Protein AF-0000000067519571 (afdb_homodimer)

Organism: Bacillus anthracis (NCBI:txid1392)

Structure (mmCIF, N/CA/C/O backbone):
data_AF-0000000067519571-model_v1
#
loop_
_entity.id
_entity.type
_entity.pdbx_description
1 polymer 'HTH-type transcriptional regulator CzcR'
#
loop_
_atom_site.group_PDB
_atom_site.id
_atom_site.type_symbol
_atom_site.label_atom_id
_atom_site.label_alt_id
_atom_site.label_comp_id
_atom_site.label_asym_id
_atom_site.label_entity_id
_atom_site.label_seq_id
_atom_site.pdbx_PDB_ins_code
_atom_site.Cartn_x
_atom_site.Cartn_y
_atom_site.Cartn_z
_atom_site.occupancy
_atom_site.B_iso_or_equiv
_atom_site.auth_seq_id
_atom_site.auth_comp_id
_atom_site.auth_asym_id
_atom_site.auth_atom_id
_atom_site.pdbx_PDB_model_num
ATOM 1 N N . MET A 1 1 ? 30.922 -16.625 -19.203 1 62.16 1 MET A N 1
ATOM 2 C CA . MET A 1 1 ? 29.75 -15.805 -18.906 1 62.16 1 MET A CA 1
ATOM 3 C C . MET A 1 1 ? 30.172 -14.391 -18.516 1 62.16 1 MET A C 1
ATOM 5 O O . MET A 1 1 ? 31.031 -14.203 -17.656 1 62.16 1 MET A O 1
ATOM 9 N N . ASP A 1 2 ? 29.875 -13.484 -19.312 1 74.62 2 ASP A N 1
ATOM 10 C CA . ASP A 1 2 ? 30.25 -12.109 -19 1 74.62 2 ASP A CA 1
ATOM 11 C C . ASP A 1 2 ? 29.031 -11.258 -18.688 1 74.62 2 ASP A C 1
ATOM 13 O O . ASP A 1 2 ? 27.891 -11.703 -18.859 1 74.62 2 ASP A O 1
ATOM 17 N N . ILE A 1 3 ? 29.328 -10.117 -18.188 1 78.06 3 ILE A N 1
ATOM 18 C CA . ILE A 1 3 ? 28.312 -9.203 -17.672 1 78.06 3 ILE A CA 1
ATOM 19 C C . ILE A 1 3 ? 27.344 -8.812 -18.797 1 78.06 3 ILE A C 1
ATOM 21 O O . ILE A 1 3 ? 26.156 -8.633 -18.578 1 78.06 3 ILE A O 1
ATOM 25 N N . ARG A 1 4 ? 27.906 -8.703 -19.938 1 78.94 4 ARG A N 1
ATOM 26 C CA . ARG A 1 4 ? 27.094 -8.32 -21.094 1 78.94 4 ARG A CA 1
ATOM 27 C C . ARG A 1 4 ? 26.062 -9.398 -21.422 1 78.94 4 ARG A C 1
ATOM 29 O O . ARG A 1 4 ? 24.906 -9.094 -21.703 1 78.94 4 ARG A O 1
ATOM 36 N N . LYS A 1 5 ? 26.547 -10.609 -21.406 1 85.25 5 LYS A N 1
ATOM 37 C CA . LYS A 1 5 ? 25.656 -11.734 -21.656 1 85.25 5 LYS A CA 1
ATOM 38 C C . LYS A 1 5 ? 24.547 -11.805 -20.609 1 85.25 5 LYS A C 1
ATOM 40 O O . LYS A 1 5 ? 23.391 -12.102 -20.938 1 85.25 5 LYS A O 1
ATOM 45 N N . LEU A 1 6 ? 24.891 -11.547 -19.391 1 87 6 LEU A N 1
ATOM 46 C CA . LEU A 1 6 ? 23.906 -11.562 -18.312 1 87 6 LEU A CA 1
ATOM 47 C C . LEU A 1 6 ? 22.875 -10.461 -18.516 1 87 6 LEU A C 1
ATOM 49 O O . LEU A 1 6 ? 21.672 -10.672 -18.281 1 87 6 LEU A O 1
ATOM 53 N N . ARG A 1 7 ? 23.312 -9.312 -18.938 1 87.56 7 ARG A N 1
ATOM 54 C CA . ARG A 1 7 ? 22.406 -8.203 -19.219 1 87.56 7 ARG A CA 1
ATOM 55 C C . ARG A 1 7 ? 21.438 -8.555 -20.328 1 87.56 7 ARG A C 1
ATOM 57 O O . ARG A 1 7 ? 20.234 -8.273 -20.234 1 87.56 7 ARG A O 1
ATOM 64 N N . TYR A 1 8 ? 22.031 -9.188 -21.375 1 90.12 8 TYR A N 1
ATOM 65 C CA . TYR A 1 8 ? 21.203 -9.609 -22.5 1 90.12 8 TYR A CA 1
ATOM 66 C C . TYR A 1 8 ? 20.141 -10.602 -22.047 1 90.12 8 TYR A C 1
ATOM 68 O O . TYR A 1 8 ? 18.969 -10.469 -22.406 1 90.12 8 TYR A O 1
ATOM 76 N N . PHE A 1 9 ? 20.562 -11.531 -21.25 1 92.94 9 PHE A N 1
ATOM 77 C CA . PHE A 1 9 ? 19.688 -12.562 -20.719 1 92.94 9 PHE A CA 1
ATOM 78 C C . PHE A 1 9 ? 18.547 -11.945 -19.922 1 92.94 9 PHE A C 1
ATOM 80 O O . PHE A 1 9 ? 17.375 -12.32 -20.109 1 92.94 9 PHE A O 1
ATOM 87 N N . ILE A 1 10 ? 18.844 -11.047 -19.047 1 90.62 10 ILE A N 1
ATOM 88 C CA . ILE A 1 10 ? 17.859 -10.398 -18.203 1 90.62 10 ILE A CA 1
ATOM 89 C C . ILE A 1 10 ? 16.828 -9.672 -19.062 1 90.62 10 ILE A C 1
ATOM 91 O O . ILE A 1 10 ? 15.617 -9.789 -18.828 1 90.62 10 ILE A O 1
ATOM 95 N N . VAL A 1 11 ? 17.25 -8.969 -20.062 1 91.31 11 VAL A N 1
ATOM 96 C CA . VAL A 1 11 ? 16.359 -8.188 -20.922 1 91.31 11 VAL A CA 1
ATOM 97 C C . VAL A 1 11 ? 15.438 -9.125 -21.703 1 91.31 11 VAL A C 1
ATOM 99 O O . VAL A 1 11 ? 14.242 -8.852 -21.844 1 91.31 11 VAL A O 1
ATOM 102 N N . ILE A 1 12 ? 16 -10.219 -22.109 1 92.88 12 ILE A N 1
ATOM 103 C CA . ILE A 1 12 ? 15.195 -11.203 -22.828 1 92.88 12 ILE A CA 1
ATOM 104 C C . ILE A 1 12 ? 14.117 -11.758 -21.891 1 92.88 12 ILE A C 1
ATOM 106 O O . ILE A 1 12 ? 12.961 -11.914 -22.281 1 92.88 12 ILE A O 1
ATOM 110 N N . ALA A 1 13 ? 14.531 -12.062 -20.719 1 92.06 13 ALA A N 1
ATOM 111 C CA . ALA A 1 13 ? 13.617 -12.617 -19.719 1 92.06 13 ALA A CA 1
ATOM 112 C C . ALA A 1 13 ? 12.484 -11.648 -19.422 1 92.06 13 ALA A C 1
ATOM 114 O O . ALA A 1 13 ? 11.336 -12.062 -19.219 1 92.06 13 ALA A O 1
ATOM 115 N N . GLU A 1 14 ? 12.805 -10.43 -19.359 1 88.94 14 GLU A N 1
ATOM 116 C CA . GLU A 1 14 ? 11.836 -9.398 -19 1 88.94 14 GLU A CA 1
ATOM 117 C C . GLU A 1 14 ? 10.883 -9.109 -20.156 1 88.94 14 GLU A C 1
ATOM 119 O O . GLU A 1 14 ? 9.688 -8.914 -19.953 1 88.94 14 GLU A O 1
ATOM 124 N N . GLU A 1 15 ? 11.398 -9.086 -21.391 1 88.5 15 GLU A N 1
ATOM 125 C CA . GLU A 1 15 ? 10.602 -8.75 -22.578 1 88.5 15 GLU A CA 1
ATOM 126 C C . GLU A 1 15 ? 9.828 -9.961 -23.094 1 88.5 15 GLU A C 1
ATOM 128 O O . GLU A 1 15 ? 8.852 -9.812 -23.828 1 88.5 15 GLU A O 1
ATOM 133 N N . LYS A 1 16 ? 10.281 -11.141 -22.734 1 89.88 16 LYS A N 1
ATOM 134 C CA . LYS A 1 16 ? 9.68 -12.43 -23.062 1 89.88 16 LYS A CA 1
ATOM 135 C C . LYS A 1 16 ? 9.656 -12.656 -24.562 1 89.88 16 LYS A C 1
ATOM 137 O O . LYS A 1 16 ? 8.969 -13.562 -25.047 1 89.88 16 LYS A O 1
ATOM 142 N N . GLN A 1 17 ? 10.219 -11.742 -25.375 1 90.94 17 GLN A N 1
ATOM 143 C CA . GLN A 1 17 ? 10.383 -11.859 -26.812 1 90.94 17 GLN A CA 1
ATOM 144 C C . GLN A 1 17 ? 11.773 -11.398 -27.25 1 90.94 17 GLN A C 1
ATOM 146 O O . GLN A 1 17 ? 12.258 -10.359 -26.781 1 90.94 17 GLN A O 1
ATOM 151 N N . LEU A 1 18 ? 12.328 -12.102 -28.141 1 91.31 18 LEU A N 1
ATOM 152 C CA . LEU A 1 18 ? 13.695 -11.805 -28.578 1 91.31 18 LEU A CA 1
ATOM 153 C C . LEU A 1 18 ? 13.742 -10.508 -29.375 1 91.31 18 LEU A C 1
ATOM 155 O O . LEU A 1 18 ? 14.68 -9.719 -29.219 1 91.31 18 LEU A O 1
ATOM 159 N N . THR A 1 19 ? 12.727 -10.312 -30.125 1 90.62 19 THR A N 1
ATOM 160 C CA . THR A 1 19 ? 12.695 -9.117 -30.969 1 90.62 19 THR A CA 1
ATOM 161 C C . THR A 1 19 ? 12.57 -7.863 -30.109 1 90.62 19 THR A C 1
ATOM 163 O O . THR A 1 19 ? 13.266 -6.875 -30.344 1 90.62 19 THR A O 1
ATOM 166 N N . ARG A 1 20 ? 11.742 -7.891 -29.156 1 92 20 ARG A N 1
ATOM 167 C CA . ARG A 1 20 ? 11.539 -6.758 -28.266 1 92 20 ARG A CA 1
ATOM 168 C C . ARG A 1 20 ? 12.773 -6.516 -27.406 1 92 20 ARG A C 1
ATOM 170 O O . ARG A 1 20 ? 13.133 -5.367 -27.141 1 92 20 ARG A O 1
ATOM 177 N N . ALA A 1 21 ? 13.328 -7.586 -27 1 93.5 21 ALA A N 1
ATOM 178 C CA . ALA A 1 21 ? 14.555 -7.484 -26.203 1 93.5 21 ALA A CA 1
ATOM 179 C C . ALA A 1 21 ? 15.672 -6.828 -27.016 1 93.5 21 ALA A C 1
ATOM 181 O O . ALA A 1 21 ? 16.391 -5.969 -26.5 1 93.5 21 ALA A O 1
ATOM 182 N N . ALA A 1 22 ? 15.758 -7.152 -28.234 1 92.75 22 ALA A N 1
ATOM 183 C CA . ALA A 1 22 ? 16.766 -6.574 -29.109 1 92.75 22 ALA A CA 1
ATOM 184 C C . ALA A 1 22 ? 16.547 -5.074 -29.297 1 92.75 22 ALA A C 1
ATOM 186 O O . ALA A 1 22 ? 17.5 -4.289 -29.266 1 92.75 22 ALA A O 1
ATOM 187 N N . GLN A 1 23 ? 15.344 -4.727 -29.422 1 90.69 23 GLN A N 1
ATOM 188 C CA . GLN A 1 23 ? 14.984 -3.316 -29.562 1 90.69 23 GLN A CA 1
ATOM 189 C C . GLN A 1 23 ? 15.375 -2.529 -28.312 1 90.69 23 GLN A C 1
ATOM 191 O O . GLN A 1 23 ? 15.969 -1.455 -28.422 1 90.69 23 GLN A O 1
ATOM 196 N N . ARG A 1 24 ? 15.102 -3.131 -27.203 1 87.75 24 ARG A N 1
ATOM 197 C CA . ARG A 1 24 ? 15.406 -2.473 -25.938 1 87.75 24 ARG A CA 1
ATOM 198 C C . ARG A 1 24 ? 16.906 -2.334 -25.75 1 87.75 24 ARG A C 1
ATOM 200 O O . ARG A 1 24 ? 17.375 -1.365 -25.141 1 87.75 24 ARG A O 1
ATOM 207 N N . LEU A 1 25 ? 17.609 -3.242 -26.312 1 88.94 25 LEU A N 1
ATOM 208 C CA . LEU A 1 25 ? 19.062 -3.26 -26.156 1 88.94 25 LEU A CA 1
ATOM 209 C C . LEU A 1 25 ? 19.734 -2.527 -27.312 1 88.94 25 LEU A C 1
ATOM 211 O O . LEU A 1 25 ? 20.969 -2.479 -27.391 1 88.94 25 LEU A O 1
ATOM 215 N N . HIS A 1 26 ? 18.859 -2.006 -28.203 1 89.12 26 HIS A N 1
ATOM 216 C CA . HIS A 1 26 ? 19.344 -1.279 -29.359 1 89.12 26 HIS A CA 1
ATOM 217 C C . HIS A 1 26 ? 20.328 -2.127 -30.172 1 89.12 26 HIS A C 1
ATOM 219 O O . HIS A 1 26 ? 21.422 -1.664 -30.516 1 89.12 26 HIS A O 1
ATOM 225 N N . MET A 1 27 ? 19.984 -3.334 -30.328 1 87.5 27 MET A N 1
ATOM 226 C CA . MET A 1 27 ? 20.781 -4.246 -31.141 1 87.5 27 MET A CA 1
ATOM 227 C C . MET A 1 27 ? 19.906 -5.078 -32.062 1 87.5 27 MET A C 1
ATOM 229 O O . MET A 1 27 ? 18.672 -5.02 -31.984 1 87.5 27 MET A O 1
ATOM 233 N N . ALA A 1 28 ? 20.594 -5.703 -33.094 1 89 28 ALA A N 1
ATOM 234 C CA . ALA A 1 28 ? 19.875 -6.598 -34 1 89 28 ALA A CA 1
ATOM 235 C C . ALA A 1 28 ? 19.547 -7.918 -33.312 1 89 28 ALA A C 1
ATOM 237 O O . ALA A 1 28 ? 20.266 -8.352 -32.406 1 89 28 ALA A O 1
ATOM 238 N N . GLN A 1 29 ? 18.406 -8.469 -33.719 1 91.12 29 GLN A N 1
ATOM 239 C CA . GLN A 1 29 ? 17.906 -9.695 -33.094 1 91.12 29 GLN A CA 1
ATOM 240 C C . GLN A 1 29 ? 18.875 -10.852 -33.312 1 91.12 29 GLN A C 1
ATOM 242 O O . GLN A 1 29 ? 19.141 -11.625 -32.375 1 91.12 29 GLN A O 1
ATOM 247 N N . PRO A 1 30 ? 19.516 -11.039 -34.5 1 89.94 30 PRO A N 1
ATOM 248 C CA . PRO A 1 30 ? 20.359 -12.219 -34.688 1 89.94 30 PRO A CA 1
ATOM 249 C C . PRO A 1 30 ? 21.562 -12.25 -33.75 1 89.94 30 PRO A C 1
ATOM 251 O O . PRO A 1 30 ? 21.828 -13.281 -33.125 1 89.94 30 PRO A O 1
ATOM 254 N N . PRO A 1 31 ? 22.234 -11.125 -33.594 1 89.38 31 PRO A N 1
ATOM 255 C CA . PRO A 1 31 ? 23.344 -11.148 -32.625 1 89.38 31 PRO A CA 1
ATOM 256 C C . PRO A 1 31 ? 22.891 -11.438 -31.203 1 89.38 31 PRO A C 1
ATOM 258 O O . PRO A 1 31 ? 23.594 -12.109 -30.453 1 89.38 31 PRO A O 1
ATOM 261 N N . LEU A 1 32 ? 21.797 -10.922 -30.812 1 92.75 32 LEU A N 1
ATOM 262 C CA . LEU A 1 32 ? 21.266 -11.188 -29.484 1 92.75 32 LEU A CA 1
ATOM 263 C C . LEU A 1 32 ? 20.953 -12.672 -29.312 1 92.75 32 LEU A C 1
ATOM 265 O O . LEU A 1 32 ? 21.25 -13.258 -28.266 1 92.75 32 LEU A O 1
ATOM 269 N N . SER A 1 33 ? 20.328 -13.273 -30.359 1 92.06 33 SER A N 1
ATOM 270 C CA . SER A 1 33 ? 20.016 -14.695 -30.328 1 92.06 33 SER A CA 1
ATOM 271 C C . SER A 1 33 ? 21.266 -15.539 -30.203 1 92.06 33 SER A C 1
ATOM 273 O O . SER A 1 33 ? 21.281 -16.531 -29.453 1 92.06 33 SER A O 1
ATOM 275 N N . ARG A 1 34 ? 22.25 -15.125 -30.906 1 89.94 34 ARG A N 1
ATOM 276 C CA . ARG A 1 34 ? 23.516 -15.836 -30.844 1 89.94 34 ARG A CA 1
ATOM 277 C C . ARG A 1 34 ? 24.125 -15.766 -29.453 1 89.94 34 ARG A C 1
ATOM 279 O O . ARG A 1 34 ? 24.656 -16.766 -28.953 1 89.94 34 ARG A O 1
ATOM 286 N N . GLN A 1 35 ? 24.094 -14.609 -28.906 1 89.81 35 GLN A N 1
ATOM 287 C CA . GLN A 1 35 ? 24.641 -14.422 -27.562 1 89.81 35 GLN A CA 1
ATOM 288 C C . GLN A 1 35 ? 23.922 -15.305 -26.547 1 89.81 35 GLN A C 1
ATOM 290 O O . GLN A 1 35 ? 24.547 -15.867 -25.641 1 89.81 35 GLN A O 1
ATOM 295 N N . LEU A 1 36 ? 22.656 -15.414 -26.703 1 91.88 36 LEU A N 1
ATOM 296 C CA . LEU A 1 36 ? 21.875 -16.281 -25.828 1 91.88 36 LEU A CA 1
ATOM 297 C C . LEU A 1 36 ? 22.266 -17.734 -25.984 1 91.88 36 LEU A C 1
ATOM 299 O O . LEU A 1 36 ? 22.422 -18.453 -25 1 91.88 36 LEU A O 1
ATOM 303 N N . SER A 1 37 ? 22.344 -18.125 -27.203 1 91 37 SER A N 1
ATOM 304 C CA . SER A 1 37 ? 22.75 -19.484 -27.5 1 91 37 SER A CA 1
ATOM 305 C C . SER A 1 37 ? 24.109 -19.812 -26.891 1 91 37 SER A C 1
ATOM 307 O O . SER A 1 37 ? 24.328 -20.891 -26.359 1 91 37 SER A O 1
ATOM 309 N N . LEU A 1 38 ? 24.984 -18.891 -27 1 85.88 38 LEU A N 1
ATOM 310 C CA . LEU A 1 38 ? 26.328 -19.062 -26.438 1 85.88 38 LEU A CA 1
ATOM 311 C C . LEU A 1 38 ? 26.266 -19.188 -24.922 1 85.88 38 LEU A C 1
ATOM 313 O O . LEU A 1 38 ? 26.984 -20 -24.328 1 85.88 38 LEU A O 1
ATOM 317 N N . LEU A 1 39 ? 25.484 -18.391 -24.297 1 88.31 39 LEU A N 1
ATOM 318 C CA . LEU A 1 39 ? 25.297 -18.453 -22.844 1 88.31 39 LEU A CA 1
ATOM 319 C C . LEU A 1 39 ? 24.734 -19.797 -22.406 1 88.31 39 LEU A C 1
ATOM 321 O O . LEU A 1 39 ? 25.219 -20.391 -21.438 1 88.31 39 LEU A O 1
ATOM 325 N N . GLU A 1 40 ? 23.75 -20.281 -23.188 1 91.19 40 GLU A N 1
ATOM 326 C CA . GLU A 1 40 ? 23.141 -21.594 -22.891 1 91.19 40 GLU A CA 1
ATOM 327 C C . GLU A 1 40 ? 24.156 -22.719 -23.094 1 91.19 40 GLU A C 1
ATOM 329 O O . GLU A 1 40 ? 24.188 -23.672 -22.312 1 91.19 40 GLU A O 1
ATOM 334 N N . GLN A 1 41 ? 24.953 -22.594 -24.062 1 86.75 41 GLN A N 1
ATOM 335 C CA . GLN A 1 41 ? 26 -23.562 -24.328 1 86.75 41 GLN A CA 1
ATOM 336 C C . GLN A 1 41 ? 27.047 -23.578 -23.219 1 86.75 41 GLN A C 1
ATOM 338 O O . GLN A 1 41 ? 27.484 -24.641 -22.781 1 86.75 41 GLN A O 1
ATOM 343 N N . GLU A 1 42 ? 27.391 -22.438 -22.828 1 83.31 42 GLU A N 1
ATOM 344 C CA . GLU A 1 42 ? 28.375 -22.297 -21.766 1 83.31 42 GLU A CA 1
ATOM 345 C C . GLU A 1 42 ? 27.891 -22.938 -20.469 1 83.31 42 GLU A C 1
ATOM 347 O O . GLU A 1 42 ? 28.672 -23.531 -19.719 1 83.31 42 GLU A O 1
ATOM 352 N N . LEU A 1 43 ? 26.609 -22.781 -20.266 1 85.62 43 LEU A N 1
ATOM 353 C CA . LEU A 1 43 ? 26.016 -23.281 -19.016 1 85.62 43 LEU A CA 1
ATOM 354 C C . LEU A 1 43 ? 25.469 -24.688 -19.203 1 85.62 43 LEU A C 1
ATOM 356 O O . LEU A 1 43 ? 25.109 -25.344 -18.219 1 85.62 43 LEU A O 1
ATOM 360 N N . SER A 1 44 ? 25.453 -25.188 -20.406 1 87.31 44 SER A N 1
ATOM 361 C CA . SER A 1 44 ? 25 -26.516 -20.766 1 87.31 44 SER A CA 1
ATOM 362 C C . SER A 1 44 ? 23.562 -26.75 -20.328 1 87.31 44 SER A C 1
ATOM 364 O O . SER A 1 44 ? 23.219 -27.828 -19.844 1 87.31 44 SER A O 1
ATOM 366 N N . VAL A 1 45 ? 22.797 -25.688 -20.344 1 87.5 45 VAL A N 1
ATOM 367 C CA . VAL A 1 45 ? 21.375 -25.766 -20.031 1 87.5 45 VAL A CA 1
ATOM 368 C C . VAL A 1 45 ? 20.594 -24.828 -20.953 1 87.5 45 VAL A C 1
ATOM 370 O O . VAL A 1 45 ? 21.172 -23.891 -21.531 1 87.5 45 VAL A O 1
ATOM 373 N N . ASN A 1 46 ? 19.344 -25.141 -21.109 1 90.38 46 ASN A N 1
ATOM 374 C CA . ASN A 1 46 ? 18.422 -24.203 -21.75 1 90.38 46 ASN A CA 1
ATOM 375 C C . ASN A 1 46 ? 17.812 -23.25 -20.734 1 90.38 46 ASN A C 1
ATOM 377 O O . ASN A 1 46 ? 17.344 -23.672 -19.672 1 90.38 46 ASN A O 1
ATOM 381 N N . LEU A 1 47 ? 17.906 -21.969 -21.078 1 91.75 47 LEU A N 1
ATOM 382 C CA . LEU A 1 47 ? 17.422 -20.953 -20.141 1 91.75 47 LEU A CA 1
ATOM 383 C C . LEU A 1 47 ? 16 -20.516 -20.484 1 91.75 47 LEU A C 1
ATOM 385 O O . LEU A 1 47 ? 15.305 -19.953 -19.641 1 91.75 47 LEU A O 1
ATOM 389 N N . PHE A 1 48 ? 15.625 -20.75 -21.797 1 93.56 48 PHE A N 1
ATOM 390 C CA . PHE A 1 48 ? 14.297 -20.344 -22.25 1 93.56 48 PHE A CA 1
ATOM 391 C C . PHE A 1 48 ? 13.602 -21.5 -22.969 1 93.56 48 PHE A C 1
ATOM 393 O O . PHE A 1 48 ? 14.266 -22.359 -23.562 1 93.56 48 PHE A O 1
ATOM 400 N N . GLU A 1 49 ? 12.273 -21.547 -22.734 1 90 49 GLU A N 1
ATOM 401 C CA . GLU A 1 49 ? 11.398 -22.375 -23.562 1 90 49 GLU A CA 1
ATOM 402 C C . GLU A 1 49 ? 10.617 -21.516 -24.562 1 90 49 GLU A C 1
ATOM 404 O O . GLU A 1 49 ? 10.109 -20.453 -24.203 1 90 49 GLU A O 1
ATOM 409 N N . ARG A 1 50 ? 10.695 -21.969 -25.766 1 83.75 50 ARG A N 1
ATOM 410 C CA . ARG A 1 50 ? 10.055 -21.172 -26.812 1 83.75 50 ARG A CA 1
ATOM 411 C C . ARG A 1 50 ? 8.617 -21.641 -27.047 1 83.75 50 ARG A C 1
ATOM 413 O O . ARG A 1 50 ? 8.352 -22.844 -27.125 1 83.75 50 ARG A O 1
ATOM 420 N N . ASN A 1 51 ? 7.75 -20.812 -26.906 1 83.06 51 ASN A N 1
ATOM 421 C CA . ASN A 1 51 ? 6.363 -20.969 -27.328 1 83.06 51 ASN A CA 1
ATOM 422 C C . ASN A 1 51 ? 5.988 -19.953 -28.406 1 83.06 51 ASN A C 1
ATOM 424 O O . ASN A 1 51 ? 5.445 -18.891 -28.094 1 83.06 51 ASN A O 1
ATOM 428 N N . GLY A 1 52 ? 6.281 -20.359 -29.656 1 81.31 52 GLY A N 1
ATOM 429 C CA . GLY A 1 52 ? 6.133 -19.375 -30.719 1 81.31 52 GLY A CA 1
ATOM 430 C C . GLY A 1 52 ? 7.121 -18.234 -30.625 1 81.31 52 GLY A C 1
ATOM 431 O O . GLY A 1 52 ? 8.336 -18.453 -30.562 1 81.31 52 GLY A O 1
ATOM 432 N N . ARG A 1 53 ? 6.621 -17.094 -30.5 1 79.62 53 ARG A N 1
ATOM 433 C CA . ARG A 1 53 ? 7.477 -15.914 -30.391 1 79.62 53 ARG A CA 1
ATOM 434 C C . ARG A 1 53 ? 7.785 -15.602 -28.922 1 79.62 53 ARG A C 1
ATOM 436 O O . ARG A 1 53 ? 8.633 -14.758 -28.625 1 79.62 53 ARG A O 1
ATOM 443 N N . ASN A 1 54 ? 7.137 -16.344 -28.078 1 87 54 ASN A N 1
ATOM 444 C CA . ASN A 1 54 ? 7.297 -16.047 -26.672 1 87 54 ASN A CA 1
ATOM 445 C C . ASN A 1 54 ? 8.406 -16.891 -26.047 1 87 54 ASN A C 1
ATOM 447 O O . ASN A 1 54 ? 8.547 -18.078 -26.359 1 87 54 ASN A O 1
ATOM 451 N N . MET A 1 55 ? 9.227 -16.25 -25.328 1 88.31 55 MET A N 1
ATOM 452 C CA . MET A 1 55 ? 10.32 -16.875 -24.578 1 88.31 55 MET A CA 1
ATOM 453 C C . MET A 1 55 ? 9.984 -16.953 -23.094 1 88.31 55 MET A C 1
ATOM 455 O O . MET A 1 55 ? 9.812 -15.938 -22.438 1 88.31 55 MET A O 1
ATOM 459 N N . LEU A 1 56 ? 9.844 -18.188 -22.656 1 89.56 56 LEU A N 1
ATOM 460 C CA . LEU A 1 56 ? 9.57 -18.375 -21.234 1 89.56 56 LEU A CA 1
ATOM 461 C C . LEU A 1 56 ? 10.773 -18.984 -20.531 1 89.56 56 LEU A C 1
ATOM 463 O O . LEU A 1 56 ? 11.438 -19.875 -21.078 1 89.56 56 LEU A O 1
ATOM 467 N N . LEU A 1 57 ? 11.016 -18.5 -19.328 1 89.38 57 LEU A N 1
ATOM 468 C CA . LEU A 1 57 ? 12.156 -18.984 -18.547 1 89.38 57 LEU A CA 1
ATOM 469 C C . LEU A 1 57 ? 11.945 -20.438 -18.125 1 89.38 57 LEU A C 1
ATOM 471 O O . LEU A 1 57 ? 10.852 -20.828 -17.734 1 89.38 57 LEU A O 1
ATOM 475 N N . THR A 1 58 ? 13.008 -21.281 -18.312 1 87.12 58 THR A N 1
ATOM 476 C CA . THR A 1 58 ? 13.055 -22.594 -17.688 1 87.12 58 THR A CA 1
ATOM 477 C C . THR A 1 58 ? 13.336 -22.484 -16.203 1 87.12 58 THR A C 1
ATOM 479 O O . THR A 1 58 ? 13.492 -21.375 -15.68 1 87.12 58 THR A O 1
ATOM 482 N N . GLU A 1 59 ? 13.336 -23.562 -15.5 1 80.12 59 GLU A N 1
ATOM 483 C CA . GLU A 1 59 ? 13.695 -23.547 -14.086 1 80.12 59 GLU A CA 1
ATOM 484 C C . GLU A 1 59 ? 15.109 -23.016 -13.883 1 80.12 59 GLU A C 1
ATOM 486 O O . GLU A 1 59 ? 15.359 -22.219 -12.977 1 80.12 59 GLU A O 1
ATOM 491 N N . GLU A 1 60 ? 15.922 -23.5 -14.742 1 82.69 60 GLU A N 1
ATOM 492 C CA . GLU A 1 60 ? 17.297 -23.016 -14.719 1 82.69 60 GLU A CA 1
ATOM 493 C C . GLU A 1 60 ? 17.359 -21.531 -15.07 1 82.69 60 GLU A C 1
ATOM 495 O O . GLU A 1 60 ? 18.141 -20.781 -14.492 1 82.69 60 GLU A O 1
ATOM 500 N N . GLY A 1 61 ? 16.531 -21.172 -15.969 1 89.06 61 GLY A N 1
ATOM 501 C CA . GLY A 1 61 ? 16.453 -19.781 -16.359 1 89.06 61 GLY A CA 1
ATOM 502 C C . GLY A 1 61 ? 15.992 -18.875 -15.219 1 89.06 61 GLY A C 1
ATOM 503 O O . GLY A 1 61 ? 16.531 -17.781 -15.047 1 89.06 61 GLY A O 1
ATOM 504 N N . LYS A 1 62 ? 15.125 -19.344 -14.438 1 83.31 62 LYS A N 1
ATOM 505 C CA . LYS A 1 62 ? 14.625 -18.578 -13.297 1 83.31 62 LYS A CA 1
ATOM 506 C C . LYS A 1 62 ? 15.727 -18.359 -12.266 1 83.31 62 LYS A C 1
ATOM 508 O O . LYS A 1 62 ? 15.867 -17.25 -11.727 1 83.31 62 LYS A O 1
ATOM 513 N N . ILE A 1 63 ? 16.422 -19.406 -12.07 1 79.69 63 ILE A N 1
ATOM 514 C CA . ILE A 1 63 ? 17.516 -19.328 -11.117 1 79.69 63 ILE A CA 1
ATOM 515 C C . ILE A 1 63 ? 18.562 -18.328 -11.609 1 79.69 63 ILE A C 1
ATOM 517 O O . ILE A 1 63 ? 19 -17.453 -10.852 1 79.69 63 ILE A O 1
ATOM 521 N N . LEU A 1 64 ? 18.906 -18.453 -12.852 1 84.19 64 LEU A N 1
ATOM 522 C CA . LEU A 1 64 ? 19.906 -17.531 -13.398 1 84.19 64 LEU A CA 1
ATOM 523 C C . LEU A 1 64 ? 19.391 -16.094 -13.391 1 84.19 64 LEU A C 1
ATOM 525 O O . LEU A 1 64 ? 20.141 -15.164 -13.133 1 84.19 64 LEU A O 1
ATOM 529 N N . TYR A 1 65 ? 18.141 -15.992 -13.664 1 88.06 65 TYR A N 1
ATOM 530 C CA . TYR A 1 65 ? 17.547 -14.648 -13.695 1 88.06 65 TYR A CA 1
ATOM 531 C C . TYR A 1 65 ? 17.719 -13.953 -12.352 1 88.06 65 TYR A C 1
ATOM 533 O O . TYR A 1 65 ? 18.172 -12.812 -12.289 1 88.06 65 TYR A O 1
ATOM 541 N N . MET A 1 66 ? 17.469 -14.672 -11.367 1 77.69 66 MET A N 1
ATOM 542 C CA . MET A 1 66 ? 17.594 -14.109 -10.016 1 77.69 66 MET A CA 1
ATOM 543 C C . MET A 1 66 ? 19.047 -13.797 -9.688 1 77.69 66 MET A C 1
ATOM 545 O O . MET A 1 66 ? 19.359 -12.711 -9.195 1 77.69 66 MET A O 1
ATOM 549 N N . LYS A 1 67 ? 19.844 -14.703 -10.023 1 75.31 67 LYS A N 1
ATOM 550 C CA . LYS A 1 67 ? 21.266 -14.539 -9.719 1 75.31 67 LYS A CA 1
ATOM 551 C C . LYS A 1 67 ? 21.891 -13.438 -10.57 1 75.31 67 LYS A C 1
ATOM 553 O O . LYS A 1 67 ? 22.688 -12.641 -10.086 1 75.31 67 LYS A O 1
ATOM 558 N N . ALA A 1 68 ? 21.516 -13.484 -11.836 1 81.69 68 ALA A N 1
ATOM 559 C CA . ALA A 1 68 ? 22.062 -12.492 -12.766 1 81.69 68 ALA A CA 1
ATOM 560 C C . ALA A 1 68 ? 21.656 -11.078 -12.352 1 81.69 68 ALA A C 1
ATOM 562 O O . ALA A 1 68 ? 22.484 -10.164 -12.375 1 81.69 68 ALA A O 1
ATOM 563 N N . LYS A 1 69 ? 20.422 -10.992 -11.992 1 78.88 69 LYS A N 1
ATOM 564 C CA . LYS A 1 69 ? 19.969 -9.688 -11.523 1 78.88 69 LYS A CA 1
ATOM 565 C C . LYS A 1 69 ? 20.781 -9.219 -10.32 1 78.88 69 LYS A C 1
ATOM 567 O O . LYS A 1 69 ? 21.172 -8.047 -10.25 1 78.88 69 LYS A O 1
ATOM 572 N N . ASN A 1 70 ? 21.047 -10.109 -9.5 1 71.62 70 ASN A N 1
ATOM 573 C CA . ASN A 1 70 ? 21.828 -9.797 -8.312 1 71.62 70 ASN A CA 1
ATOM 574 C C . ASN A 1 70 ? 23.266 -9.398 -8.68 1 71.62 70 ASN A C 1
ATOM 576 O O . ASN A 1 70 ? 23.812 -8.461 -8.109 1 71.62 70 ASN A O 1
ATOM 580 N N . ILE A 1 71 ? 23.781 -10.117 -9.586 1 71.06 71 ILE A N 1
ATOM 581 C CA . ILE A 1 71 ? 25.156 -9.859 -10.016 1 71.06 71 ILE A CA 1
ATOM 582 C C . ILE A 1 71 ? 25.234 -8.477 -10.664 1 71.06 71 ILE A C 1
ATOM 584 O O . ILE A 1 71 ? 26.141 -7.691 -10.344 1 71.06 71 ILE A O 1
ATOM 588 N N . ILE A 1 72 ? 24.297 -8.25 -11.484 1 77.69 72 ILE A N 1
ATOM 589 C CA . ILE A 1 72 ? 24.312 -6.965 -12.18 1 77.69 72 ILE A CA 1
ATOM 590 C C . ILE A 1 72 ? 24.125 -5.832 -11.172 1 77.69 72 ILE A C 1
ATOM 592 O O . ILE A 1 72 ? 24.797 -4.809 -11.242 1 77.69 72 ILE A O 1
ATOM 596 N N . LEU A 1 73 ? 23.281 -6.039 -10.242 1 71.25 73 LEU A N 1
ATOM 597 C CA . LEU A 1 73 ? 23.031 -5.039 -9.203 1 71.25 73 LEU A CA 1
ATOM 598 C C . LEU A 1 73 ? 24.297 -4.805 -8.375 1 71.25 73 LEU A C 1
ATOM 600 O O . LEU A 1 73 ? 24.641 -3.66 -8.07 1 71.25 73 LEU A O 1
ATOM 604 N N . GLN A 1 74 ? 24.906 -5.863 -8.125 1 66.25 74 GLN A N 1
ATOM 605 C CA . GLN A 1 74 ? 26.141 -5.746 -7.355 1 66.25 74 GLN A CA 1
ATOM 606 C C . GLN A 1 74 ? 27.219 -4.992 -8.141 1 66.25 74 GLN A C 1
ATOM 608 O O . GLN A 1 74 ? 27.953 -4.184 -7.574 1 66.25 74 GLN A O 1
ATOM 613 N N . LEU A 1 75 ? 27.297 -5.312 -9.359 1 65.5 75 LEU A N 1
ATOM 614 C CA . LEU A 1 75 ? 28.25 -4.625 -10.219 1 65.5 75 LEU A CA 1
ATOM 615 C C . LEU A 1 75 ? 27.969 -3.129 -10.273 1 65.5 75 LEU A C 1
ATOM 617 O O . LEU A 1 75 ? 28.875 -2.309 -10.125 1 65.5 75 LEU A O 1
ATOM 621 N N . GLU A 1 76 ? 26.781 -2.846 -10.453 1 66.75 76 GLU A N 1
ATOM 622 C CA . GLU A 1 76 ? 26.375 -1.441 -10.523 1 66.75 76 GLU A CA 1
ATOM 623 C C . GLU A 1 76 ? 26.656 -0.724 -9.203 1 66.75 76 GLU A C 1
ATOM 625 O O . GLU A 1 76 ? 27.094 0.423 -9.195 1 66.75 76 GLU A O 1
ATOM 630 N N . GLU A 1 77 ? 26.391 -1.419 -8.219 1 62.56 77 GLU A N 1
ATOM 631 C CA . GLU A 1 77 ? 26.672 -0.878 -6.895 1 62.56 77 GLU A CA 1
ATOM 632 C C . GLU A 1 77 ? 28.156 -0.608 -6.715 1 62.56 77 GLU A C 1
ATOM 634 O O . GLU A 1 77 ? 28.547 0.412 -6.141 1 62.56 77 GLU A O 1
ATOM 639 N N . THR A 1 78 ? 28.938 -1.516 -7.16 1 58.12 78 THR A N 1
ATOM 640 C CA . THR A 1 78 ? 30.375 -1.384 -7.047 1 58.12 78 THR A CA 1
ATOM 641 C C . THR A 1 78 ? 30.875 -0.179 -7.84 1 58.12 78 THR A C 1
ATOM 643 O O . THR A 1 78 ? 31.703 0.593 -7.352 1 58.12 78 THR A O 1
ATOM 646 N N . ILE A 1 79 ? 30.391 -0.058 -8.984 1 61.09 79 ILE A N 1
ATOM 647 C CA . ILE A 1 79 ? 30.766 1.061 -9.844 1 61.09 79 ILE A CA 1
ATOM 648 C C . ILE A 1 79 ? 30.406 2.377 -9.164 1 61.09 79 ILE A C 1
ATOM 650 O O . ILE A 1 79 ? 31.203 3.309 -9.117 1 61.09 79 ILE A O 1
ATOM 654 N N . THR A 1 80 ? 29.219 2.391 -8.641 1 59.44 80 THR A N 1
ATOM 655 C CA . THR A 1 80 ? 28.734 3.588 -7.965 1 59.44 80 THR A CA 1
ATOM 656 C C . THR A 1 80 ? 29.578 3.908 -6.742 1 59.44 80 THR A C 1
ATOM 658 O O . THR A 1 80 ? 29.891 5.074 -6.484 1 59.44 80 THR A O 1
ATOM 661 N N . GLU A 1 81 ? 29.906 2.957 -6.055 1 58.34 81 GLU A N 1
ATOM 662 C CA . GLU A 1 81 ? 30.75 3.117 -4.875 1 58.34 81 GLU A CA 1
ATOM 663 C C . GLU A 1 81 ? 32.094 3.727 -5.234 1 58.34 81 GLU A C 1
ATOM 665 O O . GLU A 1 81 ? 32.625 4.555 -4.496 1 58.34 81 GLU A O 1
ATOM 670 N N . ILE A 1 82 ? 32.594 3.291 -6.23 1 55.28 82 ILE A N 1
ATOM 671 C CA . ILE A 1 82 ? 33.906 3.779 -6.676 1 55.28 82 ILE A CA 1
ATOM 672 C C . ILE A 1 82 ? 33.781 5.242 -7.098 1 55.28 82 ILE A C 1
ATOM 674 O O . ILE A 1 82 ? 34.656 6.051 -6.793 1 55.28 82 ILE A O 1
ATOM 678 N N . LYS A 1 83 ? 32.688 5.543 -7.684 1 55.91 83 LYS A N 1
ATOM 679 C CA . LYS A 1 83 ? 32.5 6.91 -8.156 1 55.91 83 LYS A CA 1
ATOM 680 C C . LYS A 1 83 ? 32.125 7.844 -7 1 55.91 83 LYS A C 1
ATOM 682 O O . LYS A 1 83 ? 32.469 9.031 -7.027 1 55.91 83 LYS A O 1
ATOM 687 N N . ASP A 1 84 ? 31.234 7.43 -6.082 1 56.91 84 ASP A N 1
ATOM 688 C CA . ASP A 1 84 ? 30.781 8.219 -4.941 1 56.91 84 ASP A CA 1
ATOM 689 C C . ASP A 1 84 ? 31.953 8.781 -4.152 1 56.91 84 ASP A C 1
ATOM 691 O O . ASP A 1 84 ? 31.828 9.805 -3.484 1 56.91 84 ASP A O 1
ATOM 695 N N . THR A 1 85 ? 33.125 8.281 -4.07 1 50.81 85 THR A N 1
ATOM 696 C CA . THR A 1 85 ? 34.25 8.773 -3.311 1 50.81 85 THR A CA 1
ATOM 697 C C . THR A 1 85 ? 34.688 10.148 -3.809 1 50.81 85 THR A C 1
ATOM 699 O O . TH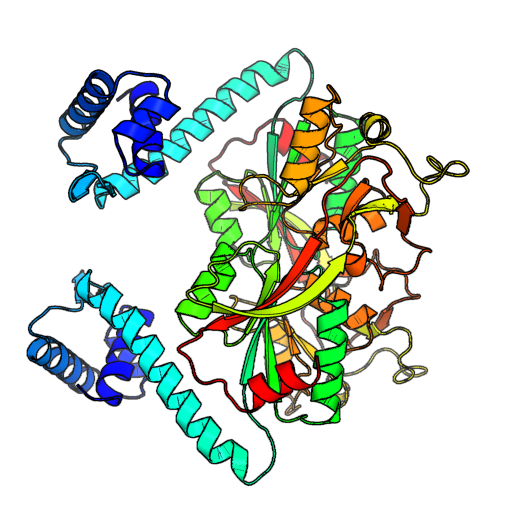R A 1 85 ? 35.125 10.992 -3.02 1 50.81 85 THR A O 1
ATOM 702 N N . SER A 1 86 ? 34.656 10.492 -5.031 1 47.5 86 SER A N 1
ATOM 703 C CA . SER A 1 86 ? 35.344 11.711 -5.461 1 47.5 86 SER A CA 1
ATOM 704 C C . SER A 1 86 ? 34.438 12.922 -5.371 1 47.5 86 SER A C 1
ATOM 706 O O . SER A 1 86 ? 34.875 14.023 -5.035 1 47.5 86 SER A O 1
ATOM 708 N N . GLU A 1 87 ? 33.25 13.047 -5.867 1 50.91 87 GLU A N 1
ATOM 709 C CA . GLU A 1 87 ? 32.469 14.258 -6.137 1 50.91 87 GLU A CA 1
ATOM 710 C C . GLU A 1 87 ? 31.203 14.305 -5.281 1 50.91 87 GLU A C 1
ATOM 712 O O . GLU A 1 87 ? 30.234 14.961 -5.645 1 50.91 87 GLU A O 1
ATOM 717 N N . GLY A 1 88 ? 31.203 13.844 -3.959 1 64.88 88 GLY A N 1
ATOM 718 C CA . GLY A 1 88 ? 30.031 13.883 -3.105 1 64.88 88 GLY A CA 1
ATOM 719 C C . GLY A 1 88 ? 29.109 12.695 -3.301 1 64.88 88 GLY A C 1
ATOM 720 O O . GLY A 1 88 ? 29.219 11.969 -4.293 1 64.88 88 GLY A O 1
ATOM 721 N N . LEU A 1 89 ? 28.297 12.289 -2.289 1 79.62 89 LEU A N 1
ATOM 722 C CA . LEU A 1 89 ? 27.453 11.109 -2.326 1 79.62 89 LEU A CA 1
ATOM 723 C C . LEU A 1 89 ? 26.328 11.281 -3.352 1 79.62 89 LEU A C 1
ATOM 725 O O . LEU A 1 89 ? 25.688 12.336 -3.406 1 79.62 89 LEU A O 1
ATOM 729 N N . ARG A 1 90 ? 26.297 10.43 -4.418 1 81.56 90 ARG A N 1
ATOM 730 C CA . ARG A 1 90 ? 25.266 10.492 -5.445 1 81.56 90 ARG A CA 1
ATOM 731 C C . ARG A 1 90 ? 24.688 9.109 -5.723 1 81.56 90 ARG A C 1
ATOM 733 O O . ARG A 1 90 ? 25.203 8.102 -5.254 1 81.56 90 ARG A O 1
ATOM 740 N N . GLY A 1 91 ? 23.484 9.062 -6.418 1 87.06 91 GLY A N 1
ATOM 741 C CA . GLY A 1 91 ? 22.891 7.801 -6.832 1 87.06 91 GLY A CA 1
ATOM 742 C C . GLY A 1 91 ? 21.562 7.512 -6.16 1 87.06 91 GLY A C 1
ATOM 743 O O . GLY A 1 91 ? 20.906 8.43 -5.676 1 87.06 91 GLY A O 1
ATOM 744 N N . LYS A 1 92 ? 21.25 6.211 -6.25 1 90 92 LYS A N 1
ATOM 745 C CA . LYS A 1 92 ? 19.938 5.793 -5.77 1 90 92 LYS A CA 1
ATOM 746 C C . LYS A 1 92 ? 20.062 4.922 -4.52 1 90 92 LYS A C 1
ATOM 748 O O . LYS A 1 92 ? 20.938 4.062 -4.441 1 90 92 LYS A O 1
ATOM 753 N N . LEU A 1 93 ? 19.328 5.273 -3.557 1 93.38 93 LEU A N 1
ATOM 754 C CA . LEU A 1 93 ? 19.188 4.43 -2.373 1 93.38 93 LEU A CA 1
ATOM 755 C C . LEU A 1 93 ? 17.766 3.926 -2.215 1 93.38 93 LEU A C 1
ATOM 757 O O . LEU A 1 93 ? 16.844 4.715 -1.977 1 93.38 93 LEU A O 1
ATOM 761 N N . SER A 1 94 ? 17.562 2.639 -2.338 1 95.25 94 SER A N 1
ATOM 762 C CA . SER A 1 94 ? 16.25 2.006 -2.201 1 95.25 94 SER A CA 1
ATOM 763 C C . SER A 1 94 ? 16.047 1.462 -0.791 1 95.25 94 SER A C 1
ATOM 765 O O . SER A 1 94 ? 16.859 0.683 -0.295 1 95.25 94 SER A O 1
ATOM 767 N N . ILE A 1 95 ? 14.961 1.928 -0.18 1 96.19 95 ILE A N 1
ATOM 768 C CA . ILE A 1 95 ? 14.688 1.578 1.209 1 96.19 95 ILE A CA 1
ATOM 769 C C . ILE A 1 95 ? 13.297 0.965 1.32 1 96.19 95 ILE A C 1
ATOM 771 O O . ILE A 1 95 ? 12.32 1.52 0.801 1 96.19 95 ILE A O 1
ATOM 775 N N . GLY A 1 96 ? 13.227 -0.201 1.934 1 95.31 96 GLY A N 1
ATOM 776 C CA . GLY A 1 96 ? 11.938 -0.77 2.293 1 95.31 96 GLY A CA 1
ATOM 777 C C . GLY A 1 96 ? 11.406 -0.258 3.621 1 95.31 96 GLY A C 1
ATOM 778 O O . GLY A 1 96 ? 12.164 -0.115 4.582 1 95.31 96 GLY A O 1
ATOM 779 N N . ALA A 1 97 ? 10.094 0.073 3.602 1 90.88 97 ALA A N 1
ATOM 780 C CA . ALA A 1 97 ? 9.531 0.614 4.836 1 90.88 97 ALA A CA 1
ATOM 781 C C . ALA A 1 97 ? 8.039 0.314 4.938 1 90.88 97 ALA A C 1
ATOM 783 O O . ALA A 1 97 ? 7.43 -0.159 3.977 1 90.88 97 ALA A O 1
ATOM 784 N N . PHE A 1 98 ? 7.531 0.452 6.098 1 83.56 98 PHE A N 1
ATOM 785 C CA . PHE A 1 98 ? 6.094 0.438 6.34 1 83.56 98 PHE A CA 1
ATOM 786 C C . PHE A 1 98 ? 5.609 1.808 6.801 1 83.56 98 PHE A C 1
ATOM 788 O O . PHE A 1 98 ? 6.41 2.645 7.223 1 83.56 98 PHE A O 1
ATOM 795 N N . HIS A 1 99 ? 4.379 2.047 6.695 1 78.94 99 HIS A N 1
ATOM 796 C CA . HIS A 1 99 ? 3.797 3.373 6.875 1 78.94 99 HIS A CA 1
ATOM 797 C C . HIS A 1 99 ? 4.086 3.914 8.273 1 78.94 99 HIS A C 1
ATOM 799 O O . HIS A 1 99 ? 4.312 5.113 8.445 1 78.94 99 HIS A O 1
ATOM 805 N N . SER A 1 100 ? 4.125 3.002 9.234 1 78.12 100 SER A N 1
ATOM 806 C CA . SER A 1 100 ? 4.266 3.48 10.609 1 78.12 100 SER A CA 1
ATOM 807 C C . SER A 1 100 ? 5.648 4.078 10.844 1 78.12 100 SER A C 1
ATOM 809 O O . SER A 1 100 ? 5.879 4.746 11.859 1 78.12 100 SER A O 1
ATOM 811 N N . CYS A 1 101 ? 6.57 3.979 9.914 1 84.44 101 CYS A N 1
ATOM 812 C CA . CYS A 1 101 ? 7.914 4.508 10.117 1 84.44 101 CYS A CA 1
ATOM 813 C C . CYS A 1 101 ? 8.086 5.848 9.406 1 84.44 101 CYS A C 1
ATOM 815 O O . CYS A 1 101 ? 9.188 6.395 9.367 1 84.44 101 CYS A O 1
ATOM 817 N N . ILE A 1 102 ? 7.082 6.383 8.906 1 85.81 102 ILE A N 1
ATOM 818 C CA . ILE A 1 102 ? 7.133 7.598 8.102 1 85.81 102 ILE A CA 1
ATOM 819 C C . ILE A 1 102 ? 7.758 8.734 8.906 1 85.81 102 ILE A C 1
ATOM 821 O O . ILE A 1 102 ? 8.609 9.469 8.406 1 85.81 102 ILE A O 1
ATOM 825 N N . PRO A 1 103 ? 7.441 8.859 10.188 1 83.19 103 PRO A N 1
ATOM 826 C CA . PRO A 1 103 ? 8.109 9.922 10.938 1 83.19 103 PRO A CA 1
ATOM 827 C C . PRO A 1 103 ? 9.633 9.766 10.961 1 83.19 103 PRO A C 1
ATOM 829 O O . PRO A 1 103 ? 10.359 10.734 10.758 1 83.19 103 PRO A O 1
ATOM 832 N N . PHE A 1 104 ? 10.016 8.609 11.227 1 87.31 104 PHE A N 1
ATOM 833 C CA . PHE A 1 104 ? 11.445 8.328 11.211 1 87.31 104 PHE A CA 1
ATOM 834 C C . PHE A 1 104 ? 12.031 8.594 9.828 1 87.31 104 PHE A C 1
ATOM 836 O O . PHE A 1 104 ? 13.078 9.234 9.703 1 87.31 104 PHE A O 1
ATOM 843 N N . LEU A 1 105 ? 11.375 8.086 8.82 1 90.69 105 LEU A N 1
ATOM 844 C CA . LEU A 1 105 ? 11.844 8.242 7.445 1 90.69 105 LEU A CA 1
ATOM 845 C C . LEU A 1 105 ? 11.891 9.719 7.051 1 90.69 105 LEU A C 1
ATOM 847 O O . LEU A 1 105 ? 12.781 10.141 6.301 1 90.69 105 LEU A O 1
ATOM 851 N N . SER A 1 106 ? 10.906 10.477 7.535 1 90.44 106 SER A N 1
ATOM 852 C CA . SER A 1 106 ? 10.852 11.898 7.211 1 90.44 106 SER A CA 1
ATOM 853 C C . SER A 1 106 ? 12.117 12.617 7.648 1 90.44 106 SER A C 1
ATOM 855 O O . SER A 1 106 ? 12.656 13.445 6.91 1 90.44 106 SER A O 1
ATOM 857 N N . GLU A 1 107 ? 12.531 12.266 8.781 1 89 107 GLU A N 1
ATOM 858 C CA . GLU A 1 107 ? 13.758 12.867 9.289 1 89 107 GLU A CA 1
ATOM 859 C C . GLU A 1 107 ? 14.961 12.492 8.43 1 89 107 GLU A C 1
ATOM 861 O O . GLU A 1 107 ? 15.82 13.336 8.148 1 89 107 GLU A O 1
ATOM 866 N N . LYS A 1 108 ? 14.984 11.289 8.008 1 92.5 108 LYS A N 1
ATOM 867 C CA . LYS A 1 108 ? 16.094 10.805 7.188 1 92.5 108 LYS A CA 1
ATOM 868 C C . LYS A 1 108 ? 16.062 11.445 5.805 1 92.5 108 LYS A C 1
ATOM 870 O O . LYS A 1 108 ? 17.109 11.828 5.273 1 92.5 108 LYS A O 1
ATOM 875 N N . ILE A 1 109 ? 14.898 11.523 5.258 1 93.19 109 ILE A N 1
ATOM 876 C CA . ILE A 1 109 ? 14.766 12.125 3.938 1 93.19 109 ILE A CA 1
ATOM 877 C C . ILE A 1 109 ? 15.203 13.586 3.992 1 93.19 109 ILE A C 1
ATOM 879 O O . ILE A 1 109 ? 15.945 14.055 3.125 1 93.19 109 ILE A O 1
ATOM 883 N N . ARG A 1 110 ? 14.758 14.281 5.035 1 91.06 110 ARG A N 1
ATOM 884 C CA . ARG A 1 110 ? 15.164 15.672 5.215 1 91.06 110 ARG A CA 1
ATOM 885 C C . ARG A 1 110 ? 16.672 15.797 5.32 1 91.06 110 ARG A C 1
ATOM 887 O O . ARG A 1 110 ? 17.281 16.672 4.707 1 91.06 110 ARG A O 1
ATOM 894 N N . TYR A 1 111 ? 17.25 14.938 6.09 1 90.06 111 TYR A N 1
ATOM 895 C CA . TYR A 1 111 ? 18.703 14.93 6.262 1 90.06 111 TYR A CA 1
ATOM 896 C C . TYR A 1 111 ? 19.406 14.789 4.918 1 90.06 111 TYR A C 1
ATOM 898 O O . TYR A 1 111 ? 20.359 15.516 4.637 1 90.06 111 TYR A O 1
ATOM 906 N N . PHE A 1 112 ? 18.984 13.906 4.062 1 91.5 112 PHE A N 1
ATOM 907 C CA . PHE A 1 112 ? 19.609 13.68 2.764 1 91.5 112 PHE A CA 1
ATOM 908 C C . PHE A 1 112 ? 19.359 14.867 1.835 1 91.5 112 PHE A C 1
ATOM 910 O O . PHE A 1 112 ? 20.234 15.227 1.041 1 91.5 112 PHE A O 1
ATOM 917 N N . GLN A 1 113 ? 18.141 15.398 1.927 1 88.19 113 GLN A N 1
ATOM 918 C CA . GLN A 1 113 ? 17.844 16.578 1.125 1 88.19 113 GLN A CA 1
ATOM 919 C C . GLN A 1 113 ? 18.812 17.719 1.438 1 88.19 113 GLN A C 1
ATOM 921 O O . GLN A 1 113 ? 19.281 18.422 0.534 1 88.19 113 GLN A O 1
ATOM 926 N N . ASP A 1 114 ? 19.188 17.859 2.68 1 87.06 114 ASP A N 1
ATOM 927 C CA . ASP A 1 114 ? 20.016 18.953 3.15 1 87.06 114 ASP A CA 1
ATOM 928 C C . ASP A 1 114 ? 21.484 18.672 2.904 1 87.06 114 ASP A C 1
ATOM 930 O O . ASP A 1 114 ? 22.266 19.578 2.586 1 87.06 114 ASP A O 1
ATOM 934 N N . ASN A 1 115 ? 21.891 17.406 2.994 1 86.56 115 ASN A N 1
ATOM 935 C CA . ASN A 1 115 ? 23.312 17.094 3.039 1 86.56 115 ASN A CA 1
ATOM 936 C C . ASN A 1 115 ? 23.766 16.375 1.773 1 86.56 115 ASN A C 1
ATOM 938 O O . ASN A 1 115 ? 24.938 16.469 1.391 1 86.56 115 ASN A O 1
ATOM 942 N N . TYR A 1 116 ? 22.859 15.656 1.154 1 88.94 116 TYR A N 1
ATOM 943 C CA . TYR A 1 116 ? 23.203 14.867 -0.023 1 88.94 116 TYR A CA 1
ATOM 944 C C . TYR A 1 116 ? 22.109 14.961 -1.082 1 88.94 116 TYR A C 1
ATOM 946 O O . TYR A 1 116 ? 21.5 13.953 -1.447 1 88.94 116 TYR A O 1
ATOM 954 N N . PRO A 1 117 ? 21.922 16.094 -1.66 1 86.56 117 PRO A N 1
ATOM 955 C CA . PRO A 1 117 ? 20.812 16.344 -2.584 1 86.56 117 PRO A CA 1
ATOM 956 C C . PRO A 1 117 ? 20.906 15.523 -3.865 1 86.56 117 PRO A C 1
ATOM 958 O O . PRO A 1 117 ? 19.922 15.406 -4.605 1 86.56 117 PRO A O 1
ATOM 961 N N . ASN A 1 118 ? 22.062 14.938 -4.129 1 87.25 118 ASN A N 1
ATOM 962 C CA . ASN A 1 118 ? 22.234 14.18 -5.359 1 87.25 118 ASN A CA 1
ATOM 963 C C . ASN A 1 118 ? 21.938 12.695 -5.152 1 87.25 118 ASN A C 1
ATOM 965 O O . ASN A 1 118 ? 22.062 11.898 -6.082 1 87.25 118 ASN A O 1
ATOM 969 N N . VAL A 1 119 ? 21.547 12.391 -3.947 1 89.19 119 VAL A N 1
ATOM 970 C CA . VAL A 1 119 ? 21.094 11.031 -3.666 1 89.19 119 VAL A CA 1
ATOM 971 C C . VAL A 1 119 ? 19.578 10.938 -3.854 1 89.19 119 VAL A C 1
ATOM 973 O O . VAL A 1 119 ? 18.828 11.711 -3.254 1 89.19 119 VAL A O 1
ATOM 976 N N . ASN A 1 120 ? 19.156 10.055 -4.672 1 90.38 120 ASN A N 1
ATOM 977 C CA . ASN A 1 120 ? 17.734 9.812 -4.891 1 90.38 120 ASN A CA 1
ATOM 978 C C . ASN A 1 120 ? 17.219 8.68 -4.004 1 90.38 120 ASN A C 1
ATOM 980 O O . ASN A 1 120 ? 17.641 7.531 -4.141 1 90.38 120 ASN A O 1
ATOM 984 N N . LEU A 1 121 ? 16.375 9.055 -3.086 1 94.31 121 LEU A N 1
ATOM 985 C CA . LEU A 1 121 ? 15.773 8.055 -2.207 1 94.31 121 LEU A CA 1
ATOM 986 C C . LEU A 1 121 ? 14.516 7.461 -2.834 1 94.31 121 LEU A C 1
ATOM 988 O O . LEU A 1 121 ? 13.641 8.195 -3.293 1 94.31 121 LEU A O 1
ATOM 992 N N . LYS A 1 122 ? 14.469 6.188 -2.848 1 94.5 122 LYS A N 1
ATOM 993 C CA . LYS A 1 122 ? 13.328 5.438 -3.363 1 94.5 122 LYS A CA 1
ATOM 994 C C . LYS A 1 122 ? 12.758 4.508 -2.299 1 94.5 122 LYS A C 1
ATOM 996 O O . LYS A 1 122 ? 13.438 3.592 -1.835 1 94.5 122 LYS A O 1
ATOM 1001 N N . ILE A 1 123 ? 11.5 4.746 -1.99 1 94.5 123 ILE A N 1
ATOM 1002 C CA . ILE A 1 123 ? 10.883 3.998 -0.9 1 94.5 123 ILE A CA 1
ATOM 1003 C C . ILE A 1 123 ? 10 2.885 -1.469 1 94.5 123 ILE A C 1
ATOM 1005 O O . ILE A 1 123 ? 9.227 3.113 -2.404 1 94.5 123 ILE A O 1
ATOM 1009 N N . TRP A 1 124 ? 10.195 1.764 -0.886 1 90.25 124 TRP A N 1
ATOM 1010 C CA . TRP A 1 124 ? 9.352 0.609 -1.179 1 90.25 124 TRP A CA 1
ATOM 1011 C C . TRP A 1 124 ? 8.5 0.233 0.031 1 90.25 124 TRP A C 1
ATOM 1013 O O . TRP A 1 124 ? 8.984 0.245 1.165 1 90.25 124 TRP A O 1
ATOM 1023 N N . GLU A 1 125 ? 7.258 -0.008 -0.281 1 87.19 125 GLU A N 1
ATOM 1024 C CA . GLU A 1 125 ? 6.363 -0.351 0.819 1 87.19 125 GLU A CA 1
ATOM 1025 C C . GLU A 1 125 ? 5.832 -1.775 0.677 1 87.19 125 GLU A C 1
ATOM 1027 O O . GLU A 1 125 ? 5.531 -2.223 -0.431 1 87.19 125 GLU A O 1
ATOM 1032 N N . GLY A 1 126 ? 5.738 -2.475 1.772 1 78.56 126 GLY A N 1
ATOM 1033 C CA . GLY A 1 126 ? 5.172 -3.814 1.794 1 78.56 126 GLY A CA 1
ATOM 1034 C C . GLY A 1 126 ? 5.281 -4.488 3.15 1 78.56 126 GLY A C 1
ATOM 1035 O O . GLY A 1 126 ? 5.812 -3.9 4.098 1 78.56 126 GLY A O 1
ATOM 1036 N N . GLY A 1 127 ? 4.688 -5.672 3.244 1 77.88 127 GLY A N 1
ATOM 1037 C CA . GLY A 1 127 ? 4.82 -6.457 4.457 1 77.88 127 GLY A CA 1
ATOM 1038 C C . GLY A 1 127 ? 6.215 -7.023 4.656 1 77.88 127 GLY A C 1
ATOM 1039 O O . GLY A 1 127 ? 7.07 -6.906 3.773 1 77.88 127 GLY A O 1
ATOM 1040 N N . PRO A 1 128 ? 6.453 -7.625 5.773 1 81.56 128 PRO A N 1
ATOM 1041 C CA . PRO A 1 128 ? 7.781 -8.148 6.094 1 81.56 128 PRO A CA 1
ATOM 1042 C C . PRO A 1 128 ? 8.289 -9.156 5.062 1 81.56 128 PRO A C 1
ATOM 1044 O O . PRO A 1 128 ? 9.445 -9.086 4.641 1 81.56 128 PRO A O 1
ATOM 1047 N N . SER A 1 129 ? 7.441 -10.102 4.676 1 82.44 129 SER A N 1
ATOM 1048 C CA . SER A 1 129 ? 7.859 -11.117 3.721 1 82.44 129 SER A CA 1
ATOM 1049 C C . SER A 1 129 ? 8.273 -10.492 2.393 1 82.44 129 SER A C 1
ATOM 1051 O O . SER A 1 129 ? 9.273 -10.906 1.794 1 82.44 129 SER A O 1
ATOM 1053 N N . TYR A 1 130 ? 7.496 -9.547 2.002 1 83.5 130 TYR A N 1
ATOM 1054 C CA . TYR A 1 130 ? 7.805 -8.859 0.753 1 83.5 130 TYR A CA 1
ATOM 1055 C C . TYR A 1 130 ? 9.125 -8.117 0.854 1 83.5 130 TYR A C 1
ATOM 1057 O O . TYR A 1 130 ? 9.992 -8.242 -0.02 1 83.5 130 TYR A O 1
ATOM 1065 N N . LEU A 1 131 ? 9.32 -7.379 1.846 1 89.25 131 LEU A N 1
ATOM 1066 C CA . LEU A 1 131 ? 10.523 -6.562 2 1 89.25 131 LEU A CA 1
ATOM 1067 C C . LEU A 1 131 ? 11.758 -7.438 2.168 1 89.25 131 LEU A C 1
ATOM 1069 O O . LEU A 1 131 ? 12.844 -7.086 1.695 1 89.25 131 LEU A O 1
ATOM 1073 N N . ILE A 1 132 ? 11.594 -8.562 2.834 1 89.25 132 ILE A N 1
ATOM 1074 C CA . ILE A 1 132 ? 12.695 -9.508 2.998 1 89.25 132 ILE A CA 1
ATOM 1075 C C . ILE A 1 132 ? 13.125 -10.047 1.635 1 89.25 132 ILE A C 1
ATOM 1077 O O . ILE A 1 132 ? 14.312 -10.117 1.333 1 89.25 132 ILE A O 1
ATOM 1081 N N . GLU A 1 133 ? 12.133 -10.383 0.916 1 87.81 133 GLU A N 1
ATOM 1082 C CA . GLU A 1 133 ? 12.414 -10.844 -0.438 1 87.81 133 GLU A CA 1
ATOM 1083 C C . GLU A 1 133 ? 13.148 -9.781 -1.25 1 87.81 133 GLU A C 1
ATOM 1085 O O . GLU A 1 133 ? 14.086 -10.094 -1.987 1 87.81 133 GLU A O 1
ATOM 1090 N N . GLN A 1 134 ? 12.711 -8.555 -1.123 1 90.94 134 GLN A N 1
ATOM 1091 C CA . GLN A 1 134 ? 13.344 -7.457 -1.844 1 90.94 134 GLN A CA 1
ATOM 1092 C C . GLN A 1 134 ? 14.789 -7.262 -1.39 1 90.94 134 GLN A C 1
ATOM 1094 O O . GLN A 1 134 ? 15.656 -6.898 -2.189 1 90.94 134 GLN A O 1
ATOM 1099 N N . LEU A 1 135 ? 15.078 -7.461 -0.157 1 92.44 135 LEU A N 1
ATOM 1100 C CA . LEU A 1 135 ? 16.438 -7.395 0.371 1 92.44 135 LEU A CA 1
ATOM 1101 C C . LEU A 1 135 ? 17.297 -8.516 -0.199 1 92.44 135 LEU A C 1
ATOM 1103 O O . LEU A 1 135 ? 18.422 -8.273 -0.662 1 92.44 135 LEU A O 1
ATOM 1107 N N . GLU A 1 136 ? 16.688 -9.664 -0.216 1 87.69 136 GLU A N 1
ATOM 1108 C CA . GLU A 1 136 ? 17.422 -10.836 -0.679 1 87.69 136 GLU A CA 1
ATOM 1109 C C . GLU A 1 136 ? 17.75 -10.734 -2.166 1 87.69 136 GLU A C 1
ATOM 1111 O O . GLU A 1 136 ? 18.812 -11.156 -2.604 1 87.69 136 GLU A O 1
ATOM 1116 N N . ASN A 1 137 ? 16.828 -10.18 -2.881 1 83.38 137 ASN A N 1
ATOM 1117 C CA . ASN A 1 137 ? 17.016 -10.008 -4.316 1 83.38 137 ASN A CA 1
ATOM 1118 C C . ASN A 1 137 ? 17.812 -8.734 -4.625 1 83.38 137 ASN A C 1
ATOM 1120 O O . ASN A 1 137 ? 18.031 -8.406 -5.789 1 83.38 137 ASN A O 1
ATOM 1124 N N . ARG A 1 138 ? 18.109 -7.914 -3.639 1 85.94 138 ARG A N 1
ATOM 1125 C CA . ARG A 1 138 ? 18.969 -6.738 -3.693 1 85.94 138 ARG A CA 1
ATOM 1126 C C . ARG A 1 138 ? 18.281 -5.602 -4.453 1 85.94 138 ARG A C 1
ATOM 1128 O O . ARG A 1 138 ? 18.953 -4.77 -5.066 1 85.94 138 ARG A O 1
ATOM 1135 N N . HIS A 1 139 ? 16.984 -5.723 -4.48 1 87.5 139 HIS A N 1
ATOM 1136 C CA . HIS A 1 139 ? 16.219 -4.617 -5.043 1 87.5 139 HIS A CA 1
ATOM 1137 C C . HIS A 1 139 ? 16.203 -3.414 -4.105 1 87.5 139 HIS A C 1
ATOM 1139 O O . HIS A 1 139 ? 16.078 -2.271 -4.555 1 87.5 139 HIS A O 1
ATOM 1145 N N . ILE A 1 140 ? 16.281 -3.74 -2.812 1 94.19 140 ILE A N 1
ATOM 1146 C CA . ILE A 1 140 ? 16.453 -2.705 -1.799 1 94.19 140 ILE A CA 1
ATOM 1147 C C . ILE A 1 140 ? 17.703 -3.004 -0.968 1 94.19 140 ILE A C 1
ATOM 1149 O O . ILE A 1 140 ? 18.141 -4.152 -0.879 1 94.19 140 ILE A O 1
ATOM 1153 N N . GLU A 1 141 ? 18.234 -1.951 -0.462 1 94.19 141 GLU A N 1
ATOM 1154 C CA . GLU A 1 141 ? 19.484 -2.096 0.281 1 94.19 141 GLU A CA 1
ATOM 1155 C C . GLU A 1 141 ? 19.219 -2.154 1.784 1 94.19 141 GLU A C 1
ATOM 1157 O O . GLU A 1 141 ? 19.953 -2.82 2.52 1 94.19 141 GLU A O 1
ATOM 1162 N N . LEU A 1 142 ? 18.203 -1.407 2.191 1 96.12 142 LEU A N 1
ATOM 1163 C CA . LEU A 1 142 ? 17.781 -1.343 3.588 1 96.12 142 LEU A CA 1
ATOM 1164 C C . LEU A 1 142 ? 16.281 -1.557 3.713 1 96.12 142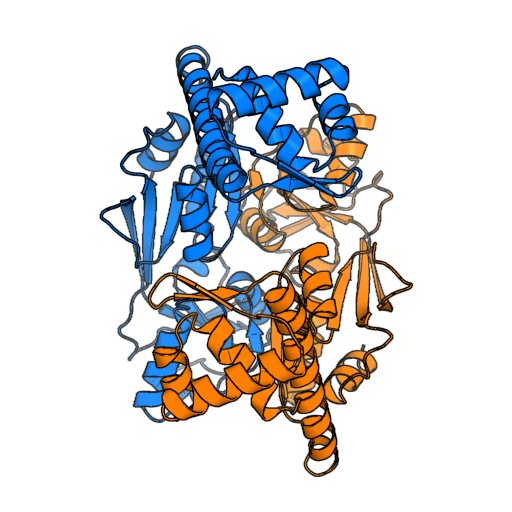 LEU A C 1
ATOM 1166 O O . LEU A 1 142 ? 15.531 -1.275 2.777 1 96.12 142 LEU A O 1
ATOM 1170 N N . ALA A 1 143 ? 15.938 -2.053 4.859 1 95.88 143 ALA A N 1
ATOM 1171 C CA . ALA A 1 143 ? 14.516 -2.119 5.172 1 95.88 143 ALA A CA 1
ATOM 1172 C C . ALA A 1 143 ? 14.258 -1.789 6.641 1 95.88 143 ALA A C 1
ATOM 1174 O O . ALA A 1 143 ? 15.094 -2.078 7.5 1 95.88 143 ALA A O 1
ATOM 1175 N N . ILE A 1 144 ? 13.25 -1.099 6.82 1 92.38 144 ILE A N 1
ATOM 1176 C CA . ILE A 1 144 ? 12.742 -0.897 8.172 1 92.38 144 ILE A CA 1
ATOM 1177 C C . ILE A 1 144 ? 11.578 -1.849 8.43 1 92.38 144 ILE A C 1
ATOM 1179 O O . ILE A 1 144 ? 10.531 -1.752 7.785 1 92.38 144 ILE A O 1
ATOM 1183 N N . LEU A 1 145 ? 11.797 -2.768 9.367 1 86.69 145 LEU A N 1
ATOM 1184 C CA . LEU A 1 145 ? 10.797 -3.803 9.609 1 86.69 145 LEU A CA 1
ATOM 1185 C C . LEU A 1 145 ? 10.594 -4.02 11.109 1 86.69 145 LEU A C 1
ATOM 1187 O O . LEU A 1 145 ? 11.492 -3.75 11.906 1 86.69 145 LEU A O 1
ATOM 1191 N N . ARG A 1 146 ? 9.414 -4.465 11.273 1 81.81 146 ARG A N 1
ATOM 1192 C CA . ARG A 1 146 ? 9.148 -4.914 12.633 1 81.81 146 ARG A CA 1
ATOM 1193 C C . ARG A 1 146 ? 9.586 -6.359 12.836 1 81.81 146 ARG A C 1
ATOM 1195 O O . ARG A 1 146 ? 9.57 -7.152 11.898 1 81.81 146 ARG A O 1
ATOM 1202 N N . THR A 1 147 ? 9.945 -6.672 14.047 1 77.12 147 THR A N 1
ATOM 1203 C CA . THR A 1 147 ? 10.289 -8.047 14.383 1 77.12 147 THR A CA 1
ATOM 1204 C C . THR A 1 147 ? 9.062 -8.953 14.297 1 77.12 147 THR A C 1
ATOM 1206 O O . THR A 1 147 ? 7.93 -8.477 14.414 1 77.12 147 THR A O 1
ATOM 1209 N N . PRO A 1 148 ? 9.344 -10.203 13.82 1 75.38 148 PRO A N 1
ATOM 1210 C CA . PRO A 1 148 ? 10.609 -10.938 13.781 1 75.38 148 PRO A CA 1
ATOM 1211 C C . PRO A 1 148 ? 11.195 -11.023 12.375 1 75.38 148 PRO A C 1
ATOM 1213 O O . PRO A 1 148 ? 10.477 -10.852 11.391 1 75.38 148 PRO A O 1
ATOM 1216 N N . PHE A 1 149 ? 12.461 -11.203 12.234 1 79.94 149 PHE A N 1
ATOM 1217 C CA . PHE A 1 149 ? 13.211 -11.555 11.039 1 79.94 149 PHE A CA 1
ATOM 1218 C C . PHE A 1 149 ? 14.43 -12.398 11.391 1 79.94 149 PHE A C 1
ATOM 1220 O O . PHE A 1 149 ? 14.797 -12.516 12.562 1 79.94 149 PHE A O 1
ATOM 1227 N N . ASN A 1 150 ? 14.93 -13.102 10.438 1 85.94 150 ASN A N 1
ATOM 1228 C CA . ASN A 1 150 ? 16.062 -14.008 10.648 1 85.94 150 ASN A CA 1
ATOM 1229 C C . ASN A 1 150 ? 17.344 -13.242 10.914 1 85.94 150 ASN A C 1
ATOM 1231 O O . ASN A 1 150 ? 17.984 -12.75 9.984 1 85.94 150 ASN A O 1
ATOM 1235 N N . LYS A 1 151 ? 17.797 -13.32 12.086 1 86.88 151 LYS A N 1
ATOM 1236 C CA . LYS A 1 151 ? 18.984 -12.562 12.5 1 86.88 151 LYS A CA 1
ATOM 1237 C C . LYS A 1 151 ? 20.266 -13.195 11.969 1 86.88 151 LYS A C 1
ATOM 1239 O O . LYS A 1 151 ? 21.328 -12.586 12.016 1 86.88 151 LYS A O 1
ATOM 1244 N N . ASP A 1 152 ? 20.141 -14.344 11.422 1 88.75 152 ASP A N 1
ATOM 1245 C CA . ASP A 1 152 ? 21.328 -14.984 10.852 1 88.75 152 ASP A CA 1
ATOM 1246 C C . ASP A 1 152 ? 21.609 -14.461 9.453 1 88.75 152 ASP A C 1
ATOM 1248 O O . ASP A 1 152 ? 22.766 -14.508 8.992 1 88.75 152 ASP A O 1
ATOM 1252 N N . VAL A 1 153 ? 20.656 -14.031 8.883 1 92.56 153 VAL A N 1
ATOM 1253 C CA . VAL A 1 153 ? 20.766 -13.609 7.492 1 92.56 153 VAL A CA 1
ATOM 1254 C C . VAL A 1 153 ? 20.922 -12.094 7.414 1 92.56 153 VAL A C 1
ATOM 1256 O O . VAL A 1 153 ? 21.562 -11.57 6.5 1 92.56 153 VAL A O 1
ATOM 1259 N N . PHE A 1 154 ? 20.375 -11.5 8.438 1 94.5 154 PHE A N 1
ATOM 1260 C CA . PHE A 1 154 ? 20.281 -10.047 8.367 1 94.5 154 PHE A CA 1
ATOM 1261 C C . PHE A 1 154 ? 21.016 -9.406 9.547 1 94.5 154 PHE A C 1
ATOM 1263 O O . PHE A 1 154 ? 20.953 -9.914 10.664 1 94.5 154 PHE A O 1
ATOM 1270 N N . SER A 1 155 ? 21.734 -8.289 9.25 1 94.75 155 SER A N 1
ATOM 1271 C CA . SER A 1 155 ? 22.156 -7.359 10.289 1 94.75 155 SER A CA 1
ATOM 1272 C C . SER A 1 155 ? 21.047 -6.355 10.609 1 94.75 155 SER A C 1
ATOM 1274 O O . SER A 1 155 ? 20.156 -6.129 9.805 1 94.75 155 SER A O 1
ATOM 1276 N N . SER A 1 156 ? 21.062 -5.855 11.773 1 93.44 156 SER A N 1
ATOM 1277 C CA . SER A 1 156 ? 19.969 -4.969 12.148 1 93.44 156 SER A CA 1
ATOM 1278 C C . SER A 1 156 ? 20.422 -3.938 13.172 1 93.44 156 SER A C 1
ATOM 1280 O O . SER A 1 156 ? 21.438 -4.125 13.852 1 93.44 156 SER A O 1
ATOM 1282 N N . ILE A 1 157 ? 19.797 -2.834 13.188 1 91.88 157 ILE A N 1
ATOM 1283 C CA . ILE A 1 157 ? 19.844 -1.818 14.234 1 91.88 157 ILE A CA 1
ATOM 1284 C C . ILE A 1 157 ? 18.453 -1.561 14.781 1 91.88 157 ILE A C 1
ATOM 1286 O O . ILE A 1 157 ? 17.516 -1.27 14.023 1 91.88 157 ILE A O 1
ATOM 1290 N N . CYS A 1 158 ? 18.359 -1.701 16.031 1 88.62 158 CYS A N 1
ATOM 1291 C CA . CYS A 1 158 ? 17.078 -1.467 16.672 1 88.62 158 CYS A CA 1
ATOM 1292 C C . CYS A 1 158 ? 16.75 0.021 16.719 1 88.62 158 CYS A C 1
ATOM 1294 O O . CYS A 1 158 ? 17.594 0.834 17.109 1 88.62 158 CYS A O 1
ATOM 1296 N N . LEU A 1 159 ? 15.641 0.397 16.219 1 86 159 LEU A N 1
ATOM 1297 C CA . LEU A 1 159 ? 15.242 1.802 16.188 1 86 159 LEU A CA 1
ATOM 1298 C C . LEU A 1 159 ? 14.461 2.17 17.453 1 86 159 LEU A C 1
ATOM 1300 O O . LEU A 1 159 ? 14.75 3.184 18.094 1 86 159 LEU A O 1
ATOM 1304 N N . SER A 1 160 ? 13.305 1.448 17.703 1 77.06 160 SER A N 1
ATOM 1305 C CA . SER A 1 160 ? 12.477 1.871 18.828 1 77.06 160 SER A CA 1
ATOM 1306 C C . SER A 1 160 ? 11.555 0.744 19.297 1 77.06 160 SER A C 1
ATOM 1308 O O . SER A 1 160 ? 11.219 -0.15 18.516 1 77.06 160 SER A O 1
ATOM 1310 N N . LYS A 1 161 ? 11.398 0.81 20.547 1 86.94 161 LYS A N 1
ATOM 1311 C CA . LYS A 1 161 ? 10.336 0.034 21.188 1 86.94 161 LYS A CA 1
ATOM 1312 C C . LYS A 1 161 ? 9.211 0.942 21.688 1 86.94 161 LYS A C 1
ATOM 1314 O O . LYS A 1 161 ? 9.477 1.981 22.297 1 86.94 161 LYS A O 1
ATOM 1319 N N . GLU A 1 162 ? 8.109 0.58 21.25 1 88 162 GLU A N 1
ATOM 1320 C CA . GLU A 1 162 ? 7.012 1.474 21.609 1 88 162 GLU A CA 1
ATOM 1321 C C . GLU A 1 162 ? 5.73 0.691 21.891 1 88 162 GLU A C 1
ATOM 1323 O O . GLU A 1 162 ? 5.562 -0.43 21.406 1 88 162 GLU A O 1
ATOM 1328 N N . PRO A 1 163 ? 4.879 1.24 22.688 1 91 163 PRO A N 1
ATOM 1329 C CA . PRO A 1 163 ? 3.602 0.577 22.969 1 91 163 PRO A CA 1
ATOM 1330 C C . PRO A 1 163 ? 2.598 0.734 21.828 1 91 163 PRO A C 1
ATOM 1332 O O . PRO A 1 163 ? 2.779 1.585 20.953 1 91 163 PRO A O 1
ATOM 1335 N N . PHE A 1 164 ? 1.632 -0.124 21.906 1 92.44 164 PHE A N 1
ATOM 1336 C CA . PHE A 1 164 ? 0.452 0.067 21.078 1 92.44 164 PHE A CA 1
ATOM 1337 C C . PHE A 1 164 ? -0.574 0.945 21.781 1 92.44 164 PHE A C 1
ATOM 1339 O O . PHE A 1 164 ? -0.723 0.876 23 1 92.44 164 PHE A O 1
ATOM 1346 N N . VAL A 1 165 ? -1.239 1.729 21.031 1 92.44 165 VAL A N 1
ATOM 1347 C CA . VAL A 1 165 ? -2.244 2.633 21.578 1 92.44 165 VAL A CA 1
ATOM 1348 C C . VAL A 1 165 ? -3.527 2.539 20.75 1 92.44 165 VAL A C 1
ATOM 1350 O O . VAL A 1 165 ? -3.498 2.115 19.594 1 92.44 165 VAL A O 1
ATOM 1353 N N . LEU A 1 166 ? -4.559 2.885 21.375 1 93.69 166 LEU A N 1
ATOM 1354 C CA . LEU A 1 166 ? -5.824 3.035 20.656 1 93.69 166 LEU A CA 1
ATOM 1355 C C . LEU A 1 166 ? -5.914 4.406 20 1 93.69 166 LEU A C 1
ATOM 1357 O O . LEU A 1 166 ? -5.688 5.43 20.656 1 93.69 166 LEU A O 1
ATOM 1361 N N . VAL A 1 167 ? -6.172 4.406 18.75 1 93.56 167 VA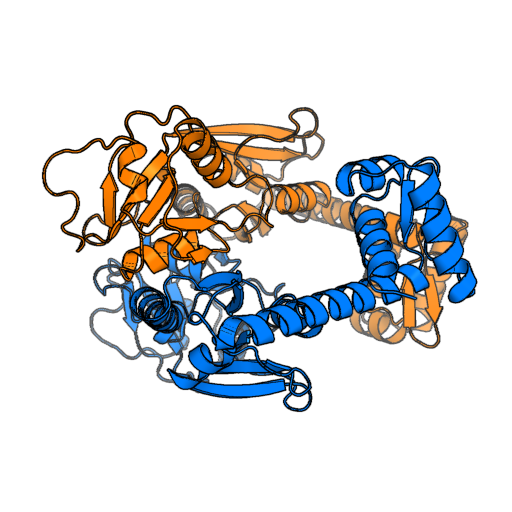L A N 1
ATOM 1362 C CA . VAL A 1 167 ? -6.328 5.645 17.984 1 93.56 167 VAL A CA 1
ATOM 1363 C C . VAL A 1 167 ? -7.77 5.766 17.484 1 93.56 167 VAL A C 1
ATOM 1365 O O . VAL A 1 167 ? -8.297 4.844 16.875 1 93.56 167 VAL A O 1
ATOM 1368 N N . MET A 1 168 ? -8.391 6.852 17.812 1 93.69 168 MET A N 1
ATOM 1369 C CA . MET A 1 168 ? -9.781 7.078 17.438 1 93.69 168 MET A CA 1
ATOM 1370 C C . MET A 1 168 ? -9.961 8.461 16.812 1 93.69 168 MET A C 1
ATOM 1372 O O . MET A 1 168 ? -9.086 9.32 16.938 1 93.69 168 MET A O 1
ATOM 1376 N N . PRO A 1 169 ? -11.117 8.648 16.125 1 91.5 169 PRO A N 1
ATOM 1377 C CA . PRO A 1 169 ? -11.383 9.992 15.609 1 91.5 169 PRO A CA 1
ATOM 1378 C C . PRO A 1 169 ? -11.484 11.031 16.719 1 91.5 169 PRO A C 1
ATOM 1380 O O . PRO A 1 169 ? -12.055 10.758 17.781 1 91.5 169 PRO A O 1
ATOM 1383 N N . ALA A 1 170 ? -10.938 12.18 16.453 1 87 170 ALA A N 1
ATOM 1384 C CA . ALA A 1 170 ? -10.922 13.242 17.453 1 87 170 ALA A CA 1
ATOM 1385 C C . ALA A 1 170 ? -12.344 13.672 17.812 1 87 170 ALA A C 1
ATOM 1387 O O . ALA A 1 170 ? -12.609 14.047 18.969 1 87 170 ALA A O 1
ATOM 1388 N N . LYS A 1 171 ? -13.227 13.539 16.922 1 83.81 171 LYS A N 1
ATOM 1389 C CA . LYS A 1 171 ? -14.586 14.039 17.109 1 83.81 171 LYS A CA 1
ATOM 1390 C C . LYS A 1 171 ? -15.43 13.07 17.922 1 83.81 171 LYS A C 1
ATOM 1392 O O . LYS A 1 171 ? -16.516 13.414 18.391 1 83.81 171 LYS A O 1
ATOM 1397 N N . TRP A 1 172 ? -14.906 11.875 18.047 1 86.12 172 TRP A N 1
ATOM 1398 C CA . TRP A 1 172 ? -15.648 10.914 18.844 1 86.12 172 TRP A CA 1
ATOM 1399 C C . TRP A 1 172 ? -15.648 11.32 20.328 1 86.12 172 TRP A C 1
ATOM 1401 O O . TRP A 1 172 ? -14.609 11.695 20.859 1 86.12 172 TRP A O 1
ATOM 1411 N N . GLU A 1 173 ? -16.812 11.43 20.953 1 72.44 173 GLU A N 1
ATOM 1412 C CA . GLU A 1 173 ? -16.953 11.797 22.359 1 72.44 173 GLU A CA 1
ATOM 1413 C C . GLU A 1 173 ? -16.875 10.562 23.266 1 72.44 173 GLU A C 1
ATOM 1415 O O . GLU A 1 173 ? -17.094 10.656 24.469 1 72.44 173 GLU A O 1
ATOM 1420 N N . LEU A 1 174 ? -16.688 9.578 22.766 1 62.66 174 LEU A N 1
ATOM 1421 C CA . LEU A 1 174 ? -16.812 8.344 23.531 1 62.66 174 LEU A CA 1
ATOM 1422 C C . LEU A 1 174 ? -15.945 8.375 24.781 1 62.66 174 LEU A C 1
ATOM 1424 O O . LEU A 1 174 ? -16.344 7.879 25.828 1 62.66 174 LEU A O 1
ATOM 1428 N N . TYR A 1 175 ? -14.578 8.789 24.734 1 57.97 175 TYR A N 1
ATOM 1429 C CA . TYR A 1 175 ? -13.727 8.5 25.891 1 57.97 175 TYR A CA 1
ATOM 1430 C C . TYR A 1 175 ? -13.18 9.789 26.5 1 57.97 175 TYR A C 1
ATOM 1432 O O . TYR A 1 175 ? -12.062 10.203 26.188 1 57.97 175 TYR A O 1
ATOM 1440 N N . ARG A 1 176 ? -14.086 10.773 26.703 1 54.78 176 ARG A N 1
ATOM 1441 C CA . ARG A 1 176 ? -13.664 11.984 27.391 1 54.78 176 ARG A CA 1
ATOM 1442 C C . ARG A 1 176 ? -12.789 11.656 28.594 1 54.78 176 ARG A C 1
ATOM 1444 O O . ARG A 1 176 ? -11.789 12.336 28.859 1 54.78 176 ARG A O 1
ATOM 1451 N N . SER A 1 177 ? -13.344 11.055 29.75 1 50.88 177 SER A N 1
ATOM 1452 C CA . SER A 1 177 ? -12.891 11.133 31.141 1 50.88 177 SER A CA 1
ATOM 1453 C C . SER A 1 177 ? -11.836 10.07 31.438 1 50.88 177 SER A C 1
ATOM 1455 O O . SER A 1 177 ? -11.102 10.188 32.406 1 50.88 177 SER A O 1
ATOM 1457 N N . HIS A 1 178 ? -11.859 8.781 31.016 1 55 178 HIS A N 1
ATOM 1458 C CA . HIS A 1 178 ? -11.266 7.676 31.75 1 55 178 HIS A CA 1
ATOM 1459 C C . HIS A 1 178 ? -10.133 7.031 30.969 1 55 178 HIS A C 1
ATOM 1461 O O . HIS A 1 178 ? -10.273 5.918 30.453 1 55 178 HIS A O 1
ATOM 1467 N N . LEU A 1 179 ? -9.227 7.859 30.562 1 66.5 179 LEU A N 1
ATOM 1468 C CA . LEU A 1 179 ? -8.031 7.336 29.906 1 66.5 179 LEU A CA 1
ATOM 1469 C C . LEU A 1 179 ? -7.02 6.848 30.938 1 66.5 179 LEU A C 1
ATOM 1471 O O . LEU A 1 179 ? -6.848 7.465 31.984 1 66.5 179 LEU A O 1
ATOM 1475 N N . PRO A 1 180 ? -6.375 5.633 30.781 1 84 180 PRO A N 1
ATOM 1476 C CA . PRO A 1 180 ? -6.242 4.523 29.844 1 84 180 PRO A CA 1
ATOM 1477 C C . PRO A 1 180 ? -7.457 3.6 29.844 1 84 180 PRO A C 1
ATOM 1479 O O . PRO A 1 180 ? -8.227 3.59 30.797 1 84 180 PRO A O 1
ATOM 1482 N N . ILE A 1 181 ? -7.656 2.838 28.766 1 87.31 181 ILE A N 1
ATOM 1483 C CA . ILE A 1 181 ? -8.828 1.967 28.672 1 87.31 181 ILE A CA 1
ATOM 1484 C C . ILE A 1 181 ? -8.383 0.507 28.656 1 87.31 181 ILE A C 1
ATOM 1486 O O . ILE A 1 181 ? -7.328 0.181 28.094 1 87.31 181 ILE A O 1
ATOM 1490 N N . PRO A 1 182 ? -9.164 -0.35 29.312 1 88.56 182 PRO A N 1
ATOM 1491 C CA . PRO A 1 182 ? -8.898 -1.786 29.203 1 88.56 182 PRO A CA 1
ATOM 1492 C C . PRO A 1 182 ? -9.336 -2.355 27.859 1 88.56 182 PRO A C 1
ATOM 1494 O O . PRO A 1 182 ? -10.148 -1.743 27.156 1 88.56 182 PRO A O 1
ATOM 1497 N N . LEU A 1 183 ? -8.867 -3.525 27.5 1 89.94 183 LEU A N 1
ATOM 1498 C CA . LEU A 1 183 ? -9.18 -4.18 26.234 1 89.94 183 LEU A CA 1
ATOM 1499 C C . LEU A 1 183 ? -10.672 -4.5 26.141 1 89.94 183 LEU A C 1
ATOM 1501 O O . LEU A 1 183 ? -11.227 -4.582 25.047 1 89.94 183 LEU A O 1
ATOM 1505 N N . THR A 1 184 ? -11.273 -4.602 27.297 1 88.12 184 THR A N 1
ATOM 1506 C CA . THR A 1 184 ? -12.68 -4.973 27.344 1 88.12 184 THR A CA 1
ATOM 1507 C C . THR A 1 184 ? -13.547 -3.895 26.688 1 88.12 184 THR A C 1
ATOM 1509 O O . THR A 1 184 ? -14.633 -4.184 26.188 1 88.12 184 THR A O 1
ATOM 1512 N N . GLU A 1 185 ? -13.086 -2.719 26.688 1 88.19 185 GLU A N 1
ATOM 1513 C CA . GLU A 1 185 ? -13.836 -1.601 26.141 1 88.19 185 GLU A CA 1
ATOM 1514 C C . GLU A 1 185 ? -13.844 -1.641 24.609 1 88.19 185 GLU A C 1
ATOM 1516 O O . GLU A 1 185 ? -14.633 -0.947 23.969 1 88.19 185 GLU A O 1
ATOM 1521 N N . LEU A 1 186 ? -13.008 -2.473 24 1 91.06 186 LEU A N 1
ATOM 1522 C CA . LEU A 1 186 ? -12.875 -2.533 22.547 1 91.06 186 LEU A CA 1
ATOM 1523 C C . LEU A 1 186 ? -14.117 -3.148 21.906 1 91.06 186 LEU A C 1
ATOM 1525 O O . LEU A 1 186 ? -14.375 -2.959 20.719 1 91.06 186 LEU A O 1
ATOM 1529 N N . SER A 1 187 ? -14.867 -3.844 22.719 1 90.5 187 SER A N 1
ATOM 1530 C CA . SER A 1 187 ? -16.031 -4.543 22.203 1 90.5 187 SER A CA 1
ATOM 1531 C C . SER A 1 187 ? -17.094 -3.557 21.703 1 90.5 187 SER A C 1
ATOM 1533 O O . SER A 1 187 ? -17.891 -3.891 20.828 1 90.5 187 SER A O 1
ATOM 1535 N N . HIS A 1 188 ? -17.047 -2.336 22.188 1 87.5 188 HIS A N 1
ATOM 1536 C CA . HIS A 1 188 ? -18.078 -1.351 21.859 1 87.5 188 HIS A CA 1
ATOM 1537 C C . HIS A 1 188 ? -17.578 -0.371 20.797 1 87.5 188 HIS A C 1
ATOM 1539 O O . HIS A 1 188 ? -18.312 0.527 20.391 1 87.5 188 HIS A O 1
ATOM 1545 N N . ILE A 1 189 ? -16.391 -0.569 20.359 1 90.88 189 ILE A N 1
ATOM 1546 C CA . ILE A 1 189 ? -15.766 0.364 19.422 1 90.88 189 ILE A CA 1
ATOM 1547 C C . ILE A 1 189 ? -15.656 -0.282 18.047 1 90.88 189 ILE A C 1
ATOM 1549 O O . ILE A 1 189 ? -15.18 -1.411 17.922 1 90.88 189 ILE A O 1
ATOM 1553 N N . PRO A 1 190 ? -16.234 0.417 17 1 93.19 190 PRO A N 1
ATOM 1554 C CA . PRO A 1 190 ? -15.961 -0.098 15.656 1 93.19 190 PRO A CA 1
ATOM 1555 C C . PRO A 1 190 ? -14.469 -0.061 15.312 1 93.19 190 PRO A C 1
ATOM 1557 O O . PRO A 1 190 ? -13.867 1.015 15.273 1 93.19 190 PRO A O 1
ATOM 1560 N N . LEU A 1 191 ? -13.938 -1.248 15.016 1 95.19 191 LEU A N 1
ATOM 1561 C CA . LEU A 1 191 ? -12.492 -1.332 14.852 1 95.19 191 LEU A CA 1
ATOM 1562 C C . LEU A 1 191 ? -12.125 -1.554 13.383 1 95.19 191 LEU A C 1
ATOM 1564 O O . LEU A 1 191 ? -12.789 -2.316 12.68 1 95.19 191 LEU A O 1
ATOM 1568 N N . LEU A 1 192 ? -11.172 -0.841 13.023 1 96 192 LEU A N 1
ATOM 1569 C CA . LEU A 1 192 ? -10.492 -1.06 11.75 1 96 192 LEU A CA 1
ATOM 1570 C C . LEU A 1 192 ? -9.258 -1.935 11.945 1 96 192 LEU A C 1
ATOM 1572 O O . LEU A 1 192 ? -8.359 -1.584 12.711 1 96 192 LEU A O 1
ATOM 1576 N N . LEU A 1 193 ? -9.211 -3.066 11.266 1 93.56 193 LEU A N 1
ATOM 1577 C CA . LEU A 1 193 ? -8.109 -4 11.469 1 93.56 193 LEU A CA 1
ATOM 1578 C C . LEU A 1 193 ? -7.461 -4.367 10.141 1 93.56 193 LEU A C 1
ATOM 1580 O O . LEU A 1 193 ? -8.094 -4.293 9.094 1 93.56 193 LEU A O 1
ATOM 1584 N N . LEU A 1 194 ? -6.262 -4.754 10.242 1 88.94 194 LEU A N 1
ATOM 1585 C CA . LEU A 1 194 ? -5.559 -5.281 9.078 1 88.94 194 LEU A CA 1
ATOM 1586 C C . LEU A 1 194 ? -6.082 -6.668 8.711 1 88.94 194 LEU A C 1
ATOM 1588 O O . LEU A 1 194 ? -6.375 -7.477 9.594 1 88.94 194 LEU A O 1
ATOM 1592 N N . HIS A 1 195 ? -6.344 -6.848 7.477 1 82.5 195 HIS A N 1
ATOM 1593 C CA . HIS A 1 195 ? -6.902 -8.156 7.164 1 82.5 195 HIS A CA 1
ATOM 1594 C C . HIS A 1 195 ? -5.824 -9.242 7.215 1 82.5 195 HIS A C 1
ATOM 1596 O O . HIS A 1 195 ? -4.637 -8.945 7.078 1 82.5 195 HIS A O 1
ATOM 1602 N N . LYS A 1 196 ? -6.168 -10.438 7.543 1 65.56 196 LYS A N 1
ATOM 1603 C CA . LYS A 1 196 ? -5.422 -11.609 7.992 1 65.56 196 LYS A CA 1
ATOM 1604 C C . LYS A 1 196 ? -4.566 -12.18 6.867 1 65.56 196 LYS A C 1
ATOM 1606 O O . LYS A 1 196 ? -3.568 -12.859 7.121 1 65.56 196 LYS A O 1
ATOM 1611 N N . ASP A 1 197 ? -5 -11.852 5.742 1 56.47 197 ASP A N 1
ATOM 1612 C CA . ASP A 1 197 ? -4.312 -12.508 4.633 1 56.47 197 ASP A CA 1
ATOM 1613 C C . ASP A 1 197 ? -2.865 -12.031 4.523 1 56.47 197 ASP A C 1
ATOM 1615 O O . ASP A 1 197 ? -2.033 -12.703 3.904 1 56.47 197 ASP A O 1
ATOM 1619 N N . LYS A 1 198 ? -2.695 -10.891 5.09 1 54.19 198 LYS A N 1
ATOM 1620 C CA . LYS A 1 198 ? -1.292 -10.484 5.074 1 54.19 198 LYS A CA 1
ATOM 1621 C C . LYS A 1 198 ? -0.563 -10.984 6.316 1 54.19 198 LYS A C 1
ATOM 1623 O O . LYS A 1 198 ? -1.166 -11.117 7.383 1 54.19 198 LYS A O 1
ATOM 1628 N N . GLU A 1 199 ? 0.413 -11.75 6.215 1 54.25 199 GLU A N 1
ATOM 1629 C CA . GLU A 1 199 ? 1.237 -12.383 7.238 1 54.25 199 GLU A CA 1
ATOM 1630 C C . GLU A 1 199 ? 1.494 -11.438 8.406 1 54.25 199 GLU A C 1
ATOM 1632 O O . GLU A 1 199 ? 1.777 -10.25 8.195 1 54.25 199 GLU A O 1
ATOM 1637 N N . ASN A 1 200 ? 1.434 -11.961 9.695 1 60.34 200 ASN A N 1
ATOM 1638 C CA . ASN A 1 200 ? 1.872 -11.586 11.039 1 60.34 200 ASN A CA 1
ATOM 1639 C C . ASN A 1 200 ? 1.516 -10.141 11.359 1 60.34 200 ASN A C 1
ATOM 1641 O O . ASN A 1 200 ? 2.389 -9.344 11.703 1 60.34 200 ASN A O 1
ATOM 1645 N N . SER A 1 201 ? 0.216 -9.758 11.055 1 74.19 201 SER A N 1
ATOM 1646 C CA . SER A 1 201 ? -0.23 -8.43 11.477 1 74.19 201 SER A CA 1
ATOM 1647 C C . SER A 1 201 ? -0.294 -8.328 12.992 1 74.19 201 SER A C 1
ATOM 1649 O O . SER A 1 201 ? -0.617 -9.297 13.68 1 74.19 201 SER A O 1
ATOM 1651 N N . TYR A 1 202 ? 0.234 -7.273 13.578 1 80.31 202 TYR A N 1
ATOM 1652 C CA . TYR A 1 202 ? 0.18 -7.047 15.016 1 80.31 202 TYR A CA 1
ATOM 1653 C C . TYR A 1 202 ? -1.262 -7.004 15.508 1 80.31 202 TYR A C 1
ATOM 1655 O O . TYR A 1 202 ? -1.521 -7.156 16.703 1 80.31 202 TYR A O 1
ATOM 1663 N N . HIS A 1 203 ? -2.211 -6.891 14.594 1 90 203 HIS A N 1
ATOM 1664 C CA . HIS A 1 203 ? -3.609 -6.906 15.008 1 90 203 HIS A CA 1
ATOM 1665 C C . HIS A 1 203 ? -4.047 -8.312 15.406 1 90 203 HIS A C 1
ATOM 1667 O O . HIS A 1 203 ? -5.031 -8.477 16.141 1 90 203 HIS A O 1
ATOM 1673 N N . GLN A 1 204 ? -3.295 -9.273 14.906 1 87.12 204 GLN A N 1
ATOM 1674 C CA . GLN A 1 204 ? -3.594 -10.633 15.344 1 87.12 204 GLN A CA 1
ATOM 1675 C C . GLN A 1 204 ? -3.344 -10.797 16.844 1 87.12 204 GLN A C 1
ATOM 1677 O O . GLN A 1 204 ? -4.055 -11.547 17.516 1 87.12 204 GLN A O 1
ATOM 1682 N N . LEU A 1 205 ? -2.365 -10.141 17.359 1 86.12 205 LEU A N 1
ATOM 1683 C CA . LEU A 1 205 ? -2.094 -10.148 18.781 1 86.12 205 LEU A CA 1
ATOM 1684 C C . LEU A 1 205 ? -3.279 -9.594 19.578 1 86.12 205 LEU A C 1
ATOM 1686 O O . LEU A 1 205 ? -3.645 -10.141 20.625 1 86.12 205 LEU A O 1
ATOM 1690 N N . VAL A 1 206 ? -3.873 -8.602 19.016 1 88.5 206 VAL A N 1
ATOM 1691 C CA . VAL A 1 206 ? -5.023 -7.969 19.656 1 88.5 206 VAL A CA 1
ATOM 1692 C C . VAL A 1 206 ? -6.215 -8.922 19.641 1 88.5 206 VAL A C 1
ATOM 1694 O O . VAL A 1 206 ? -6.887 -9.109 20.656 1 88.5 206 VAL A O 1
ATOM 1697 N N . ILE A 1 207 ? -6.371 -9.492 18.5 1 90 207 ILE A N 1
ATOM 1698 C CA . ILE A 1 207 ? -7.488 -10.414 18.328 1 90 207 ILE A CA 1
ATOM 1699 C C . ILE A 1 207 ? -7.332 -11.602 19.281 1 90 207 ILE A C 1
ATOM 1701 O O . ILE A 1 207 ? -8.281 -11.969 19.969 1 90 207 ILE A O 1
ATOM 1705 N N . ASP A 1 208 ? -6.164 -12.109 19.344 1 88.94 208 ASP A N 1
ATOM 1706 C CA . ASP A 1 208 ? -5.887 -13.266 20.203 1 88.94 208 ASP A CA 1
ATOM 1707 C C . ASP A 1 208 ? -6.086 -12.914 21.672 1 88.94 208 ASP A C 1
ATOM 1709 O O . ASP A 1 208 ? -6.68 -13.688 22.422 1 88.94 208 ASP A O 1
ATOM 1713 N N . GLU A 1 209 ? -5.574 -11.82 22.047 1 89.38 209 GLU A N 1
ATOM 1714 C CA . GLU A 1 209 ? -5.707 -11.391 23.422 1 89.38 209 GLU A CA 1
ATOM 1715 C C . GLU A 1 209 ? -7.172 -11.18 23.797 1 89.38 209 GLU A C 1
ATOM 1717 O O . GLU A 1 209 ? -7.602 -11.562 24.891 1 89.38 209 GLU A O 1
ATOM 1722 N N . CYS A 1 210 ? -7.914 -10.641 22.938 1 91.5 210 CYS A N 1
ATOM 1723 C CA . CYS A 1 210 ? -9.336 -10.406 23.188 1 91.5 210 CYS A CA 1
ATOM 1724 C C . CYS A 1 210 ? -10.102 -11.727 23.25 1 91.5 210 CYS A C 1
ATOM 1726 O O . CYS A 1 210 ? -10.992 -11.891 24.094 1 91.5 210 CYS A O 1
ATOM 1728 N N . LYS A 1 211 ? -9.727 -12.547 22.375 1 91.44 211 LYS A N 1
ATOM 1729 C CA . LYS A 1 211 ? -10.344 -13.867 22.391 1 91.44 211 LYS A CA 1
ATOM 1730 C C . LYS A 1 211 ? -10.086 -14.57 23.719 1 91.44 211 LYS A C 1
ATOM 1732 O O . LYS A 1 211 ? -10.992 -15.172 24.297 1 91.44 211 LYS A O 1
ATOM 1737 N N . HIS A 1 212 ? -8.914 -14.5 24.203 1 90.94 212 HIS A N 1
ATOM 1738 C CA . HIS A 1 212 ? -8.531 -15.078 25.484 1 90.94 212 HIS A CA 1
ATOM 1739 C C . HIS A 1 212 ? -9.367 -14.5 26.625 1 90.94 212 HIS A C 1
ATOM 1741 O O . HIS A 1 212 ? -9.703 -15.211 27.578 1 90.94 212 HIS A O 1
ATOM 1747 N N . LEU A 1 213 ? -9.727 -13.281 26.469 1 89.38 213 LEU A N 1
ATOM 1748 C CA . LEU A 1 213 ? -10.477 -12.578 27.5 1 89.38 213 LEU A CA 1
ATOM 1749 C C . LEU A 1 213 ? -11.977 -12.727 27.281 1 89.38 213 LEU A C 1
ATOM 1751 O O . LEU A 1 213 ? -12.781 -12.188 28.047 1 89.38 213 LEU A O 1
ATOM 1755 N N . GLY A 1 214 ? -12.32 -13.352 26.172 1 92.19 214 GLY A N 1
ATOM 1756 C CA . GLY A 1 214 ? -13.727 -13.555 25.859 1 92.19 214 GLY A CA 1
ATOM 1757 C C . GLY A 1 214 ? -14.391 -12.328 25.281 1 92.19 214 GLY A C 1
ATOM 1758 O O . GLY A 1 214 ? -15.602 -12.148 25.422 1 92.19 214 GLY A O 1
ATOM 1759 N N . ILE A 1 215 ? -13.594 -11.484 24.766 1 91 215 ILE A N 1
ATOM 1760 C CA . ILE A 1 215 ? -14.102 -10.242 24.188 1 91 215 ILE A CA 1
ATOM 1761 C C . ILE A 1 215 ? -14.344 -10.438 22.688 1 91 215 ILE A C 1
ATOM 1763 O O . ILE A 1 215 ? -13.477 -10.938 21.969 1 91 215 ILE A O 1
ATOM 1767 N N . THR A 1 216 ? -15.547 -10.094 22.234 1 91.81 216 THR A N 1
ATOM 1768 C CA . THR A 1 216 ? -15.836 -10.086 20.812 1 91.81 216 THR A CA 1
ATOM 1769 C C . THR A 1 216 ? -15.633 -8.695 20.219 1 91.81 216 THR A C 1
ATOM 1771 O O . THR A 1 216 ? -16.266 -7.73 20.656 1 91.81 216 THR A O 1
ATOM 1774 N N . LEU A 1 217 ? -14.852 -8.633 19.234 1 91.62 217 LEU A N 1
ATOM 1775 C CA . LEU A 1 217 ? -14.531 -7.344 18.625 1 91.62 217 LEU A CA 1
ATOM 1776 C C . LEU A 1 217 ? -15.57 -6.965 17.578 1 91.62 217 LEU A C 1
ATOM 1778 O O . LEU A 1 217 ? -16.062 -7.828 16.844 1 91.62 217 LEU A O 1
ATOM 1782 N N . ASN A 1 218 ? -15.883 -5.723 17.594 1 90.19 218 ASN A N 1
ATOM 1783 C CA . ASN A 1 218 ? -16.688 -5.148 16.516 1 90.19 218 ASN A CA 1
ATOM 1784 C C . ASN A 1 218 ? -15.812 -4.66 15.367 1 90.19 218 ASN A C 1
ATOM 1786 O O . ASN A 1 218 ? -15.258 -3.562 15.422 1 90.19 218 ASN A O 1
ATOM 1790 N N . ILE A 1 219 ? -15.75 -5.422 14.312 1 90.56 219 ILE A N 1
ATOM 1791 C CA . ILE A 1 219 ? -14.883 -5.078 13.188 1 90.56 219 ILE A CA 1
ATOM 1792 C C . ILE A 1 219 ? -15.672 -4.281 12.148 1 90.56 219 ILE A C 1
ATOM 1794 O O . ILE A 1 219 ? -16.562 -4.816 11.5 1 90.56 219 ILE A O 1
ATOM 1798 N N . ALA A 1 220 ? -15.305 -3.023 11.969 1 91.5 220 ALA A N 1
ATOM 1799 C CA . ALA A 1 220 ? -15.961 -2.131 11.023 1 91.5 220 ALA A CA 1
ATOM 1800 C C . ALA A 1 220 ? -15.492 -2.406 9.594 1 91.5 220 ALA A C 1
ATOM 1802 O O . ALA A 1 220 ? -16.281 -2.316 8.648 1 91.5 220 ALA A O 1
ATOM 1803 N N . CYS A 1 221 ? -14.188 -2.709 9.484 1 93.69 221 CYS A N 1
ATOM 1804 C CA . CYS A 1 221 ? -13.578 -2.898 8.172 1 93.69 221 CYS A CA 1
ATOM 1805 C C . CYS A 1 221 ? -12.211 -3.564 8.305 1 93.69 221 CYS A C 1
ATOM 1807 O O . CYS A 1 221 ? -11.469 -3.291 9.242 1 93.69 221 CYS A O 1
ATOM 1809 N N . GLU A 1 222 ? -11.961 -4.395 7.434 1 93.88 222 GLU A N 1
ATOM 1810 C CA . GLU A 1 222 ? -10.609 -4.941 7.297 1 93.88 222 GLU A CA 1
ATOM 1811 C C . GLU A 1 222 ? -9.812 -4.176 6.246 1 93.88 222 GLU A C 1
ATOM 1813 O O . GLU A 1 222 ? -10.242 -4.055 5.098 1 93.88 222 GLU A O 1
ATOM 1818 N N . CYS A 1 223 ? -8.703 -3.752 6.668 1 92.62 223 CYS A N 1
ATOM 1819 C CA . CYS A 1 223 ? -7.945 -2.807 5.859 1 92.62 223 CYS A CA 1
ATOM 1820 C C . CYS A 1 223 ? -6.633 -3.424 5.387 1 92.62 223 CYS A C 1
ATOM 1822 O O . CYS A 1 223 ? -6.109 -4.34 6.027 1 92.62 223 CYS A O 1
ATOM 1824 N N . PRO A 1 224 ? -6.141 -2.865 4.336 1 88.12 224 PRO A N 1
ATOM 1825 C CA . PRO A 1 224 ? -4.926 -3.455 3.762 1 88.12 224 PRO A CA 1
ATOM 1826 C C . PRO A 1 224 ? -3.66 -3.039 4.504 1 88.12 224 PRO A C 1
ATOM 1828 O O . PRO A 1 224 ? -2.678 -3.785 4.523 1 88.12 224 PRO A O 1
ATOM 1831 N N . ASP A 1 225 ? -3.615 -1.85 5.039 1 84.31 225 ASP A N 1
ATOM 1832 C CA . ASP A 1 225 ? -2.422 -1.359 5.723 1 84.31 225 ASP A CA 1
ATOM 1833 C C . ASP A 1 225 ? -2.775 -0.257 6.719 1 84.31 225 ASP A C 1
ATOM 1835 O O . ASP A 1 225 ? -3.932 0.16 6.805 1 84.31 225 ASP A O 1
ATOM 1839 N N . SER A 1 226 ? -1.735 0.159 7.469 1 85.56 226 SER A N 1
ATOM 1840 C CA . SER A 1 226 ? -1.966 1.106 8.555 1 85.56 226 SER A CA 1
ATOM 1841 C C . SER A 1 226 ? -2.293 2.494 8.016 1 85.56 226 SER A C 1
ATOM 1843 O O . SER A 1 226 ? -2.994 3.271 8.672 1 85.56 226 SER A O 1
ATOM 1845 N N . ALA A 1 227 ? -1.78 2.773 6.844 1 84.19 227 ALA A N 1
ATOM 1846 C CA . ALA A 1 227 ? -2.098 4.074 6.262 1 84.19 227 ALA A CA 1
ATOM 1847 C C . ALA A 1 227 ? -3.59 4.195 5.965 1 84.19 227 ALA A C 1
ATOM 1849 O O . ALA A 1 227 ? -4.203 5.23 6.238 1 84.19 227 ALA A O 1
ATOM 1850 N N . PHE A 1 228 ? -4.156 3.15 5.441 1 87.75 228 PHE A N 1
ATOM 1851 C CA . PHE A 1 228 ? -5.59 3.111 5.18 1 87.75 228 PHE A CA 1
ATOM 1852 C C . PHE A 1 228 ? -6.383 3.27 6.469 1 87.75 228 PHE A C 1
ATOM 1854 O O . PHE A 1 228 ? -7.355 4.023 6.52 1 87.75 228 PHE A O 1
ATOM 1861 N N . ILE A 1 229 ? -5.922 2.576 7.441 1 91.38 229 ILE A N 1
ATOM 1862 C CA . ILE A 1 229 ? -6.574 2.625 8.742 1 91.38 229 ILE A CA 1
ATOM 1863 C C . ILE A 1 229 ? -6.57 4.059 9.273 1 91.38 229 ILE A C 1
ATOM 1865 O O . ILE A 1 229 ? -7.609 4.582 9.672 1 91.38 229 ILE A O 1
ATOM 1869 N N . LEU A 1 230 ? -5.441 4.621 9.195 1 88.12 230 LEU A N 1
ATOM 1870 C CA . LEU A 1 230 ? -5.297 5.973 9.734 1 88.12 230 LEU A CA 1
ATOM 1871 C C . LEU A 1 230 ? -6.203 6.949 8.992 1 88.12 230 LEU A C 1
ATOM 1873 O O . LEU A 1 230 ? -6.855 7.789 9.617 1 88.12 230 LEU A O 1
ATOM 1877 N N . MET A 1 231 ? -6.227 6.82 7.766 1 86.62 231 MET A N 1
ATOM 1878 C CA . MET A 1 231 ? -7.055 7.723 6.969 1 86.62 231 MET A CA 1
ATOM 1879 C C . MET A 1 231 ? -8.531 7.52 7.277 1 86.62 231 MET A C 1
ATOM 1881 O O . MET A 1 231 ? -9.289 8.492 7.367 1 86.62 231 MET A O 1
ATOM 1885 N N . LEU A 1 232 ? -8.938 6.316 7.426 1 91.31 232 LEU A N 1
ATOM 1886 C CA . LEU A 1 232 ? -10.328 6.031 7.766 1 91.31 232 LEU A CA 1
ATOM 1887 C C . LEU A 1 232 ? -10.664 6.559 9.156 1 91.31 232 LEU A C 1
ATOM 1889 O O . LEU A 1 232 ? -11.781 7.016 9.398 1 91.31 232 LEU A O 1
ATOM 1893 N N . ILE A 1 233 ? -9.711 6.477 10.062 1 92.5 233 ILE A N 1
ATOM 1894 C CA . ILE A 1 233 ? -9.914 7.035 11.398 1 92.5 233 ILE A CA 1
ATOM 1895 C C . ILE A 1 233 ? -10.164 8.539 11.289 1 92.5 233 ILE A C 1
ATOM 1897 O O . ILE A 1 233 ? -11.094 9.062 11.914 1 92.5 233 ILE A O 1
ATOM 1901 N N . MET A 1 234 ? -9.391 9.125 10.516 1 85.88 234 MET A N 1
ATOM 1902 C CA . MET A 1 234 ? -9.477 10.578 10.383 1 85.88 234 MET A CA 1
ATOM 1903 C C . MET A 1 234 ? -10.812 10.992 9.789 1 85.88 234 MET A C 1
ATOM 1905 O O . MET A 1 234 ? -11.289 12.102 10.031 1 85.88 234 MET A O 1
ATOM 1909 N N . THR A 1 235 ? -11.414 10.117 9.023 1 85.88 235 THR A N 1
ATOM 1910 C CA . THR A 1 235 ? -12.719 10.422 8.438 1 85.88 235 THR A CA 1
ATOM 1911 C C . THR A 1 235 ? -13.844 10.016 9.375 1 85.88 235 THR A C 1
ATOM 1913 O O . THR A 1 235 ? -15.023 10.188 9.055 1 85.88 235 THR A O 1
ATOM 1916 N N . GLY A 1 236 ? -13.516 9.375 10.469 1 89.19 236 GLY A N 1
ATOM 1917 C CA . GLY A 1 236 ? -14.5 9.117 11.5 1 89.19 236 GLY A CA 1
ATOM 1918 C C . GLY A 1 236 ? -15.156 7.75 11.375 1 89.19 236 GLY A C 1
ATOM 1919 O O . GLY A 1 236 ? -16.234 7.516 11.922 1 89.19 236 GLY A O 1
ATOM 1920 N N . ILE A 1 237 ? -14.547 6.824 10.703 1 92 237 ILE A N 1
ATOM 1921 C CA . ILE A 1 237 ? -15.18 5.555 10.375 1 92 237 ILE A CA 1
ATOM 1922 C C . ILE A 1 237 ? -15.031 4.586 11.547 1 92 237 ILE A C 1
ATOM 1924 O O . ILE A 1 237 ? -15.922 3.768 11.805 1 92 237 ILE A O 1
ATOM 1928 N N . GLY A 1 238 ? -13.898 4.711 12.141 1 95.25 238 GLY A N 1
ATOM 1929 C CA . GLY A 1 238 ? -13.609 3.768 13.203 1 95.25 238 GLY A CA 1
ATOM 1930 C C . GLY A 1 238 ? -12.32 4.082 13.945 1 95.25 238 GLY A C 1
ATOM 1931 O O . GLY A 1 238 ? -11.734 5.148 13.75 1 95.25 238 GLY A O 1
ATOM 1932 N N . ALA A 1 239 ? -12.023 3.127 14.859 1 95.5 239 ALA A N 1
ATOM 1933 C CA . ALA A 1 239 ? -10.789 3.211 15.633 1 95.5 239 ALA A CA 1
ATOM 1934 C C . ALA A 1 239 ? -9.898 1.999 15.383 1 95.5 239 ALA A C 1
ATOM 1936 O O . ALA A 1 239 ? -10.297 1.058 14.695 1 95.5 239 ALA A O 1
ATOM 1937 N N . SER A 1 240 ? -8.664 2.133 15.82 1 95.94 240 SER A N 1
ATOM 1938 C CA . SER A 1 240 ? -7.75 1.004 15.664 1 95.94 240 SER A CA 1
ATOM 1939 C C . SER A 1 240 ? -6.637 1.044 16.703 1 95.94 240 SER A C 1
ATOM 1941 O O . SER A 1 240 ? -6.527 2.008 17.469 1 95.94 240 SER A O 1
ATOM 1943 N N . ILE A 1 241 ? -5.941 -0.045 16.828 1 93.88 241 ILE A N 1
ATOM 1944 C CA . ILE A 1 241 ? -4.746 -0.147 17.656 1 93.88 241 ILE A CA 1
ATOM 1945 C C . ILE A 1 241 ? -3.5 -0.037 16.781 1 93.88 241 ILE A C 1
ATOM 1947 O O . ILE A 1 241 ? -3.307 -0.838 15.867 1 93.88 241 ILE A O 1
ATOM 1951 N N . LEU A 1 242 ? -2.711 0.955 17.062 1 92.38 242 LEU A N 1
ATOM 1952 C CA . LEU A 1 242 ? -1.521 1.22 16.266 1 92.38 242 LEU A CA 1
ATOM 1953 C C . LEU A 1 242 ? -0.315 1.496 17.156 1 92.38 242 LEU A C 1
ATOM 1955 O O . LEU A 1 242 ? -0.471 1.91 18.312 1 92.38 242 LEU A O 1
ATOM 1959 N N . PRO A 1 243 ? 0.894 1.223 16.594 1 89.38 243 PRO A N 1
ATOM 1960 C CA . PRO A 1 243 ? 2.068 1.704 17.328 1 89.38 243 PRO A CA 1
ATOM 1961 C C . PRO A 1 243 ? 2.072 3.221 17.5 1 89.38 243 PRO A C 1
ATOM 1963 O O . PRO A 1 243 ? 1.684 3.953 16.594 1 89.38 243 PRO A O 1
ATOM 1966 N N . LYS A 1 244 ? 2.502 3.637 18.594 1 88.62 244 LYS A N 1
ATOM 1967 C CA . LYS A 1 244 ? 2.463 5.059 18.922 1 88.62 244 LYS A CA 1
ATOM 1968 C C . LYS A 1 244 ? 3.229 5.883 17.891 1 88.62 244 LYS A C 1
ATOM 1970 O O . LYS A 1 244 ? 2.799 6.977 17.531 1 88.62 244 LYS A O 1
ATOM 1975 N N . SER A 1 245 ? 4.273 5.41 17.391 1 82.31 245 SER A N 1
ATOM 1976 C CA . SER A 1 245 ? 5.109 6.141 16.438 1 82.31 245 SER A CA 1
ATOM 1977 C C . SER A 1 245 ? 4.383 6.359 15.117 1 82.31 245 SER A C 1
ATOM 1979 O O . SER A 1 245 ? 4.684 7.305 14.391 1 82.31 245 SER A O 1
ATOM 1981 N N . ALA A 1 246 ? 3.455 5.488 14.859 1 80.88 246 ALA A N 1
ATOM 1982 C CA . ALA A 1 246 ? 2.727 5.574 13.594 1 80.88 246 ALA A CA 1
ATOM 1983 C C . ALA A 1 246 ? 1.874 6.836 13.539 1 80.88 246 ALA A C 1
ATOM 1985 O O . ALA A 1 246 ? 1.492 7.289 12.453 1 80.88 246 ALA A O 1
ATOM 1986 N N . ILE A 1 247 ? 1.613 7.41 14.68 1 85.25 247 ILE A N 1
ATOM 1987 C CA . ILE A 1 247 ? 0.648 8.5 14.695 1 85.25 247 ILE A CA 1
ATOM 1988 C C . ILE A 1 247 ? 1.265 9.727 15.375 1 85.25 247 ILE A C 1
ATOM 1990 O O . ILE A 1 247 ? 0.573 10.711 15.633 1 85.25 247 ILE A O 1
ATOM 1994 N N . SER A 1 248 ? 2.492 9.656 15.75 1 77.5 248 SER A N 1
ATOM 1995 C CA . SER A 1 248 ? 3.141 10.734 16.5 1 77.5 248 SER A CA 1
ATOM 1996 C C . SER A 1 248 ? 3.162 12.031 15.703 1 77.5 248 SER A C 1
ATOM 1998 O O . SER A 1 248 ? 3.213 13.117 16.281 1 77.5 248 SER A O 1
ATOM 2000 N N . HIS A 1 249 ? 2.998 11.906 14.453 1 73.12 249 HIS A N 1
ATOM 2001 C CA . HIS A 1 249 ? 3.109 13.078 13.594 1 73.12 249 HIS A CA 1
ATOM 2002 C C . HIS A 1 249 ? 1.735 13.625 13.227 1 73.12 249 HIS A C 1
ATOM 2004 O O . HIS A 1 249 ? 1.632 14.672 12.578 1 73.12 249 HIS A O 1
ATOM 2010 N N . ILE A 1 250 ? 0.765 12.914 13.625 1 78.94 250 ILE A N 1
ATOM 2011 C CA . ILE A 1 250 ? -0.593 13.344 13.312 1 78.94 250 ILE A CA 1
ATOM 2012 C C . ILE A 1 250 ? -1.106 14.281 14.398 1 78.94 250 ILE A C 1
ATOM 2014 O O . ILE A 1 250 ? -1.082 13.938 15.586 1 78.94 250 ILE A O 1
ATOM 2018 N N . PRO A 1 251 ? -1.534 15.375 14.031 1 76.44 251 PRO A N 1
ATOM 2019 C CA . PRO A 1 251 ? -2.066 16.297 15.031 1 76.44 251 PRO A CA 1
ATOM 2020 C C . PRO A 1 251 ? -3.264 15.727 15.789 1 76.44 251 PRO A C 1
ATOM 2022 O O . PRO A 1 251 ? -4.098 15.039 15.195 1 76.44 251 PRO A O 1
ATOM 2025 N N . GLN A 1 252 ? -3.314 16.094 16.984 1 79.75 252 GLN A N 1
ATOM 2026 C CA . GLN A 1 252 ? -4.332 15.531 17.875 1 79.75 252 GLN A CA 1
ATOM 2027 C C . GLN A 1 252 ? -5.711 16.094 17.562 1 79.75 252 GLN A C 1
ATOM 2029 O O . GLN A 1 252 ? -6.723 15.617 18.062 1 79.75 252 GLN A O 1
ATOM 2034 N N . GLU A 1 253 ? -5.758 17.031 16.719 1 79.38 253 GLU A N 1
ATOM 2035 C CA . GLU A 1 253 ? -7.035 17.578 16.281 1 79.38 253 GLU A CA 1
ATOM 2036 C C . GLU A 1 253 ? -7.797 16.578 15.414 1 79.38 253 GLU A C 1
ATOM 2038 O O . GLU A 1 253 ? -9.016 16.688 15.266 1 79.38 253 GLU A O 1
ATOM 2043 N N . PHE A 1 254 ? -7.098 15.641 14.945 1 80.88 254 PHE A N 1
ATOM 2044 C CA . PHE A 1 254 ? -7.723 14.742 13.984 1 80.88 254 PHE A CA 1
ATOM 2045 C C . PHE A 1 254 ? -7.922 13.359 14.594 1 80.88 254 PHE A C 1
ATOM 2047 O O . PHE A 1 254 ? -8.773 12.594 14.148 1 80.88 254 PHE A O 1
ATOM 2054 N N . ILE A 1 255 ? -7.043 13.133 15.516 1 87.81 255 ILE A N 1
ATOM 2055 C CA . ILE A 1 255 ? -7.129 11.82 16.156 1 87.81 255 ILE A CA 1
ATOM 2056 C C . ILE A 1 255 ? -6.977 11.961 17.656 1 87.81 255 ILE A C 1
ATOM 2058 O O . ILE A 1 255 ? -6.441 12.961 18.141 1 87.81 255 ILE A O 1
ATOM 2062 N N . LYS A 1 256 ? -7.516 11.07 18.328 1 90.56 256 LYS A N 1
ATOM 2063 C CA . LYS A 1 256 ? -7.324 10.914 19.766 1 90.56 256 LYS A CA 1
ATOM 2064 C C . LYS A 1 256 ? -6.539 9.648 20.078 1 90.56 256 LYS A C 1
ATOM 2066 O O . LYS A 1 256 ? -6.793 8.594 19.5 1 90.56 256 LYS A O 1
ATOM 2071 N N . ILE A 1 257 ? -5.566 9.812 20.906 1 91.56 257 ILE A N 1
ATOM 2072 C CA . ILE A 1 257 ? -4.723 8.695 21.312 1 91.56 257 ILE A CA 1
ATOM 2073 C C . ILE A 1 257 ? -5.074 8.273 22.734 1 91.56 257 ILE A C 1
ATOM 2075 O O . ILE A 1 257 ? -5.094 9.102 23.656 1 91.56 257 ILE A O 1
ATOM 2079 N N . VAL A 1 258 ? -5.344 7 22.906 1 91 258 VAL A N 1
ATOM 2080 C CA . VAL A 1 258 ? -5.711 6.477 24.219 1 91 258 VAL A CA 1
ATOM 2081 C C . VAL A 1 258 ? -4.809 5.297 24.578 1 91 258 VAL A C 1
ATOM 2083 O O . VAL A 1 258 ? -4.648 4.367 23.781 1 91 258 VAL A O 1
ATOM 2086 N N . ASP A 1 259 ? -4.289 5.359 25.75 1 91.19 259 ASP A N 1
ATOM 2087 C CA . ASP A 1 259 ? -3.436 4.266 26.203 1 91.19 259 ASP A CA 1
ATOM 2088 C C . ASP A 1 259 ? -4.262 3.029 26.547 1 91.19 259 ASP A C 1
ATOM 2090 O O . ASP A 1 259 ? -5.387 3.143 27.031 1 91.19 259 ASP A O 1
ATOM 2094 N N . LEU A 1 260 ? -3.629 1.893 26.25 1 90.31 260 LEU A N 1
ATOM 2095 C CA . LEU A 1 260 ? -4.234 0.615 26.609 1 90.31 260 LEU A CA 1
ATOM 2096 C C . LEU A 1 260 ? -3.621 0.062 27.891 1 90.31 260 LEU A C 1
ATOM 2098 O O . LEU A 1 260 ? -2.396 0.057 28.047 1 90.31 260 LEU A O 1
ATOM 2102 N N . ILE A 1 261 ? -4.375 -0.345 28.875 1 83.94 261 ILE A N 1
ATOM 2103 C CA . ILE A 1 261 ? -3.908 -0.792 30.188 1 83.94 261 ILE A CA 1
ATOM 2104 C C . ILE A 1 261 ? -3.43 -2.238 30.094 1 83.94 261 ILE A C 1
ATOM 2106 O O . ILE A 1 261 ? -2.373 -2.586 30.625 1 83.94 261 ILE A O 1
ATOM 2110 N N . ASP A 1 262 ? -4.098 -3.115 29.469 1 82 262 ASP A N 1
ATOM 2111 C CA . ASP A 1 262 ? -3.84 -4.547 29.578 1 82 262 ASP A CA 1
ATOM 2112 C C . ASP A 1 262 ? -3.41 -5.133 28.234 1 82 262 ASP A C 1
ATOM 2114 O O . ASP A 1 262 ? -3.852 -6.219 27.859 1 82 262 ASP A O 1
ATOM 2118 N N . PHE A 1 263 ? -2.611 -4.414 27.609 1 85.75 263 PHE A N 1
ATOM 2119 C CA . PHE A 1 263 ? -2.021 -4.926 26.375 1 85.75 263 PHE A CA 1
ATOM 2120 C C . PHE A 1 263 ? -0.5 -4.918 26.453 1 85.75 263 PHE A C 1
ATOM 2122 O O . PHE A 1 263 ? 0.139 -3.912 26.156 1 85.75 263 PHE A O 1
ATOM 2129 N N . PRO A 1 264 ? 0.074 -5.969 26.781 1 82.69 264 PRO A N 1
ATOM 2130 C CA . PRO A 1 264 ? 1.486 -6.012 27.172 1 82.69 264 PRO A CA 1
ATOM 2131 C C . PRO A 1 264 ? 2.428 -6.039 25.969 1 82.69 264 PRO A C 1
ATOM 2133 O O . PRO A 1 264 ? 3.648 -6.023 26.141 1 82.69 264 PRO A O 1
ATOM 2136 N N . TYR A 1 265 ? 1.948 -6.047 24.844 1 87.12 265 TYR A N 1
ATOM 2137 C CA . TYR A 1 265 ? 2.805 -6.195 23.656 1 87.12 265 TYR A CA 1
ATOM 2138 C C . TYR A 1 265 ? 3.363 -4.848 23.219 1 87.12 265 TYR A C 1
ATOM 2140 O O . TYR A 1 265 ? 2.703 -3.816 23.375 1 87.12 265 TYR A O 1
ATOM 2148 N N . GLU A 1 266 ? 4.562 -4.895 22.75 1 89.62 266 GLU A N 1
ATOM 2149 C CA . GLU A 1 266 ? 5.23 -3.713 22.203 1 89.62 266 GLU A CA 1
ATOM 2150 C C . GLU A 1 266 ? 5.652 -3.924 20.75 1 89.62 266 GLU A C 1
ATOM 2152 O O . GLU A 1 266 ? 5.836 -5.062 20.312 1 89.62 266 GLU A O 1
ATOM 2157 N N . SER A 1 267 ? 5.68 -2.814 20.062 1 87.44 267 SER A N 1
ATOM 2158 C CA . SER A 1 267 ? 6.172 -2.83 18.688 1 87.44 267 SER A CA 1
ATOM 2159 C C . SER A 1 267 ? 7.652 -2.467 18.625 1 87.44 267 SER A C 1
ATOM 2161 O O . SER A 1 267 ? 8.086 -1.499 19.266 1 87.44 267 SER A O 1
ATOM 2163 N N . GLU A 1 268 ? 8.383 -3.336 17.984 1 87.75 268 GLU A N 1
ATOM 2164 C CA . GLU A 1 268 ? 9.812 -3.082 17.797 1 87.75 268 GLU A CA 1
ATOM 2165 C C . GLU A 1 268 ? 10.172 -3.014 16.312 1 87.75 268 GLU A C 1
ATOM 2167 O O . GLU A 1 268 ? 9.844 -3.922 15.547 1 87.75 268 GLU A O 1
ATOM 2172 N N . SER A 1 269 ? 10.742 -1.927 15.953 1 88.62 269 SER A N 1
ATOM 2173 C CA . SER A 1 269 ? 11.172 -1.762 14.57 1 88.62 269 SER A CA 1
ATOM 2174 C C . SER A 1 269 ? 12.695 -1.717 14.469 1 88.62 269 SER A C 1
ATOM 2176 O O . SER A 1 269 ? 13.375 -1.285 15.406 1 88.62 269 SER A O 1
ATOM 2178 N N . SER A 1 270 ? 13.203 -2.211 13.398 1 91.88 270 SER A N 1
ATOM 2179 C CA . SER A 1 270 ? 14.641 -2.225 13.156 1 91.88 270 SER A CA 1
ATOM 2180 C C . SER A 1 270 ? 14.961 -1.895 11.695 1 91.88 270 SER A C 1
ATOM 2182 O O . SER A 1 270 ? 14.148 -2.16 10.805 1 91.88 270 SER A O 1
ATOM 2184 N N . ILE A 1 271 ? 16.047 -1.263 11.531 1 94.75 271 ILE A N 1
ATOM 2185 C CA . ILE A 1 271 ? 16.641 -1.221 10.203 1 94.75 271 ILE A CA 1
ATOM 2186 C C . ILE A 1 271 ? 17.422 -2.51 9.945 1 94.75 271 ILE A C 1
ATOM 2188 O O . ILE A 1 271 ? 18.234 -2.918 10.758 1 94.75 271 ILE A O 1
ATOM 2192 N N . ILE A 1 272 ? 17.125 -3.154 8.891 1 95.38 272 ILE A N 1
ATOM 2193 C CA . ILE A 1 272 ? 17.812 -4.418 8.617 1 95.38 272 ILE A CA 1
ATOM 2194 C C . ILE A 1 272 ? 18.438 -4.375 7.223 1 95.38 272 ILE A C 1
ATOM 2196 O O . ILE A 1 272 ? 17.953 -3.66 6.34 1 95.38 272 ILE A O 1
ATOM 2200 N N . TRP A 1 273 ? 19.484 -5.09 7.012 1 95.62 273 TRP A N 1
ATOM 2201 C CA . TRP A 1 273 ? 20.141 -5.273 5.723 1 95.62 273 TRP A CA 1
ATOM 2202 C C . TRP A 1 273 ? 20.844 -6.629 5.656 1 95.62 273 TRP A C 1
ATOM 2204 O O . TRP A 1 273 ? 20.984 -7.309 6.672 1 95.62 273 TRP A O 1
ATOM 2214 N N . LEU A 1 274 ? 21.203 -7.059 4.469 1 93.44 274 LEU A N 1
ATOM 2215 C CA . LEU A 1 274 ? 21.875 -8.352 4.285 1 93.44 274 LEU A CA 1
ATOM 2216 C C . LEU A 1 274 ? 23.266 -8.336 4.895 1 93.44 274 LEU A C 1
ATOM 2218 O O . LEU A 1 274 ? 24.078 -7.457 4.59 1 93.44 274 LEU A O 1
ATOM 2222 N N . LYS A 1 275 ? 23.547 -9.312 5.711 1 91.25 275 LYS A N 1
ATOM 2223 C CA . LYS A 1 275 ? 24.859 -9.406 6.363 1 91.25 275 LYS A CA 1
ATOM 2224 C C . LYS A 1 275 ? 25.969 -9.539 5.336 1 91.25 275 LYS A C 1
ATOM 2226 O O . LYS A 1 275 ? 27.031 -8.945 5.492 1 91.25 275 LYS A O 1
ATOM 2231 N N . ASP A 1 276 ? 25.734 -10.266 4.309 1 85.62 276 ASP A N 1
ATOM 2232 C CA . ASP A 1 276 ? 26.781 -10.602 3.34 1 85.62 276 ASP A CA 1
ATOM 2233 C C . ASP A 1 276 ? 26.844 -9.562 2.225 1 85.62 276 ASP A C 1
ATOM 2235 O O . ASP A 1 276 ? 27.547 -9.758 1.229 1 85.62 276 ASP A O 1
ATOM 2239 N N . ARG A 1 277 ? 26.109 -8.508 2.363 1 81.62 277 ARG A N 1
ATOM 2240 C CA . ARG A 1 277 ? 26.109 -7.445 1.366 1 81.62 277 ARG A CA 1
ATOM 2241 C C . ARG A 1 277 ? 26.781 -6.188 1.912 1 81.62 277 ARG A C 1
ATOM 2243 O O . ARG A 1 277 ? 26.375 -5.656 2.945 1 81.62 277 ARG A O 1
ATOM 2250 N N . LYS A 1 278 ? 27.906 -5.836 1.225 1 82.12 278 LYS A N 1
ATOM 2251 C CA . LYS A 1 278 ? 28.531 -4.566 1.601 1 82.12 278 LYS A CA 1
ATOM 2252 C C . LYS A 1 278 ? 27.594 -3.395 1.312 1 82.12 278 LYS A C 1
ATOM 2254 O O . LYS A 1 278 ? 27.062 -3.279 0.207 1 82.12 278 LYS A O 1
ATOM 2259 N N . LEU A 1 279 ? 27.406 -2.564 2.277 1 88.5 279 LEU A N 1
ATOM 2260 C CA . LEU A 1 279 ? 26.516 -1.416 2.146 1 88.5 279 LEU A CA 1
ATOM 2261 C C . LEU A 1 279 ? 27.156 -0.323 1.301 1 88.5 279 LEU A C 1
ATOM 2263 O O . LEU A 1 279 ? 28.359 -0.068 1.416 1 88.5 279 LEU A O 1
ATOM 2267 N N . SER A 1 280 ? 26.344 0.255 0.431 1 87.06 280 SER A N 1
ATOM 2268 C CA . SER A 1 280 ? 26.797 1.466 -0.246 1 87.06 280 SER A CA 1
ATOM 2269 C C . SER A 1 280 ? 27.078 2.586 0.75 1 87.06 280 SER A C 1
ATOM 2271 O O . SER A 1 280 ? 26.609 2.539 1.892 1 87.06 280 SER A O 1
ATOM 2273 N N . LYS A 1 281 ? 27.828 3.59 0.352 1 85.19 281 LYS A N 1
ATOM 2274 C CA . LYS A 1 281 ? 28.109 4.734 1.214 1 85.19 281 LYS A CA 1
ATOM 2275 C C . LYS A 1 281 ? 26.828 5.461 1.596 1 85.19 281 LYS A C 1
ATOM 2277 O O . LYS A 1 281 ? 26.688 5.957 2.717 1 85.19 281 LYS A O 1
ATOM 2282 N N . ARG A 1 282 ? 25.922 5.531 0.653 1 90.94 282 ARG A N 1
ATOM 2283 C CA . ARG A 1 282 ? 24.641 6.172 0.919 1 90.94 282 ARG A CA 1
ATOM 2284 C C . ARG A 1 282 ? 23.875 5.426 2.006 1 90.94 282 ARG A C 1
ATOM 2286 O O . ARG A 1 282 ? 23.297 6.043 2.902 1 90.94 282 ARG A O 1
ATOM 2293 N N . ALA A 1 283 ? 23.891 4.121 1.938 1 93.5 283 ALA A N 1
ATOM 2294 C CA . ALA A 1 283 ? 23.219 3.297 2.941 1 93.5 283 ALA A CA 1
ATOM 2295 C C . ALA A 1 283 ? 23.891 3.438 4.305 1 93.5 283 ALA A C 1
ATOM 2297 O O . ALA A 1 283 ? 23.219 3.492 5.336 1 93.5 283 ALA A O 1
ATOM 2298 N N . GLN A 1 284 ? 25.203 3.51 4.285 1 90.12 284 GLN A N 1
ATOM 2299 C CA . GLN A 1 284 ? 25.953 3.689 5.527 1 90.12 284 GLN A CA 1
ATOM 2300 C C . GLN A 1 284 ? 25.594 5.02 6.188 1 90.12 284 GLN A C 1
ATOM 2302 O O . GLN A 1 284 ? 25.391 5.078 7.402 1 90.12 284 GLN A O 1
ATOM 2307 N N . ARG A 1 285 ? 25.531 6 5.359 1 89.5 285 ARG A N 1
ATOM 2308 C CA . ARG A 1 285 ? 25.188 7.316 5.891 1 89.5 285 ARG A CA 1
ATOM 2309 C C . ARG A 1 285 ? 23.766 7.316 6.461 1 89.5 285 ARG A C 1
ATOM 2311 O O . ARG A 1 285 ? 23.516 7.953 7.484 1 89.5 285 ARG A O 1
ATOM 2318 N N . PHE A 1 286 ? 22.844 6.645 5.762 1 93.38 286 PHE A N 1
ATOM 2319 C CA . PHE A 1 286 ? 21.469 6.52 6.234 1 93.38 286 PHE A CA 1
ATOM 2320 C C . PHE A 1 286 ? 21.422 5.91 7.633 1 93.38 286 PHE A C 1
ATOM 2322 O O . PHE A 1 286 ? 20.688 6.383 8.5 1 93.38 286 PHE A O 1
ATOM 2329 N N . ILE A 1 287 ? 22.25 4.867 7.844 1 91.69 287 ILE A N 1
ATOM 2330 C CA . ILE A 1 287 ? 22.297 4.145 9.109 1 91.69 287 ILE A CA 1
ATOM 2331 C C . ILE A 1 287 ? 22.984 5.008 10.172 1 91.69 287 ILE A C 1
ATOM 2333 O O . ILE A 1 287 ? 22.547 5.062 11.32 1 91.69 287 ILE A O 1
ATOM 2337 N N . GLU A 1 288 ? 24 5.691 9.867 1 84.31 288 GLU A N 1
ATOM 2338 C CA . GLU A 1 288 ? 24.828 6.461 10.797 1 84.31 288 GLU A CA 1
ATOM 2339 C C . GLU A 1 288 ? 24.047 7.625 11.391 1 84.31 288 GLU A C 1
ATOM 2341 O O . GLU A 1 288 ? 24.266 8 12.547 1 84.31 288 GLU A O 1
ATOM 2346 N N . CYS A 1 289 ? 23.219 8.164 10.594 1 77.31 289 CYS A N 1
ATOM 2347 C CA . CYS A 1 289 ? 22.469 9.312 11.094 1 77.31 289 CYS A CA 1
ATOM 2348 C C . CYS A 1 289 ? 21.25 8.867 11.898 1 77.31 289 CYS A C 1
ATOM 2350 O O . CYS A 1 289 ? 20.406 9.688 12.242 1 77.31 289 CYS A O 1
ATOM 2352 N N . THR A 1 290 ? 21.094 7.559 12.117 1 75.38 290 THR A N 1
ATOM 2353 C CA . THR A 1 290 ? 20 7.016 12.938 1 75.38 290 THR A CA 1
ATOM 2354 C C . THR A 1 290 ? 20.391 7.031 14.414 1 75.38 290 THR A C 1
ATOM 2356 O O . THR A 1 290 ? 21.516 6.703 14.773 1 75.38 290 THR A O 1
ATOM 2359 N N . MET B 1 1 ? -16 -34.625 -11.586 1 62.22 1 MET B N 1
ATOM 2360 C CA . MET B 1 1 ? -15.352 -33.625 -10.75 1 62.22 1 MET B CA 1
ATOM 2361 C C . MET B 1 1 ? -16.359 -32.906 -9.859 1 62.22 1 MET B C 1
ATOM 2363 O O . MET B 1 1 ? -17.406 -32.438 -10.344 1 62.22 1 MET B O 1
ATOM 2367 N N . ASP B 1 2 ? -16.281 -33.094 -8.648 1 74.69 2 ASP B N 1
ATOM 2368 C CA . ASP B 1 2 ? -17.234 -32.469 -7.742 1 74.69 2 ASP B CA 1
ATOM 2369 C C . ASP B 1 2 ? -16.547 -31.406 -6.879 1 74.69 2 ASP B C 1
ATOM 2371 O O . ASP B 1 2 ? -15.32 -31.297 -6.891 1 74.69 2 ASP B O 1
ATOM 2375 N N . ILE B 1 3 ? -17.359 -30.641 -6.234 1 78.06 3 ILE B N 1
ATOM 2376 C CA . ILE B 1 3 ? -16.938 -29.484 -5.469 1 78.06 3 ILE B CA 1
ATOM 2377 C C . ILE B 1 3 ? -15.984 -29.922 -4.359 1 78.06 3 ILE B C 1
ATOM 2379 O O . ILE B 1 3 ? -15.031 -29.203 -4.023 1 78.06 3 ILE B O 1
ATOM 2383 N N . ARG B 1 4 ? -16.25 -31.062 -3.832 1 79.62 4 ARG B N 1
ATOM 2384 C CA . ARG B 1 4 ? -15.422 -31.594 -2.754 1 79.62 4 ARG B CA 1
ATOM 2385 C C . ARG B 1 4 ? -14.016 -31.891 -3.244 1 79.62 4 ARG B C 1
ATOM 2387 O O . ARG B 1 4 ? -13.031 -31.562 -2.568 1 79.62 4 ARG B O 1
ATOM 2394 N N . LYS B 1 5 ? -13.992 -32.5 -4.383 1 85.75 5 LYS B N 1
ATOM 2395 C CA . LYS B 1 5 ? -12.695 -32.812 -4.977 1 85.75 5 LYS B CA 1
ATOM 2396 C C . LYS B 1 5 ? -11.906 -31.531 -5.277 1 85.75 5 LYS B C 1
ATOM 2398 O O . LYS B 1 5 ? -10.695 -31.484 -5.082 1 85.75 5 LYS B O 1
ATOM 2403 N N . LEU B 1 6 ? -12.586 -30.531 -5.738 1 87.06 6 LEU B N 1
ATOM 2404 C CA . LEU B 1 6 ? -11.945 -29.25 -6.027 1 87.06 6 LEU B CA 1
ATOM 2405 C C . LEU B 1 6 ? -11.406 -28.609 -4.75 1 87.06 6 LEU B C 1
ATOM 2407 O O . LEU B 1 6 ? -10.312 -28.047 -4.746 1 87.06 6 LEU B O 1
ATOM 2411 N N . ARG B 1 7 ? -12.172 -28.703 -3.695 1 87.69 7 ARG B N 1
ATOM 2412 C CA . ARG B 1 7 ? -11.734 -28.172 -2.41 1 87.69 7 ARG B CA 1
ATOM 2413 C C . ARG B 1 7 ? -10.484 -28.891 -1.917 1 87.69 7 ARG B C 1
ATOM 2415 O O . ARG B 1 7 ? -9.547 -28.25 -1.43 1 87.69 7 ARG B O 1
ATOM 2422 N N . TYR B 1 8 ? -10.523 -30.234 -2.07 1 90.12 8 TYR B N 1
ATOM 2423 C CA . TYR B 1 8 ? -9.367 -31.031 -1.675 1 90.12 8 TYR B CA 1
ATOM 2424 C C . TYR B 1 8 ? -8.125 -30.609 -2.461 1 90.12 8 TYR B C 1
ATOM 2426 O O . TYR B 1 8 ? -7.055 -30.422 -1.884 1 90.12 8 TYR B O 1
ATOM 2434 N N . PHE B 1 9 ? -8.328 -30.469 -3.727 1 93 9 PHE B N 1
ATOM 2435 C CA . PHE B 1 9 ? -7.254 -30.078 -4.633 1 93 9 PHE B CA 1
ATOM 2436 C C . PHE B 1 9 ? -6.656 -28.734 -4.215 1 93 9 PHE B C 1
ATOM 2438 O O . PHE B 1 9 ? -5.434 -28.594 -4.148 1 93 9 PHE B O 1
ATOM 2445 N N . ILE B 1 10 ? -7.473 -27.766 -3.967 1 90.69 10 ILE B N 1
ATOM 2446 C CA . ILE B 1 10 ? -7.035 -26.422 -3.596 1 90.69 10 ILE B CA 1
ATOM 2447 C C . ILE B 1 10 ? -6.211 -26.484 -2.312 1 90.69 10 ILE B C 1
ATOM 2449 O O . ILE B 1 10 ? -5.145 -25.875 -2.223 1 90.69 10 ILE B O 1
ATOM 2453 N N . VAL B 1 11 ? -6.641 -27.219 -1.349 1 91.38 11 VAL B N 1
ATOM 2454 C CA . VAL B 1 11 ? -5.973 -27.312 -0.056 1 91.38 11 VAL B CA 1
ATOM 2455 C C . VAL B 1 11 ? -4.605 -27.984 -0.228 1 91.38 11 VAL B C 1
ATOM 2457 O O . VAL B 1 11 ? -3.619 -27.547 0.375 1 91.38 11 VAL B O 1
ATOM 2460 N N . ILE B 1 12 ? -4.586 -28.953 -1.077 1 92.94 12 ILE B N 1
ATOM 2461 C CA . ILE B 1 12 ? -3.316 -29.625 -1.348 1 92.94 12 ILE B CA 1
ATOM 2462 C C . ILE B 1 12 ? -2.346 -28.641 -2.002 1 92.94 12 ILE B C 1
ATOM 2464 O O . ILE B 1 12 ? -1.164 -28.594 -1.652 1 92.94 12 ILE B O 1
ATOM 2468 N N . ALA B 1 13 ? -2.848 -27.922 -2.928 1 92.19 13 ALA B N 1
ATOM 2469 C CA . ALA B 1 13 ? -2.031 -26.953 -3.65 1 92.19 13 ALA B CA 1
ATOM 2470 C C . ALA B 1 13 ? -1.474 -25.891 -2.705 1 92.19 13 ALA B C 1
ATOM 2472 O O . ALA B 1 13 ? -0.334 -25.453 -2.865 1 92.19 13 ALA B O 1
ATOM 2473 N N . GLU B 1 14 ? -2.277 -25.5 -1.811 1 89.06 14 GLU B N 1
ATOM 2474 C CA . GLU B 1 14 ? -1.901 -24.438 -0.88 1 89.06 14 GLU B CA 1
ATOM 2475 C C . GLU B 1 14 ? -0.913 -24.953 0.165 1 89.06 14 GLU B C 1
ATOM 2477 O O . GLU B 1 14 ? 0.038 -24.25 0.521 1 89.06 14 GLU B O 1
ATOM 2482 N N . GLU B 1 15 ? -1.091 -26.172 0.665 1 88.81 15 GLU B N 1
ATOM 2483 C CA . GLU B 1 15 ? -0.258 -26.75 1.719 1 88.81 15 GLU B CA 1
ATOM 2484 C C . GLU B 1 15 ? 1.024 -27.344 1.146 1 88.81 15 GLU B C 1
ATOM 2486 O O . GLU B 1 15 ? 1.998 -27.547 1.874 1 88.81 15 GLU B O 1
ATOM 2491 N N . LYS B 1 16 ? 0.996 -27.656 -0.117 1 90.06 16 LYS B N 1
ATOM 2492 C CA . LYS B 1 16 ? 2.115 -28.203 -0.885 1 90.06 16 LYS B CA 1
ATOM 2493 C C . LYS B 1 16 ? 2.562 -29.547 -0.333 1 90.06 16 LYS B C 1
ATOM 2495 O O . LYS B 1 16 ? 3.639 -30.047 -0.678 1 90.06 16 LYS B O 1
ATOM 2500 N N . GLN B 1 17 ? 1.871 -30.094 0.679 1 91.12 17 GLN B N 1
ATOM 2501 C CA . GLN B 1 17 ? 2.09 -31.422 1.247 1 91.12 17 GLN B CA 1
ATOM 2502 C C . GLN B 1 17 ? 0.767 -32.125 1.5 1 91.12 17 GLN B C 1
ATOM 2504 O O . GLN B 1 17 ? -0.18 -31.531 2.016 1 91.12 17 GLN B O 1
ATOM 2509 N N . LEU B 1 18 ? 0.745 -33.375 1.209 1 91.25 18 LEU B N 1
ATOM 2510 C CA . LEU B 1 18 ? -0.488 -34.125 1.321 1 91.25 18 LEU B CA 1
ATOM 2511 C C . LEU B 1 18 ? -0.873 -34.344 2.783 1 91.25 18 LEU B C 1
ATOM 2513 O O . LEU B 1 18 ? -2.053 -34.25 3.135 1 91.25 18 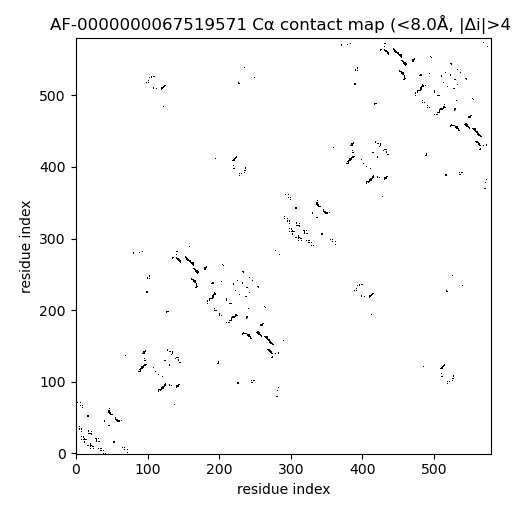LEU B O 1
ATOM 2517 N N . THR B 1 19 ? 0.122 -34.531 3.568 1 90.75 19 THR B N 1
ATOM 2518 C CA . THR B 1 19 ? -0.141 -34.75 4.98 1 90.75 19 THR B CA 1
ATOM 2519 C C . THR B 1 19 ? -0.71 -33.531 5.652 1 90.75 19 THR B C 1
ATOM 2521 O O . THR B 1 19 ? -1.672 -33.594 6.418 1 90.75 19 THR B O 1
ATOM 2524 N N . ARG B 1 20 ? -0.171 -32.406 5.371 1 92.06 20 ARG B N 1
ATOM 2525 C CA . ARG B 1 20 ? -0.636 -31.141 5.93 1 92.06 20 ARG B CA 1
ATOM 2526 C C . ARG B 1 20 ? -2.025 -30.781 5.406 1 92.06 20 ARG B C 1
ATOM 2528 O O . ARG B 1 20 ? -2.859 -30.266 6.148 1 92.06 20 ARG B O 1
ATOM 2535 N N . ALA B 1 21 ? -2.184 -31.062 4.18 1 93.5 21 ALA B N 1
ATOM 2536 C CA . ALA B 1 21 ? -3.492 -30.812 3.576 1 93.5 21 ALA B CA 1
ATOM 2537 C C . ALA B 1 21 ? -4.566 -31.672 4.238 1 93.5 21 ALA B C 1
ATOM 2539 O O . ALA B 1 21 ? -5.664 -31.188 4.527 1 93.5 21 ALA B O 1
ATOM 2540 N N . ALA B 1 22 ? -4.238 -32.875 4.531 1 92.81 22 ALA B N 1
ATOM 2541 C CA . ALA B 1 22 ? -5.18 -33.75 5.191 1 92.81 22 ALA B CA 1
ATOM 2542 C C . ALA B 1 22 ? -5.527 -33.281 6.59 1 92.81 22 ALA B C 1
ATOM 2544 O O . ALA B 1 22 ? -6.691 -33.312 6.996 1 92.81 22 ALA B O 1
ATOM 2545 N N . GLN B 1 23 ? -4.57 -32.781 7.246 1 90.88 23 GLN B N 1
ATOM 2546 C CA . GLN B 1 23 ? -4.777 -32.25 8.578 1 90.88 23 GLN B CA 1
ATOM 2547 C C . GLN B 1 23 ? -5.715 -31.031 8.531 1 90.88 23 GLN B C 1
ATOM 2549 O O . GLN B 1 23 ? -6.648 -30.938 9.328 1 90.88 23 GLN B O 1
ATOM 2554 N N . ARG B 1 24 ? -5.457 -30.219 7.559 1 87.31 24 ARG B N 1
ATOM 2555 C CA . ARG B 1 24 ? -6.273 -29.016 7.418 1 87.31 24 ARG B CA 1
ATOM 2556 C C . ARG B 1 24 ? -7.715 -29.375 7.062 1 87.31 24 ARG B C 1
ATOM 2558 O O . ARG B 1 24 ? -8.648 -28.672 7.461 1 87.31 24 ARG B O 1
ATOM 2565 N N . LEU B 1 25 ? -7.863 -30.453 6.414 1 88.69 25 LEU B N 1
ATOM 2566 C CA . LEU B 1 25 ? -9.18 -30.875 5.961 1 88.69 25 LEU B CA 1
ATOM 2567 C C . LEU B 1 25 ? -9.82 -31.828 6.969 1 88.69 25 LEU B C 1
ATOM 2569 O O . LEU B 1 25 ? -10.922 -32.344 6.738 1 88.69 25 LEU B O 1
ATOM 2573 N N . HIS B 1 26 ? -9.055 -32.062 8.055 1 89.06 26 HIS B N 1
ATOM 2574 C CA . HIS B 1 26 ? -9.523 -32.938 9.102 1 89.06 26 HIS B CA 1
ATOM 2575 C C . HIS B 1 26 ? -9.883 -34.312 8.547 1 89.06 26 HIS B C 1
ATOM 2577 O O . HIS B 1 26 ? -10.961 -34.844 8.828 1 89.06 26 HIS B O 1
ATOM 2583 N N . MET B 1 27 ? -9.047 -34.781 7.715 1 87.31 27 MET B N 1
ATOM 2584 C CA . MET B 1 27 ? -9.234 -36.125 7.148 1 87.31 27 MET B CA 1
ATOM 2585 C C . MET B 1 27 ? -7.914 -36.875 7.121 1 87.31 27 MET B C 1
ATOM 2587 O O . MET B 1 27 ? -6.859 -36.344 7.438 1 87.31 27 MET B O 1
ATOM 2591 N N . ALA B 1 28 ? -8.062 -38.25 6.93 1 88.88 28 ALA B N 1
ATOM 2592 C CA . ALA B 1 28 ? -6.867 -39.094 6.801 1 88.88 28 ALA B CA 1
ATOM 2593 C C . ALA B 1 28 ? -6.211 -38.906 5.438 1 88.88 28 ALA B C 1
ATOM 2595 O O . ALA B 1 28 ? -6.883 -38.562 4.457 1 88.88 28 ALA B O 1
ATOM 2596 N N . GLN B 1 29 ? -4.891 -39 5.438 1 90.94 29 GLN B N 1
ATOM 2597 C CA . GLN B 1 29 ? -4.102 -38.75 4.238 1 90.94 29 GLN B CA 1
ATOM 2598 C C . GLN B 1 29 ? -4.457 -39.75 3.129 1 90.94 29 GLN B C 1
ATOM 2600 O O . GLN B 1 29 ? -4.594 -39.375 1.967 1 90.94 29 GLN B O 1
ATOM 2605 N N . PRO B 1 30 ? -4.695 -41.0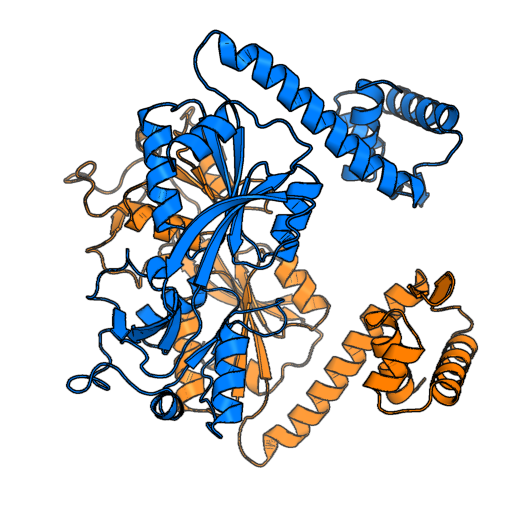62 3.398 1 89.88 30 PRO B N 1
ATOM 2606 C CA . PRO B 1 30 ? -4.941 -42 2.297 1 89.88 30 PRO B CA 1
ATOM 2607 C C . PRO B 1 30 ? -6.207 -41.656 1.513 1 89.88 30 PRO B C 1
ATOM 2609 O O . PRO B 1 30 ? -6.184 -41.625 0.28 1 89.88 30 PRO B O 1
ATOM 2612 N N . PRO B 1 31 ? -7.285 -41.344 2.223 1 89.31 31 PRO B N 1
ATOM 2613 C CA . PRO B 1 31 ? -8.477 -40.969 1.466 1 89.31 31 PRO B CA 1
ATOM 2614 C C . PRO B 1 31 ? -8.273 -39.719 0.635 1 89.31 31 PRO B C 1
ATOM 2616 O O . PRO B 1 31 ? -8.805 -39.594 -0.471 1 89.31 31 PRO B O 1
ATOM 2619 N N . LEU B 1 32 ? -7.578 -38.781 1.146 1 92.81 32 LEU B N 1
ATOM 2620 C CA . LEU B 1 32 ? -7.297 -37.562 0.406 1 92.81 32 LEU B CA 1
ATOM 2621 C C . LEU B 1 32 ? -6.465 -37.844 -0.837 1 92.81 32 LEU B C 1
ATOM 2623 O O . LEU B 1 32 ? -6.73 -37.312 -1.911 1 92.81 32 LEU B O 1
ATOM 2627 N N . SER B 1 33 ? -5.453 -38.719 -0.682 1 92 33 SER B N 1
ATOM 2628 C CA . SER B 1 33 ? -4.609 -39.125 -1.802 1 92 33 SER B CA 1
ATOM 2629 C C . SER B 1 33 ? -5.426 -39.812 -2.893 1 92 33 SER B C 1
ATOM 2631 O O . SER B 1 33 ? -5.215 -39.562 -4.082 1 92 33 SER B O 1
ATOM 2633 N N . ARG B 1 34 ? -6.293 -40.625 -2.438 1 89.81 34 ARG B N 1
ATOM 2634 C CA . ARG B 1 34 ? -7.156 -41.312 -3.379 1 89.81 34 ARG B CA 1
ATOM 2635 C C . ARG B 1 34 ? -8.031 -40.344 -4.16 1 89.81 34 ARG B C 1
ATOM 2637 O O . ARG B 1 34 ? -8.219 -40.5 -5.367 1 89.81 34 ARG B O 1
ATOM 2644 N N . GLN B 1 35 ? -8.578 -39.438 -3.445 1 89.94 35 GLN B N 1
ATOM 2645 C CA . GLN B 1 35 ? -9.438 -38.438 -4.082 1 89.94 35 GLN B CA 1
ATOM 2646 C C . GLN B 1 35 ? -8.664 -37.625 -5.133 1 89.94 35 GLN B C 1
ATOM 2648 O O . GLN B 1 35 ? -9.195 -37.312 -6.199 1 89.94 35 GLN B O 1
ATOM 2653 N N . LEU B 1 36 ? -7.469 -37.312 -4.832 1 91.81 36 LEU B N 1
ATOM 2654 C CA . LEU B 1 36 ? -6.621 -36.625 -5.789 1 91.81 36 LEU B CA 1
ATOM 2655 C C . LEU B 1 36 ? -6.367 -37.469 -7.027 1 91.81 36 LEU B C 1
ATOM 2657 O O . LEU B 1 36 ? -6.434 -36.969 -8.148 1 91.81 36 LEU B O 1
ATOM 2661 N N . SER B 1 37 ? -6.016 -38.688 -6.773 1 90.88 37 SER B N 1
ATOM 2662 C CA . SER B 1 37 ? -5.777 -39.594 -7.871 1 90.88 37 SER B CA 1
ATOM 2663 C C . SER B 1 37 ? -7 -39.719 -8.773 1 90.88 37 SER B C 1
ATOM 2665 O O . SER B 1 37 ? -6.871 -39.781 -10 1 90.88 37 SER B O 1
ATOM 2667 N N . LEU B 1 38 ? -8.109 -39.781 -8.188 1 85.75 38 LEU B N 1
ATOM 2668 C CA . LEU B 1 38 ? -9.359 -39.875 -8.938 1 85.75 38 LEU B CA 1
ATOM 2669 C C . LEU B 1 38 ? -9.578 -38.625 -9.773 1 85.75 38 LEU B C 1
ATOM 2671 O O . LEU B 1 38 ? -10.031 -38.719 -10.914 1 85.75 38 LEU B O 1
ATOM 2675 N N . LEU B 1 39 ? -9.328 -37.5 -9.219 1 88.38 39 LEU B N 1
ATOM 2676 C CA . LEU B 1 39 ? -9.469 -36.219 -9.922 1 88.38 39 LEU B CA 1
ATOM 2677 C C . LEU B 1 39 ? -8.531 -36.156 -11.125 1 88.38 39 LEU B C 1
ATOM 2679 O O . LEU B 1 39 ? -8.938 -35.75 -12.211 1 88.38 39 LEU B O 1
ATOM 2683 N N . GLU B 1 40 ? -7.289 -36.625 -10.906 1 91.19 40 GLU B N 1
ATOM 2684 C CA . GLU B 1 40 ? -6.309 -36.656 -11.984 1 91.19 40 GLU B CA 1
ATOM 2685 C C . GLU B 1 40 ? -6.711 -37.625 -13.078 1 91.19 40 GLU B C 1
ATOM 2687 O O . GLU B 1 40 ? -6.531 -37.344 -14.266 1 91.19 40 GLU B O 1
ATOM 2692 N N . GLN B 1 41 ? -7.266 -38.719 -12.703 1 86.5 41 GLN B N 1
ATOM 2693 C CA . GLN B 1 41 ? -7.758 -39.688 -13.656 1 86.5 41 GLN B CA 1
ATOM 2694 C C . GLN B 1 41 ? -8.93 -39.156 -14.469 1 86.5 41 GLN B C 1
ATOM 2696 O O . GLN B 1 41 ? -8.992 -39.344 -15.68 1 86.5 41 GLN B O 1
ATOM 2701 N N . GLU B 1 42 ? -9.773 -38.531 -13.781 1 83.38 42 GLU B N 1
ATOM 2702 C CA . GLU B 1 42 ? -10.945 -37.938 -14.438 1 83.38 42 GLU B CA 1
ATOM 2703 C C . GLU B 1 42 ? -10.531 -36.906 -15.477 1 83.38 42 GLU B C 1
ATOM 2705 O O . GLU B 1 42 ? -11.148 -36.812 -16.547 1 83.38 42 GLU B O 1
ATOM 2710 N N . LEU B 1 43 ? -9.492 -36.188 -15.141 1 85.62 43 LEU B N 1
ATOM 2711 C CA . LEU B 1 43 ? -9.039 -35.094 -16 1 85.62 43 LEU B CA 1
ATOM 2712 C C . LEU B 1 43 ? -7.965 -35.594 -16.969 1 85.62 43 LEU B C 1
ATOM 2714 O O . LEU B 1 43 ? -7.59 -34.875 -17.906 1 85.62 43 LEU B O 1
ATOM 2718 N N . SER B 1 44 ? -7.492 -36.781 -16.781 1 87.06 44 SER B N 1
ATOM 2719 C CA . SER B 1 44 ? -6.477 -37.438 -17.609 1 87.06 44 SER B CA 1
ATOM 2720 C C . SER B 1 44 ? -5.195 -36.625 -17.656 1 87.06 44 SER B C 1
ATOM 2722 O O . SER B 1 44 ? -4.574 -36.5 -18.719 1 87.06 44 SER B O 1
ATOM 2724 N N . VAL B 1 45 ? -4.957 -35.938 -16.578 1 87.56 45 VAL B N 1
ATOM 2725 C CA . VAL B 1 45 ? -3.723 -35.156 -16.438 1 87.56 45 VAL B CA 1
ATOM 2726 C C . VAL B 1 45 ? -3.195 -35.281 -15.008 1 87.56 45 VAL B C 1
ATOM 2728 O O . VAL B 1 45 ? -3.945 -35.625 -14.094 1 87.56 45 VAL B O 1
ATOM 2731 N N . ASN B 1 46 ? -1.916 -35.062 -14.883 1 90.38 46 ASN B N 1
ATOM 2732 C CA . ASN B 1 46 ? -1.334 -34.875 -13.555 1 90.38 46 ASN B CA 1
ATOM 2733 C C . ASN B 1 46 ? -1.389 -33.438 -13.102 1 90.38 46 ASN B C 1
ATOM 2735 O O . ASN B 1 46 ? -1.048 -32.531 -13.859 1 90.38 46 ASN B O 1
ATOM 2739 N N . LEU B 1 47 ? -1.89 -33.281 -11.883 1 91.88 47 LEU B N 1
ATOM 2740 C CA . LEU B 1 47 ? -2.072 -31.922 -11.375 1 91.88 47 LEU B CA 1
ATOM 2741 C C . LEU B 1 47 ? -0.901 -31.516 -10.492 1 91.88 47 LEU B C 1
ATOM 2743 O O . LEU B 1 47 ? -0.69 -30.328 -10.242 1 91.88 47 LEU B O 1
ATOM 2747 N N . PHE B 1 48 ? -0.18 -32.562 -9.953 1 93.56 48 PHE B N 1
ATOM 2748 C CA . PHE B 1 48 ? 0.948 -32.281 -9.07 1 93.56 48 PHE B CA 1
ATOM 2749 C C . PHE B 1 48 ? 2.178 -33.062 -9.516 1 93.56 48 PHE B C 1
ATOM 2751 O O . PHE B 1 48 ? 2.057 -34.156 -10.102 1 93.56 48 PHE B O 1
ATOM 2758 N N . GLU B 1 49 ? 3.34 -32.375 -9.336 1 90 49 GLU B N 1
ATOM 2759 C CA . GLU B 1 49 ? 4.629 -33.062 -9.398 1 90 49 GLU B CA 1
ATOM 2760 C C . GLU B 1 49 ? 5.207 -33.281 -8 1 90 49 GLU B C 1
ATOM 2762 O O . GLU B 1 49 ? 5.172 -32.375 -7.16 1 90 49 GLU B O 1
ATOM 2767 N N . ARG B 1 50 ? 5.57 -34.531 -7.809 1 83.81 50 ARG B N 1
ATOM 2768 C CA . ARG B 1 50 ? 6.062 -34.844 -6.477 1 83.81 50 ARG B CA 1
ATOM 2769 C C . ARG B 1 50 ? 7.574 -34.688 -6.391 1 83.81 50 ARG B C 1
ATOM 2771 O O . ARG B 1 50 ? 8.305 -35.094 -7.293 1 83.81 50 ARG B O 1
ATOM 2778 N N . ASN B 1 51 ? 7.992 -33.938 -5.551 1 82.81 51 ASN B N 1
ATOM 2779 C CA . ASN B 1 51 ? 9.391 -33.844 -5.129 1 82.81 51 ASN B CA 1
ATOM 2780 C C . ASN B 1 51 ? 9.555 -34.219 -3.658 1 82.81 51 ASN B C 1
ATOM 2782 O O . ASN B 1 51 ? 9.555 -33.344 -2.785 1 82.81 51 ASN B O 1
ATOM 2786 N N . GLY B 1 52 ? 9.719 -35.531 -3.465 1 81.06 52 GLY B N 1
ATOM 2787 C CA . GLY B 1 52 ? 9.695 -36 -2.09 1 81.06 52 GLY B CA 1
ATOM 2788 C C . GLY B 1 52 ? 8.336 -35.844 -1.43 1 81.06 52 GLY B C 1
ATOM 2789 O O . GLY B 1 52 ? 7.336 -36.344 -1.942 1 81.06 52 GLY B O 1
ATOM 2790 N N . ARG B 1 53 ? 8.297 -35.125 -0.395 1 78.75 53 ARG B N 1
ATOM 2791 C CA . ARG B 1 53 ? 7.039 -34.906 0.319 1 78.75 53 ARG B CA 1
ATOM 2792 C C . ARG B 1 53 ? 6.32 -33.656 -0.213 1 78.75 53 ARG B C 1
ATOM 2794 O O . ARG B 1 53 ? 5.164 -33.438 0.136 1 78.75 53 ARG B O 1
ATOM 2801 N N . ASN B 1 54 ? 7.02 -33 -1.076 1 87.19 54 ASN B N 1
ATOM 2802 C CA . ASN B 1 54 ? 6.453 -31.75 -1.563 1 87.19 54 ASN B CA 1
ATOM 2803 C C . ASN B 1 54 ? 5.66 -31.953 -2.852 1 87.19 54 ASN B C 1
ATOM 2805 O O . ASN B 1 54 ? 6.066 -32.719 -3.717 1 87.19 54 ASN B O 1
ATOM 2809 N N . MET B 1 55 ? 4.516 -31.406 -2.865 1 88.38 55 MET B N 1
ATOM 2810 C CA . MET B 1 55 ? 3.633 -31.422 -4.027 1 88.38 55 MET B CA 1
ATOM 2811 C C . MET B 1 55 ? 3.639 -30.078 -4.738 1 88.38 55 MET B C 1
ATOM 2813 O O . MET B 1 55 ? 3.24 -29.062 -4.164 1 88.38 55 MET B O 1
ATOM 2817 N N . LEU B 1 56 ? 4.152 -30.125 -5.945 1 89.38 56 LEU B N 1
ATOM 2818 C CA . LEU B 1 56 ? 4.164 -28.906 -6.73 1 89.38 56 LEU B CA 1
ATOM 2819 C C . LEU B 1 56 ? 3.172 -28.984 -7.887 1 89.38 56 LEU B C 1
ATOM 2821 O O . LEU B 1 56 ? 3.049 -30.031 -8.531 1 89.38 56 LEU B O 1
ATOM 2825 N N . LEU B 1 57 ? 2.492 -27.859 -8.117 1 89.69 57 LEU B N 1
ATOM 2826 C CA . LEU B 1 57 ? 1.496 -27.828 -9.188 1 89.69 57 LEU B CA 1
ATOM 2827 C C . LEU B 1 57 ? 2.158 -27.953 -10.555 1 89.69 57 LEU B C 1
ATOM 2829 O O . LEU B 1 57 ? 3.203 -27.344 -10.797 1 89.69 57 LEU B O 1
ATOM 2833 N N . THR B 1 58 ? 1.586 -28.844 -11.445 1 86.94 58 THR B N 1
ATOM 2834 C CA . THR B 1 58 ? 1.927 -28.828 -12.867 1 86.94 58 THR B CA 1
ATOM 2835 C C . THR B 1 58 ? 1.3 -27.625 -13.562 1 86.94 58 THR B C 1
ATOM 2837 O O . THR B 1 58 ? 0.611 -26.828 -12.93 1 86.94 58 THR B O 1
ATOM 2840 N N . GLU B 1 59 ? 1.574 -27.438 -14.812 1 79.69 59 GLU B N 1
ATOM 2841 C CA . GLU B 1 59 ? 0.933 -26.375 -15.57 1 79.69 59 GLU B CA 1
ATOM 2842 C C . GLU B 1 59 ? -0.584 -26.547 -15.586 1 79.69 59 GLU B C 1
ATOM 2844 O O . GLU B 1 59 ? -1.321 -25.562 -15.414 1 79.69 59 GLU B O 1
ATOM 2849 N N . GLU B 1 60 ? -0.919 -27.75 -15.781 1 82.5 60 GLU B N 1
ATOM 2850 C CA . GLU B 1 60 ? -2.344 -28.062 -15.719 1 82.5 60 GLU B CA 1
ATOM 2851 C C . GLU B 1 60 ? -2.902 -27.828 -14.32 1 82.5 60 GLU B C 1
ATOM 2853 O O . GLU B 1 60 ? -4.031 -27.359 -14.172 1 82.5 60 GLU B O 1
ATOM 2858 N N . GLY B 1 61 ? -2.102 -28.141 -13.383 1 89.19 61 GLY B N 1
ATOM 2859 C CA . GLY B 1 61 ? -2.494 -27.906 -12 1 89.19 61 GLY B CA 1
ATOM 2860 C C . GLY B 1 61 ? -2.697 -26.438 -11.688 1 89.19 61 GLY B C 1
ATOM 2861 O O . GLY B 1 61 ? -3.645 -26.078 -10.992 1 89.19 61 GLY B O 1
ATOM 2862 N N . LYS B 1 62 ? -1.912 -25.625 -12.242 1 83.12 62 LYS B N 1
ATOM 2863 C CA . LYS B 1 62 ? -2.021 -24.172 -12.047 1 83.12 62 LYS B CA 1
ATOM 2864 C C . LYS B 1 62 ? -3.318 -23.641 -12.633 1 83.12 62 LYS B C 1
ATOM 2866 O O . LYS B 1 62 ? -4 -22.828 -12.016 1 83.12 62 LYS B O 1
ATOM 2871 N N . ILE B 1 63 ? -3.562 -24.125 -13.789 1 79.31 63 ILE B N 1
ATOM 2872 C CA . ILE B 1 63 ? -4.785 -23.719 -14.469 1 79.31 63 ILE B CA 1
ATOM 2873 C C . ILE B 1 63 ? -6 -24.141 -13.648 1 79.31 63 ILE B C 1
ATOM 2875 O O . ILE B 1 63 ? -6.902 -23.344 -13.398 1 79.31 63 ILE B O 1
ATOM 2879 N N . LEU B 1 64 ? -5.988 -25.359 -13.211 1 84 64 LEU B N 1
ATOM 2880 C CA . LEU B 1 64 ? -7.117 -25.859 -12.43 1 84 64 LEU B CA 1
ATOM 2881 C C . LEU B 1 64 ? -7.227 -25.109 -11.102 1 84 64 LEU B C 1
ATOM 2883 O O . LEU B 1 64 ? -8.336 -24.828 -10.641 1 84 64 LEU B O 1
ATOM 2887 N N . TYR B 1 65 ? -6.09 -24.828 -10.578 1 88.06 65 TYR B N 1
ATOM 2888 C CA . TYR B 1 65 ? -6.09 -24.125 -9.297 1 88.06 65 TYR B CA 1
ATOM 2889 C C . TYR B 1 65 ? -6.809 -22.797 -9.414 1 88.06 65 TYR B C 1
ATOM 2891 O O . TYR B 1 65 ? -7.68 -22.469 -8.602 1 88.06 65 TYR B O 1
ATOM 2899 N N . MET B 1 66 ? -6.531 -22.125 -10.422 1 77.75 66 MET B N 1
ATOM 2900 C CA . MET B 1 66 ? -7.16 -20.828 -10.648 1 77.75 66 MET B CA 1
ATOM 2901 C C . MET B 1 66 ? -8.656 -20.984 -10.906 1 77.75 66 MET B C 1
ATOM 2903 O O . MET B 1 66 ? -9.469 -20.266 -10.32 1 77.75 66 MET B O 1
ATOM 2907 N N . LYS B 1 67 ? -8.938 -21.906 -11.703 1 75.12 67 LYS B N 1
ATOM 2908 C CA . LYS B 1 67 ? -10.336 -22.125 -12.062 1 75.12 67 LYS B CA 1
ATOM 2909 C C . LYS B 1 67 ? -11.133 -22.672 -10.883 1 75.12 67 LYS B C 1
ATOM 2911 O O . LYS B 1 67 ? -12.273 -22.25 -10.656 1 75.12 67 LYS B O 1
ATOM 2916 N N . ALA B 1 68 ? -10.508 -23.609 -10.211 1 81.56 68 ALA B N 1
ATOM 2917 C CA . ALA B 1 68 ? -11.172 -24.219 -9.07 1 81.56 68 ALA B CA 1
ATOM 2918 C C . ALA B 1 68 ? -11.477 -23.188 -7.988 1 81.56 68 ALA B C 1
ATOM 2920 O O . ALA B 1 68 ? -12.562 -23.172 -7.414 1 81.56 68 ALA B O 1
ATOM 2921 N N . LYS B 1 69 ? -10.484 -22.391 -7.789 1 78.56 69 LYS B N 1
ATOM 2922 C CA . LYS B 1 69 ? -10.688 -21.328 -6.809 1 78.56 69 LYS B CA 1
ATOM 2923 C C . LYS B 1 69 ? -11.867 -20.438 -7.203 1 78.56 69 LYS B C 1
ATOM 2925 O O . LYS B 1 69 ? -12.703 -20.094 -6.359 1 78.56 69 LYS B O 1
ATOM 2930 N N . ASN B 1 70 ? -11.938 -20.172 -8.414 1 71.25 70 ASN B N 1
ATOM 2931 C CA . ASN B 1 70 ? -13.031 -19.359 -8.93 1 71.25 70 ASN B CA 1
ATOM 2932 C C . ASN B 1 70 ? -14.375 -20.062 -8.766 1 71.25 70 ASN B C 1
ATOM 2934 O O . ASN B 1 70 ? -15.375 -19.438 -8.398 1 71.25 70 ASN B O 1
ATOM 2938 N N . ILE B 1 71 ? -14.344 -21.297 -9.062 1 70.19 71 ILE B N 1
ATOM 2939 C CA . ILE B 1 71 ? -15.57 -22.094 -8.977 1 70.19 71 ILE B CA 1
ATOM 2940 C C . ILE B 1 71 ? -16.047 -22.141 -7.527 1 70.19 71 ILE B C 1
ATOM 2942 O O . ILE B 1 71 ? -17.234 -21.922 -7.25 1 70.19 71 ILE B O 1
ATOM 2946 N N . ILE B 1 72 ? -15.125 -22.391 -6.699 1 77.56 72 ILE B N 1
ATOM 2947 C CA . ILE B 1 72 ? -15.492 -22.5 -5.293 1 77.56 72 ILE B CA 1
ATOM 2948 C C . ILE B 1 72 ? -16 -21.141 -4.789 1 77.56 72 ILE B C 1
ATOM 2950 O O . ILE B 1 72 ? -17 -21.078 -4.066 1 77.56 72 ILE B O 1
ATOM 2954 N N . LEU B 1 73 ? -15.375 -20.125 -5.195 1 70.94 73 LEU B N 1
ATOM 2955 C CA . LEU B 1 73 ? -15.797 -18.781 -4.812 1 70.94 73 LEU B CA 1
ATOM 2956 C C . LEU B 1 73 ? -17.203 -18.469 -5.332 1 70.94 73 LEU B C 1
ATOM 2958 O O . LEU B 1 73 ? -18.031 -17.922 -4.609 1 70.94 73 LEU B O 1
ATOM 2962 N N . GLN B 1 74 ? -17.375 -18.891 -6.508 1 65.56 74 GLN B N 1
ATOM 2963 C CA . GLN B 1 74 ? -18.703 -18.672 -7.094 1 65.56 74 GLN B CA 1
ATOM 2964 C C . GLN B 1 74 ? -19.766 -19.469 -6.344 1 65.56 74 GLN B C 1
ATOM 2966 O O . GLN B 1 74 ? -20.875 -18.969 -6.129 1 65.56 74 GLN B O 1
ATOM 2971 N N . LEU B 1 75 ? -19.438 -20.625 -6.035 1 65.12 75 LEU B N 1
ATOM 2972 C CA . LEU B 1 75 ? -20.359 -21.469 -5.281 1 65.12 75 LEU B CA 1
ATOM 2973 C C . LEU B 1 75 ? -20.688 -20.844 -3.93 1 65.12 75 LEU B C 1
ATOM 2975 O O . LEU B 1 75 ? -21.859 -20.75 -3.541 1 65.12 75 LEU B O 1
ATOM 2979 N N . GLU B 1 76 ? -19.703 -20.422 -3.312 1 66.44 76 GLU B N 1
ATOM 2980 C CA . GLU B 1 76 ? -19.891 -19.812 -2.004 1 66.44 76 GLU B CA 1
ATOM 2981 C C . GLU B 1 76 ? -20.719 -18.531 -2.115 1 66.44 76 GLU B C 1
ATOM 2983 O O . GLU B 1 76 ? -21.578 -18.266 -1.271 1 66.44 76 GLU B O 1
ATOM 2988 N N . GLU B 1 77 ? -20.438 -17.844 -3.102 1 62.03 77 GLU B N 1
ATOM 2989 C CA . GLU B 1 77 ? -21.203 -16.641 -3.365 1 62.03 77 GLU B CA 1
ATOM 2990 C C . GLU B 1 77 ? -22.672 -16.953 -3.602 1 62.03 77 GLU B C 1
ATOM 2992 O O . GLU B 1 77 ? -23.562 -16.234 -3.125 1 62.03 77 GLU B O 1
ATOM 2997 N N . THR B 1 78 ? -22.891 -17.984 -4.34 1 57.69 78 THR B N 1
ATOM 2998 C CA . THR B 1 78 ? -24.266 -18.391 -4.648 1 57.69 78 THR B CA 1
ATOM 2999 C C . THR B 1 78 ? -25 -18.797 -3.377 1 57.69 78 THR B C 1
ATOM 3001 O O . THR B 1 78 ? -26.156 -18.422 -3.178 1 57.69 78 THR B O 1
ATOM 3004 N N . ILE B 1 79 ? -24.344 -19.531 -2.602 1 60.38 79 ILE B N 1
ATOM 3005 C CA . ILE B 1 79 ? -24.938 -19.969 -1.345 1 60.38 79 ILE B CA 1
ATOM 3006 C C . ILE B 1 79 ? -25.297 -18.766 -0.483 1 60.38 79 ILE B C 1
ATOM 3008 O O . ILE B 1 79 ? -26.391 -18.688 0.071 1 60.38 79 ILE B O 1
ATOM 3012 N N . THR B 1 80 ? -24.375 -17.859 -0.427 1 59.09 80 THR B N 1
ATOM 3013 C CA . THR B 1 80 ? -24.562 -16.656 0.363 1 59.09 80 THR B CA 1
ATOM 3014 C C . THR B 1 80 ? -25.734 -15.836 -0.182 1 59.09 80 THR B C 1
ATOM 3016 O O . THR B 1 80 ? -26.531 -15.289 0.587 1 59.09 80 THR B O 1
ATOM 3019 N N . GLU B 1 81 ? -25.797 -15.742 -1.388 1 57.72 81 GLU B N 1
ATOM 3020 C CA . GLU B 1 81 ? -26.875 -15.016 -2.043 1 57.72 81 GLU B CA 1
ATOM 3021 C C . GLU B 1 81 ? -28.234 -15.617 -1.693 1 57.72 81 GLU B C 1
ATOM 3023 O O . GLU B 1 81 ? -29.203 -14.891 -1.498 1 57.72 81 GLU B O 1
ATOM 3028 N N . ILE B 1 82 ? -28.266 -16.828 -1.697 1 54.56 82 ILE B N 1
ATOM 3029 C CA . ILE B 1 82 ? -29.516 -17.516 -1.396 1 54.56 82 ILE B CA 1
ATOM 3030 C C . ILE B 1 82 ? -29.891 -17.281 0.062 1 54.56 82 ILE B C 1
ATOM 3032 O O . ILE B 1 82 ? -31.062 -17.062 0.373 1 54.56 82 ILE B O 1
ATOM 3036 N N . LYS B 1 83 ? -28.922 -17.234 0.862 1 55.06 83 LYS B N 1
ATOM 3037 C CA . LYS B 1 83 ? -29.188 -17.031 2.285 1 55.06 83 LYS B CA 1
ATOM 3038 C C . LYS B 1 83 ? -29.5 -15.57 2.586 1 55.06 83 LYS B C 1
ATOM 3040 O O . LYS B 1 83 ? -30.25 -15.273 3.516 1 55.06 83 LYS B O 1
ATOM 3045 N N . ASP B 1 84 ? -28.734 -14.617 2.025 1 56.31 84 ASP B N 1
ATOM 3046 C CA . ASP B 1 84 ? -28.891 -13.18 2.238 1 56.31 84 ASP B CA 1
ATOM 3047 C C . ASP B 1 84 ? -30.344 -12.75 2.029 1 56.31 84 ASP B C 1
ATOM 3049 O O . ASP B 1 84 ? -30.781 -11.742 2.586 1 56.31 84 ASP B O 1
ATOM 3053 N N . THR B 1 85 ? -31.203 -13.305 1.322 1 50.69 85 THR B N 1
ATOM 3054 C CA . THR B 1 85 ? -32.594 -12.891 1.082 1 50.69 85 THR B CA 1
ATOM 3055 C C . THR B 1 85 ? -33.375 -12.898 2.381 1 50.69 85 THR B C 1
ATOM 3057 O O . THR B 1 85 ? -34.25 -12.047 2.584 1 50.69 85 THR B O 1
ATOM 3060 N N . SER B 1 86 ? -33.25 -13.797 3.279 1 46.69 86 SER B N 1
ATOM 3061 C CA . SER B 1 86 ? -34.281 -13.906 4.32 1 46.69 86 SER B CA 1
ATOM 3062 C C . SER B 1 86 ? -33.969 -12.969 5.488 1 46.69 86 SER B C 1
ATOM 3064 O O . SER B 1 86 ? -34.875 -12.406 6.09 1 46.69 86 SER B O 1
ATOM 3066 N N . GLU B 1 87 ? -32.875 -12.906 6.188 1 50.72 87 GLU B N 1
ATOM 3067 C CA . GLU B 1 87 ? -32.625 -12.32 7.504 1 50.72 87 GLU B CA 1
ATOM 3068 C C . GLU B 1 87 ? -31.703 -11.109 7.418 1 50.72 87 GLU B C 1
ATOM 3070 O O . GLU B 1 87 ? -31.047 -10.758 8.398 1 50.72 87 GLU B O 1
ATOM 3075 N N . GLY B 1 88 ? -31.734 -10.227 6.371 1 64.75 88 GLY B N 1
ATOM 3076 C CA . GLY B 1 88 ? -30.891 -9.055 6.25 1 64.75 88 GLY B CA 1
ATOM 3077 C C . GLY B 1 88 ? -29.562 -9.344 5.578 1 64.75 88 GLY B C 1
ATOM 3078 O O . GLY B 1 88 ? -29.172 -10.5 5.453 1 64.75 88 GLY B O 1
ATOM 3079 N N . LEU B 1 89 ? -28.891 -8.375 4.93 1 79.19 89 LEU B N 1
ATOM 3080 C CA . LEU B 1 89 ? -27.656 -8.547 4.172 1 79.19 89 LEU B CA 1
ATOM 3081 C C . LEU B 1 89 ? -26.5 -8.914 5.094 1 79.19 89 LEU B C 1
ATOM 3083 O O . LEU B 1 89 ? -26.328 -8.305 6.156 1 79.19 89 LEU B O 1
ATOM 3087 N N . ARG B 1 90 ? -25.859 -10.125 4.926 1 81.38 90 ARG B N 1
ATOM 3088 C CA . ARG B 1 90 ? -24.734 -10.547 5.734 1 81.38 90 ARG B CA 1
ATOM 3089 C C . ARG B 1 90 ? -23.594 -11.086 4.859 1 81.38 90 ARG B C 1
ATOM 3091 O O . ARG B 1 90 ? -23.781 -11.289 3.658 1 81.38 90 ARG B O 1
ATOM 3098 N N . GLY B 1 91 ? -22.375 -11.227 5.445 1 87.19 91 GLY B N 1
ATOM 3099 C CA . GLY B 1 91 ? -21.25 -11.836 4.742 1 87.19 91 GLY B CA 1
ATOM 3100 C C . GLY B 1 91 ? -20.125 -10.859 4.473 1 87.19 91 GLY B C 1
ATOM 3101 O O . GLY B 1 91 ? -20 -9.828 5.141 1 87.19 91 GLY B O 1
ATOM 3102 N N . LYS B 1 92 ? -19.312 -11.312 3.52 1 90.12 92 LYS B N 1
ATOM 3103 C CA . LYS B 1 92 ? -18.094 -10.562 3.242 1 90.12 92 LYS B CA 1
ATOM 3104 C C . LYS B 1 92 ? -18.156 -9.906 1.865 1 90.12 92 LYS B C 1
ATOM 3106 O O . LYS B 1 92 ? -18.609 -10.516 0.901 1 90.12 92 LYS B O 1
ATOM 3111 N N . LEU B 1 93 ? -17.859 -8.664 1.839 1 93.31 93 LEU B N 1
ATOM 3112 C CA . LEU B 1 93 ? -17.688 -7.957 0.576 1 93.31 93 LEU B CA 1
ATOM 3113 C C . LEU B 1 93 ? -16.25 -7.457 0.419 1 93.31 93 LEU B C 1
ATOM 3115 O O . LEU B 1 93 ? -15.812 -6.59 1.174 1 93.31 93 LEU B O 1
ATOM 3119 N N . SER B 1 94 ? -15.531 -7.98 -0.551 1 95.38 94 SER B N 1
ATOM 3120 C CA . SER B 1 94 ? -14.148 -7.598 -0.837 1 95.38 94 SER B CA 1
ATOM 3121 C C . SER B 1 94 ? -14.086 -6.547 -1.942 1 95.38 94 SER B C 1
ATOM 3123 O O . SER B 1 94 ? -14.625 -6.754 -3.033 1 95.38 94 SER B O 1
ATOM 3125 N N . ILE B 1 95 ? -13.461 -5.434 -1.594 1 96.19 95 ILE B N 1
ATOM 3126 C CA . ILE B 1 95 ? -13.406 -4.297 -2.51 1 96.19 95 ILE B CA 1
ATOM 3127 C C . ILE B 1 95 ? -11.953 -3.891 -2.746 1 96.19 95 ILE B C 1
ATOM 3129 O O . ILE B 1 95 ? -11.188 -3.732 -1.794 1 96.19 95 ILE B O 1
ATOM 3133 N N . GLY B 1 96 ? -11.578 -3.803 -4.004 1 95.38 96 GLY B N 1
ATOM 3134 C CA . GLY B 1 96 ? -10.297 -3.213 -4.352 1 95.38 96 GLY B CA 1
ATOM 3135 C C . GLY B 1 96 ? -10.344 -1.699 -4.453 1 95.38 96 GLY B C 1
ATOM 3136 O O . GLY B 1 96 ? -11.297 -1.138 -4.992 1 95.38 96 GLY B O 1
ATOM 3137 N N . ALA B 1 97 ? -9.305 -1.057 -3.861 1 90.88 97 ALA B N 1
ATOM 3138 C CA . ALA B 1 97 ? -9.312 0.404 -3.887 1 90.88 97 ALA B CA 1
ATOM 3139 C C . ALA B 1 97 ? -7.895 0.961 -3.83 1 90.88 97 ALA B C 1
ATOM 3141 O O . ALA B 1 97 ? -6.941 0.22 -3.586 1 90.88 97 ALA B O 1
ATOM 3142 N N . PHE B 1 98 ? -7.773 2.178 -4.168 1 83.31 98 PHE B N 1
ATOM 3143 C CA . PHE B 1 98 ? -6.547 2.938 -3.957 1 83.31 98 PHE B CA 1
ATOM 3144 C C . PHE B 1 98 ? -6.766 4.043 -2.93 1 83.31 98 PHE B C 1
ATOM 3146 O O . PHE B 1 98 ? -7.902 4.41 -2.637 1 83.31 98 PHE B O 1
ATOM 3153 N N . HIS B 1 99 ? -5.738 4.531 -2.393 1 78.69 99 HIS B N 1
ATOM 3154 C CA . HIS B 1 99 ? -5.785 5.426 -1.24 1 78.69 99 HIS B CA 1
ATOM 3155 C C . HIS B 1 99 ? -6.574 6.691 -1.556 1 78.69 99 HIS B C 1
ATOM 3157 O O . HIS B 1 99 ? -7.293 7.207 -0.699 1 78.69 99 HIS B O 1
ATOM 3163 N N . SER B 1 100 ? -6.461 7.141 -2.803 1 78.19 100 SER B N 1
ATOM 3164 C CA . SER B 1 100 ? -7.094 8.414 -3.117 1 78.19 100 SER B CA 1
ATOM 3165 C C . SER B 1 100 ? -8.609 8.305 -3.078 1 78.19 100 SER B C 1
ATOM 3167 O O . SER B 1 100 ? -9.312 9.32 -3.08 1 78.19 100 SER B O 1
ATOM 3169 N N . CYS B 1 101 ? -9.172 7.129 -2.924 1 84.25 101 CYS B N 1
ATOM 3170 C CA . CYS B 1 101 ? -10.625 6.98 -2.91 1 84.25 101 CYS B CA 1
ATOM 3171 C C . CYS B 1 101 ? -11.141 6.832 -1.486 1 84.25 101 CYS B C 1
ATOM 3173 O O . CYS B 1 101 ? -12.328 6.555 -1.279 1 84.25 101 CYS B O 1
ATOM 3175 N N . ILE B 1 102 ? -10.375 7.012 -0.545 1 85.69 102 ILE B N 1
ATOM 3176 C CA . ILE B 1 102 ? -10.711 6.773 0.853 1 85.69 102 ILE B CA 1
ATOM 3177 C C . ILE B 1 102 ? -11.906 7.641 1.247 1 85.69 102 ILE B C 1
ATOM 3179 O O . ILE B 1 102 ? -12.836 7.164 1.906 1 85.69 102 ILE B O 1
ATOM 3183 N N . PRO B 1 103 ? -11.969 8.891 0.808 1 82.88 103 PRO B N 1
ATOM 3184 C CA . PRO B 1 103 ? -13.164 9.664 1.166 1 82.88 103 PRO B CA 1
ATOM 3185 C C . PRO B 1 103 ? -14.445 9.023 0.654 1 82.88 103 PRO B C 1
ATOM 3187 O O . PRO B 1 103 ? -15.438 8.938 1.39 1 82.88 103 PRO B O 1
ATOM 3190 N N . PHE B 1 104 ? -14.398 8.641 -0.542 1 87.19 104 PHE B N 1
ATOM 3191 C CA . PHE B 1 104 ? -15.547 7.957 -1.113 1 87.19 104 PHE B CA 1
ATOM 3192 C C . PHE B 1 104 ? -15.852 6.672 -0.351 1 87.19 104 PHE B C 1
ATOM 3194 O O . PHE B 1 104 ? -17 6.402 -0.004 1 87.19 104 PHE B O 1
ATOM 3201 N N . LEU B 1 105 ? -14.836 5.891 -0.108 1 90.69 105 LEU B N 1
ATOM 3202 C CA . LEU B 1 105 ? -14.992 4.617 0.587 1 90.69 105 LEU B CA 1
ATOM 3203 C C . LEU B 1 105 ? -15.523 4.832 2.002 1 90.69 105 LEU B C 1
ATOM 3205 O O . LEU B 1 105 ? -16.297 4.016 2.51 1 90.69 105 LEU B O 1
ATOM 3209 N N . SER B 1 106 ? -15.062 5.918 2.631 1 90.5 106 SER B N 1
ATOM 3210 C CA . SER B 1 106 ? -15.492 6.211 3.994 1 90.5 106 SER B CA 1
ATOM 3211 C C . SER B 1 106 ? -17.016 6.359 4.074 1 90.5 106 SER B C 1
ATOM 3213 O O . SER B 1 106 ? -17.641 5.84 5 1 90.5 106 SER B O 1
ATOM 3215 N N . GLU B 1 107 ? -17.5 7.008 3.109 1 88.81 107 GLU B N 1
ATOM 3216 C CA . GLU B 1 107 ? -18.953 7.184 3.064 1 88.81 107 GLU B CA 1
ATOM 3217 C C . GLU B 1 107 ? -19.656 5.848 2.896 1 88.81 107 GLU B C 1
ATOM 3219 O O . GLU B 1 107 ? -20.688 5.602 3.533 1 88.81 107 GLU B O 1
ATOM 3224 N N . LYS B 1 108 ? -19.125 5.027 2.096 1 92.38 108 LYS B N 1
ATOM 3225 C CA . LYS B 1 108 ? -19.719 3.721 1.839 1 92.38 108 LYS B CA 1
ATOM 3226 C C . LYS B 1 108 ? -19.625 2.822 3.068 1 92.38 108 LYS B C 1
ATOM 3228 O O . LYS B 1 108 ? -20.578 2.111 3.398 1 92.38 108 LYS B O 1
ATOM 3233 N N . ILE B 1 109 ? -18.484 2.848 3.688 1 93.19 109 ILE B N 1
ATOM 3234 C CA . ILE B 1 109 ? -18.281 2.033 4.879 1 93.19 109 ILE B CA 1
ATOM 3235 C C . ILE B 1 109 ? -19.266 2.467 5.969 1 93.19 109 ILE B C 1
ATOM 3237 O O . ILE B 1 109 ? -19.906 1.628 6.609 1 93.19 109 ILE B O 1
ATOM 3241 N N . ARG B 1 110 ? -19.375 3.779 6.121 1 91 110 ARG B N 1
ATOM 3242 C CA . ARG B 1 110 ? -20.328 4.309 7.094 1 91 110 ARG B CA 1
ATOM 3243 C C . ARG B 1 110 ? -21.75 3.846 6.785 1 91 110 ARG B C 1
ATOM 3245 O O . ARG B 1 110 ? -22.484 3.439 7.684 1 91 110 ARG B O 1
ATOM 3252 N N . TYR B 1 111 ? -22.109 3.941 5.562 1 89.94 111 TYR B N 1
ATOM 3253 C CA . TYR B 1 111 ? -23.438 3.51 5.121 1 89.94 111 TYR B CA 1
ATOM 3254 C C . TYR B 1 111 ? -23.688 2.059 5.508 1 89.94 111 TYR B C 1
ATOM 3256 O O . TYR B 1 111 ? -24.75 1.726 6.023 1 89.94 111 TYR B O 1
ATOM 3264 N N . PHE B 1 112 ? -22.75 1.162 5.297 1 91.44 112 PHE B N 1
ATOM 3265 C CA . PHE B 1 112 ? -22.922 -0.254 5.605 1 91.44 112 PHE B CA 1
ATOM 3266 C C . PHE B 1 112 ? -22.953 -0.48 7.109 1 91.44 112 PHE B C 1
ATOM 3268 O O . PHE B 1 112 ? -23.672 -1.348 7.598 1 91.44 112 PHE B O 1
ATOM 3275 N N . GLN B 1 113 ? -22.109 0.29 7.809 1 88.12 113 GLN B N 1
ATOM 3276 C CA . GLN B 1 113 ? -22.125 0.191 9.266 1 88.12 113 GLN B CA 1
ATOM 3277 C C . GLN B 1 113 ? -23.5 0.504 9.82 1 88.12 113 GLN B C 1
ATOM 3279 O O . GLN B 1 113 ? -23.969 -0.165 10.742 1 88.12 113 GLN B O 1
ATOM 3284 N N . ASP B 1 114 ? -24.172 1.454 9.219 1 86.88 114 ASP B N 1
ATOM 3285 C CA . ASP B 1 114 ? -25.453 1.942 9.711 1 86.88 114 ASP B CA 1
ATOM 3286 C C . ASP B 1 114 ? -26.594 1.045 9.242 1 86.88 114 ASP B C 1
ATOM 3288 O O . ASP B 1 114 ? -27.562 0.824 9.984 1 86.88 114 ASP B O 1
ATOM 3292 N N . ASN B 1 115 ? -26.469 0.476 8.055 1 86.56 115 ASN B N 1
ATOM 3293 C CA . ASN B 1 115 ? -27.625 -0.167 7.434 1 86.56 115 ASN B CA 1
ATOM 3294 C C . ASN B 1 115 ? -27.453 -1.681 7.359 1 86.56 115 ASN B C 1
ATOM 3296 O O . ASN B 1 115 ? -28.438 -2.424 7.355 1 86.56 115 ASN B O 1
ATOM 3300 N N . TYR B 1 116 ? -26.203 -2.1 7.297 1 89 116 TYR B N 1
ATOM 3301 C CA . TYR B 1 116 ? -25.922 -3.523 7.145 1 89 116 TYR B CA 1
ATOM 3302 C C . TYR B 1 116 ? -24.734 -3.938 8.008 1 89 116 TYR B C 1
ATOM 3304 O O . TYR B 1 116 ? -23.719 -4.395 7.496 1 89 116 TYR B O 1
ATOM 3312 N N . PRO B 1 117 ? -24.875 -3.914 9.297 1 86.5 117 PRO B N 1
ATOM 3313 C CA . PRO B 1 117 ? -23.766 -4.148 10.234 1 86.5 117 PRO B CA 1
ATOM 3314 C C . PRO B 1 117 ? -23.234 -5.574 10.164 1 86.5 117 PRO B C 1
ATOM 3316 O O . PRO B 1 117 ? -22.141 -5.852 10.664 1 86.5 117 PRO B O 1
ATOM 3319 N N . ASN B 1 118 ? -23.953 -6.48 9.531 1 87.31 118 ASN B N 1
ATOM 3320 C CA . ASN B 1 118 ? -23.516 -7.871 9.469 1 87.31 118 ASN B CA 1
ATOM 3321 C C . ASN B 1 118 ? -22.719 -8.148 8.203 1 87.31 118 ASN B C 1
ATOM 3323 O O . ASN B 1 118 ? -22.281 -9.281 7.977 1 87.31 118 ASN B O 1
ATOM 3327 N N . VAL B 1 119 ? -22.547 -7.117 7.438 1 89.31 119 VAL B N 1
ATOM 3328 C CA . VAL B 1 119 ? -21.672 -7.23 6.273 1 89.31 119 VAL B CA 1
ATOM 3329 C C . VAL B 1 119 ? -20.25 -6.828 6.652 1 89.31 119 VAL B C 1
ATOM 3331 O O . VAL B 1 119 ? -20.031 -5.734 7.18 1 89.31 119 VAL B O 1
ATOM 3334 N N . ASN B 1 120 ? -19.312 -7.691 6.41 1 90.44 120 ASN B N 1
ATOM 3335 C CA . ASN B 1 120 ? -17.906 -7.41 6.652 1 90.44 120 ASN B CA 1
ATOM 3336 C C . ASN B 1 120 ? -17.219 -6.902 5.395 1 90.44 120 ASN B C 1
ATOM 3338 O O . ASN B 1 120 ? -17.109 -7.625 4.402 1 90.44 120 ASN B O 1
ATOM 3342 N N . LEU B 1 121 ? -16.828 -5.66 5.445 1 94.31 121 LEU B N 1
ATOM 3343 C CA . LEU B 1 121 ? -16.109 -5.078 4.316 1 94.31 121 LEU B CA 1
ATOM 3344 C C . LEU B 1 121 ? -14.617 -5.336 4.43 1 94.31 121 LEU B C 1
ATOM 3346 O O . LEU B 1 121 ? -14.023 -5.094 5.484 1 94.31 121 LEU B O 1
ATOM 3350 N N . LYS B 1 122 ? -14.062 -5.816 3.393 1 94.69 122 LYS B N 1
ATOM 3351 C CA . LYS B 1 122 ? -12.633 -6.086 3.295 1 94.69 122 LYS B CA 1
ATOM 3352 C C . LYS B 1 122 ? -12.008 -5.332 2.123 1 94.69 122 LYS B C 1
ATOM 3354 O O . LYS B 1 122 ? -12.367 -5.562 0.967 1 94.69 122 LYS B O 1
ATOM 3359 N N . ILE B 1 123 ? -11.055 -4.488 2.465 1 94.62 123 ILE B N 1
ATOM 3360 C CA . ILE B 1 123 ? -10.469 -3.623 1.446 1 94.62 123 ILE B CA 1
ATOM 3361 C C . ILE B 1 123 ? -9.117 -4.18 1.009 1 94.62 123 ILE B C 1
ATOM 3363 O O . ILE B 1 123 ? -8.297 -4.562 1.847 1 94.62 123 ILE B O 1
ATOM 3367 N N . TRP B 1 124 ? -8.977 -4.207 -0.262 1 90.56 124 TRP B N 1
ATOM 3368 C CA . TRP B 1 124 ? -7.703 -4.566 -0.881 1 90.56 124 TRP B CA 1
ATOM 3369 C C . TRP B 1 124 ? -7.086 -3.367 -1.594 1 90.56 124 TRP B C 1
ATOM 3371 O O . TRP B 1 124 ? -7.789 -2.607 -2.266 1 90.56 124 TRP B O 1
ATOM 3381 N N . GLU B 1 125 ? -5.828 -3.219 -1.337 1 87.06 125 GLU B N 1
ATOM 3382 C CA . GLU B 1 125 ? -5.156 -2.08 -1.955 1 87.06 125 GLU B CA 1
ATOM 3383 C C . GLU B 1 125 ? -4.09 -2.539 -2.943 1 87.06 125 GLU B C 1
ATOM 3385 O O . GLU B 1 125 ? -3.385 -3.52 -2.695 1 87.06 125 GLU B O 1
ATOM 3390 N N . GLY B 1 126 ? -3.984 -1.856 -4.047 1 78.38 126 GLY B N 1
ATOM 3391 C CA . GLY B 1 126 ? -2.957 -2.133 -5.039 1 78.38 126 GLY B CA 1
ATOM 3392 C C . GLY B 1 126 ? -3.111 -1.309 -6.305 1 78.38 126 GLY B C 1
ATOM 3393 O O . GLY B 1 126 ? -4.035 -0.502 -6.414 1 78.38 126 GLY B O 1
ATOM 3394 N N . GLY B 1 127 ? -2.137 -1.448 -7.195 1 77.62 127 GLY B N 1
ATOM 3395 C CA . GLY B 1 127 ? -2.23 -0.791 -8.492 1 77.62 127 GLY B CA 1
ATOM 3396 C C . GLY B 1 127 ? -3.297 -1.391 -9.391 1 77.62 127 GLY B C 1
ATOM 3397 O O . GLY B 1 127 ? -3.889 -2.42 -9.055 1 77.62 127 GLY B O 1
ATOM 3398 N N . PRO B 1 128 ? -3.535 -0.775 -10.508 1 81.38 128 PRO B N 1
ATOM 3399 C CA . PRO B 1 128 ? -4.59 -1.231 -11.414 1 81.38 128 PRO B CA 1
ATOM 3400 C C . PRO B 1 128 ? -4.398 -2.678 -11.859 1 81.38 128 PRO B C 1
ATOM 3402 O O . PRO B 1 128 ? -5.352 -3.459 -11.867 1 81.38 128 PRO B O 1
ATOM 3405 N N . SER B 1 129 ? -3.178 -3.025 -12.258 1 82.19 129 SER B N 1
ATOM 3406 C CA . SER B 1 129 ? -2.92 -4.379 -12.734 1 82.19 129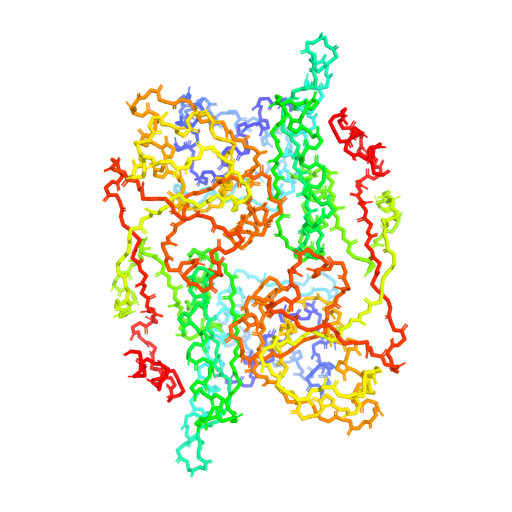 SER B CA 1
ATOM 3407 C C . SER B 1 129 ? -3.223 -5.414 -11.656 1 82.19 129 SER B C 1
ATOM 3409 O O . SER B 1 129 ? -3.807 -6.465 -11.945 1 82.19 129 SER B O 1
ATOM 3411 N N . TYR B 1 130 ? -2.807 -5.082 -10.5 1 83.5 130 TYR B N 1
ATOM 3412 C CA . TYR B 1 130 ? -3.055 -5.984 -9.375 1 83.5 130 TYR B CA 1
ATOM 3413 C C . TYR B 1 130 ? -4.547 -6.129 -9.117 1 83.5 130 TYR B C 1
ATOM 3415 O O . TYR B 1 130 ? -5.059 -7.246 -8.992 1 83.5 130 TYR B O 1
ATOM 3423 N N . LEU B 1 131 ? -5.25 -5.098 -9.039 1 89.25 131 LEU B N 1
ATOM 3424 C CA . LEU B 1 131 ? -6.672 -5.121 -8.711 1 89.25 131 LEU B CA 1
ATOM 3425 C C . LEU B 1 131 ? -7.469 -5.801 -9.82 1 89.25 131 LEU B C 1
ATOM 3427 O O . LEU B 1 131 ? -8.461 -6.484 -9.547 1 89.25 131 LEU B O 1
ATOM 3431 N N . ILE B 1 132 ? -7.039 -5.598 -11.062 1 89.19 132 ILE B N 1
ATOM 3432 C CA . ILE B 1 132 ? -7.695 -6.254 -12.188 1 89.19 132 ILE B CA 1
ATOM 3433 C C . ILE B 1 132 ? -7.535 -7.766 -12.07 1 89.19 132 ILE B C 1
ATOM 3435 O O . ILE B 1 132 ? -8.492 -8.516 -12.266 1 89.19 132 ILE B O 1
ATOM 3439 N N . GLU B 1 133 ? -6.352 -8.117 -11.742 1 87.88 133 GLU B N 1
ATOM 3440 C CA . GLU B 1 133 ? -6.098 -9.539 -11.531 1 87.88 133 GLU B CA 1
ATOM 3441 C C . GLU B 1 133 ? -6.977 -10.094 -10.414 1 87.88 133 GLU B C 1
ATOM 3443 O O . GLU B 1 133 ? -7.516 -11.195 -10.531 1 87.88 133 GLU B O 1
ATOM 3448 N N . GLN B 1 134 ? -7.105 -9.344 -9.344 1 91.12 134 GLN B N 1
ATOM 3449 C CA . GLN B 1 134 ? -7.934 -9.773 -8.227 1 91.12 134 GLN B CA 1
ATOM 3450 C C . GLN B 1 134 ? -9.398 -9.891 -8.633 1 91.12 134 GLN B C 1
ATOM 3452 O O . GLN B 1 134 ? -10.117 -10.758 -8.141 1 91.12 134 GLN B O 1
ATOM 3457 N N . LEU B 1 135 ? -9.867 -9.047 -9.477 1 92.38 135 LEU B N 1
ATOM 3458 C CA . LEU B 1 135 ? -11.227 -9.117 -10.008 1 92.38 135 LEU B CA 1
ATOM 3459 C C . LEU B 1 135 ? -11.414 -10.359 -10.867 1 92.38 135 LEU B C 1
ATOM 3461 O O . LEU B 1 135 ? -12.391 -11.094 -10.703 1 92.38 135 LEU B O 1
ATOM 3465 N N . GLU B 1 136 ? -10.414 -10.578 -11.672 1 87.75 136 GLU B N 1
ATOM 3466 C CA . GLU B 1 136 ? -10.492 -11.703 -12.602 1 87.75 136 GLU B CA 1
ATOM 3467 C C . GLU B 1 136 ? -10.461 -13.031 -11.852 1 87.75 136 GLU B C 1
ATOM 3469 O O . GLU B 1 136 ? -11.148 -13.984 -12.242 1 87.75 136 GLU B O 1
ATOM 3474 N N . ASN B 1 137 ? -9.703 -13.055 -10.805 1 83.62 137 ASN B N 1
ATOM 3475 C CA . ASN B 1 137 ? -9.602 -14.266 -10 1 83.62 137 ASN B CA 1
ATOM 3476 C C . ASN B 1 137 ? -10.727 -14.344 -8.969 1 83.62 137 ASN B C 1
ATOM 3478 O O . ASN B 1 137 ? -10.773 -15.281 -8.164 1 83.62 137 ASN B O 1
ATOM 3482 N N . ARG B 1 138 ? -11.547 -13.328 -8.844 1 86 138 ARG B N 1
ATOM 3483 C CA . ARG B 1 138 ? -12.758 -13.258 -8.039 1 86 138 ARG B CA 1
ATOM 3484 C C . ARG B 1 138 ? -12.43 -13.188 -6.555 1 86 138 ARG B C 1
ATOM 3486 O O . ARG B 1 138 ? -13.211 -13.648 -5.719 1 86 138 ARG B O 1
ATOM 3493 N N . HIS B 1 139 ? -11.211 -12.758 -6.332 1 87.81 139 HIS B N 1
ATOM 3494 C CA . HIS B 1 139 ? -10.828 -12.508 -4.949 1 87.81 139 HIS B CA 1
ATOM 3495 C C . HIS B 1 139 ? -11.523 -11.258 -4.406 1 87.81 139 HIS B C 1
ATOM 3497 O O . HIS B 1 139 ? -11.758 -11.148 -3.199 1 87.81 139 HIS B O 1
ATOM 3503 N N . ILE B 1 140 ? -11.766 -10.32 -5.332 1 94.25 140 ILE B N 1
ATOM 3504 C CA . ILE B 1 140 ? -12.57 -9.148 -5.008 1 94.25 140 ILE B CA 1
ATOM 3505 C C . ILE B 1 140 ? -13.758 -9.062 -5.965 1 94.25 140 ILE B C 1
ATOM 3507 O O . ILE B 1 140 ? -13.711 -9.602 -7.074 1 94.25 140 ILE B O 1
ATOM 3511 N N . GLU B 1 141 ? -14.766 -8.453 -5.465 1 94.25 141 GLU B N 1
ATOM 3512 C CA . GLU B 1 141 ? -15.992 -8.375 -6.25 1 94.25 141 GLU B CA 1
ATOM 3513 C C . GLU B 1 141 ? -16.094 -7.039 -6.984 1 94.25 141 GLU B C 1
ATOM 3515 O O . GLU B 1 141 ? -16.656 -6.969 -8.078 1 94.25 141 GLU B O 1
ATOM 3520 N N . LEU B 1 142 ? -15.586 -6.008 -6.332 1 96.12 142 LEU B N 1
ATOM 3521 C CA . LEU B 1 142 ? -15.57 -4.652 -6.871 1 96.12 142 LEU B CA 1
ATOM 3522 C C . LEU B 1 142 ? -14.18 -4.035 -6.75 1 96.12 142 LEU B C 1
ATOM 3524 O O . LEU B 1 142 ? -13.398 -4.414 -5.871 1 96.12 142 LEU B O 1
ATOM 3528 N N . ALA B 1 143 ? -13.945 -3.129 -7.652 1 95.88 143 ALA B N 1
ATOM 3529 C CA . ALA B 1 143 ? -12.727 -2.332 -7.523 1 95.88 143 ALA B CA 1
ATOM 3530 C C . ALA B 1 143 ? -12.984 -0.878 -7.91 1 95.88 143 ALA B C 1
ATOM 3532 O O . ALA B 1 143 ? -13.812 -0.596 -8.781 1 95.88 143 ALA B O 1
ATOM 3533 N N . ILE B 1 144 ? -12.414 -0.057 -7.188 1 92.31 144 ILE B N 1
ATOM 3534 C CA . ILE B 1 144 ? -12.367 1.352 -7.566 1 92.31 144 ILE B CA 1
ATOM 3535 C C . ILE B 1 144 ? -11.016 1.667 -8.203 1 92.31 144 ILE B C 1
ATOM 3537 O O . ILE B 1 144 ? -9.977 1.572 -7.551 1 92.31 144 ILE B O 1
ATOM 3541 N N . LEU B 1 145 ? -11.062 1.999 -9.484 1 86.5 145 LEU B N 1
ATOM 3542 C CA . LEU B 1 145 ? -9.82 2.203 -10.227 1 86.5 145 LEU B CA 1
ATOM 3543 C C . LEU B 1 145 ? -9.914 3.449 -11.102 1 86.5 145 LEU B C 1
ATOM 3545 O O . LEU B 1 145 ? -11.008 3.867 -11.484 1 86.5 145 LEU B O 1
ATOM 3549 N N . ARG B 1 146 ? -8.742 3.898 -11.273 1 81.88 146 ARG B N 1
ATOM 3550 C CA . ARG B 1 146 ? -8.648 4.977 -12.258 1 81.88 146 ARG B CA 1
ATOM 3551 C C . ARG B 1 146 ? -8.516 4.418 -13.672 1 81.88 146 ARG B C 1
ATOM 3553 O O . ARG B 1 146 ? -7.965 3.334 -13.867 1 81.88 146 ARG B O 1
ATOM 3560 N N . THR B 1 147 ? -8.984 5.164 -14.617 1 77 147 THR B N 1
ATOM 3561 C CA . THR B 1 147 ? -8.836 4.781 -16.016 1 77 147 THR B CA 1
ATOM 3562 C C . THR B 1 147 ? -7.367 4.852 -16.438 1 77 147 THR B C 1
ATOM 3564 O O . THR B 1 147 ? -6.578 5.586 -15.836 1 77 147 THR B O 1
ATOM 3567 N N . PRO B 1 148 ? -7.027 3.85 -17.328 1 74.94 148 PRO B N 1
ATOM 3568 C CA . PRO B 1 148 ? -7.855 3.037 -18.219 1 74.94 148 PRO B CA 1
ATOM 3569 C C . PRO B 1 148 ? -8 1.594 -17.734 1 74.94 148 PRO B C 1
ATOM 3571 O O . PRO B 1 148 ? -7.195 1.122 -16.938 1 74.94 148 PRO B O 1
ATOM 3574 N N . PHE B 1 149 ? -9.031 0.909 -18.109 1 79.69 149 PHE B N 1
ATOM 3575 C CA . PHE B 1 149 ? -9.266 -0.525 -18 1 79.69 149 PHE B CA 1
ATOM 3576 C C . PHE B 1 149 ? -10.102 -1.033 -19.172 1 79.69 149 PHE B C 1
ATOM 3578 O O . PHE B 1 149 ? -10.664 -0.241 -19.922 1 79.69 149 PHE B O 1
ATOM 3585 N N . ASN B 1 150 ? -10.031 -2.309 -19.406 1 85.75 150 ASN B N 1
ATOM 3586 C CA . ASN B 1 150 ? -10.727 -2.918 -20.547 1 85.75 150 ASN B CA 1
ATOM 3587 C C . ASN B 1 150 ? -12.242 -2.912 -20.344 1 85.75 150 ASN B C 1
ATOM 3589 O O . ASN B 1 150 ? -12.781 -3.756 -19.625 1 85.75 150 ASN B O 1
ATOM 3593 N N . LYS B 1 151 ? -12.891 -2.137 -21.078 1 86.62 151 LYS B N 1
ATOM 3594 C CA . LYS B 1 151 ? -14.336 -1.959 -20.938 1 86.62 151 LYS B CA 1
ATOM 3595 C C . LYS B 1 151 ? -15.094 -3.152 -21.5 1 86.62 151 LYS B C 1
ATOM 3597 O O . LYS B 1 151 ? -16.297 -3.299 -21.266 1 86.62 151 LYS B O 1
ATOM 3602 N N . ASP B 1 152 ? -14.406 -3.998 -22.172 1 88.5 152 ASP B N 1
ATOM 3603 C CA . ASP B 1 152 ? -15.062 -5.18 -22.719 1 88.5 152 ASP B CA 1
ATOM 3604 C C . ASP B 1 152 ? -15.195 -6.27 -21.656 1 88.5 152 ASP B C 1
ATOM 3606 O O . ASP B 1 152 ? -16.078 -7.121 -21.75 1 88.5 152 ASP B O 1
ATOM 3610 N N . VAL B 1 153 ? -14.383 -6.199 -20.781 1 92.56 153 VAL B N 1
ATOM 3611 C CA . VAL B 1 153 ? -14.32 -7.254 -19.781 1 92.56 153 VAL B CA 1
ATOM 3612 C C . VAL B 1 153 ? -15.023 -6.793 -18.5 1 92.56 153 VAL B C 1
ATOM 3614 O O . VAL B 1 153 ? -15.586 -7.609 -17.766 1 92.56 153 VAL B O 1
ATOM 3617 N N . PHE B 1 154 ? -15.008 -5.488 -18.375 1 94.5 154 PHE B N 1
ATOM 3618 C CA . PHE B 1 154 ? -15.492 -4.957 -17.109 1 94.5 154 PHE B CA 1
ATOM 3619 C C . PHE B 1 154 ? -16.672 -4.016 -17.328 1 94.5 154 PHE B C 1
ATOM 3621 O O . PHE B 1 154 ? -16.688 -3.256 -18.297 1 94.5 154 PHE B O 1
ATOM 3628 N N . SER B 1 155 ? -17.672 -4.125 -16.438 1 94.69 155 SER B N 1
ATOM 3629 C CA . SER B 1 155 ? -18.672 -3.066 -16.266 1 94.69 155 SER B CA 1
ATOM 3630 C C . SER B 1 155 ? -18.172 -1.975 -15.328 1 94.69 155 SER B C 1
ATOM 3632 O O . SER B 1 155 ? -17.266 -2.209 -14.523 1 94.69 155 SER B O 1
ATOM 3634 N N . SER B 1 156 ? -18.641 -0.825 -15.492 1 93.44 156 SER B N 1
ATOM 3635 C CA . SER B 1 156 ? -18.109 0.26 -14.672 1 93.44 156 SER B CA 1
ATOM 3636 C C . SER B 1 156 ? -19.172 1.338 -14.43 1 93.44 156 SER B C 1
ATOM 3638 O O . SER B 1 156 ? -20.156 1.431 -15.172 1 93.44 156 SER B O 1
ATOM 3640 N N . ILE B 1 157 ? -19.047 2.016 -13.367 1 91.75 157 ILE B N 1
ATOM 3641 C CA . ILE B 1 157 ? -19.75 3.254 -13.047 1 91.75 157 ILE B CA 1
ATOM 3642 C C . ILE B 1 157 ? -18.734 4.363 -12.766 1 91.75 157 ILE B C 1
ATOM 3644 O O . ILE B 1 157 ? -17.844 4.207 -11.93 1 91.75 157 ILE B O 1
ATOM 3648 N N . CYS B 1 158 ? -18.906 5.395 -13.492 1 88.5 158 CYS B N 1
ATOM 3649 C CA . CYS B 1 158 ? -18 6.531 -13.297 1 88.5 158 CYS B CA 1
ATOM 3650 C C . CYS B 1 158 ? -18.312 7.258 -12 1 88.5 158 CYS B C 1
ATOM 3652 O O . CYS B 1 158 ? -19.484 7.555 -11.711 1 88.5 158 CYS B O 1
ATOM 3654 N N . LEU B 1 159 ? -17.359 7.414 -11.172 1 85.94 159 LEU B N 1
ATOM 3655 C CA . LEU B 1 159 ? -17.562 8.086 -9.898 1 85.94 159 LEU B CA 1
ATOM 3656 C C . LEU B 1 159 ? -17.312 9.586 -10.023 1 85.94 159 LEU B C 1
ATOM 3658 O O . LEU B 1 159 ? -18.141 10.391 -9.586 1 85.94 159 LEU B O 1
ATOM 3662 N N . SER B 1 160 ? -16.062 9.984 -10.469 1 77.31 160 SER B N 1
ATOM 3663 C CA . SER B 1 160 ? -15.766 11.414 -10.484 1 77.31 160 SER B CA 1
ATOM 3664 C C . SER B 1 160 ? -14.625 11.727 -11.445 1 77.31 160 SER B C 1
ATOM 3666 O O . SER B 1 160 ? -13.797 10.859 -11.742 1 77.31 160 SER B O 1
ATOM 3668 N N . LYS B 1 161 ? -14.797 12.859 -11.961 1 86.81 161 LYS B N 1
ATOM 3669 C CA . LYS B 1 161 ? -13.703 13.508 -12.68 1 86.81 161 LYS B CA 1
ATOM 3670 C C . LYS B 1 161 ? -13.195 14.734 -11.922 1 86.81 161 LYS B C 1
ATOM 3672 O O . LYS B 1 161 ? -13.992 15.547 -11.438 1 86.81 161 LYS B O 1
ATOM 3677 N N . GLU B 1 162 ? -11.969 14.68 -11.734 1 87.88 162 GLU B N 1
ATOM 3678 C CA . GLU B 1 162 ? -11.445 15.766 -10.922 1 87.88 162 GLU B CA 1
ATOM 3679 C C . GLU B 1 162 ? -10.062 16.203 -11.406 1 87.88 162 GLU B C 1
ATOM 3681 O O . GLU B 1 162 ? -9.352 15.422 -12.055 1 87.88 162 GLU B O 1
ATOM 3686 N N . PRO B 1 163 ? -9.703 17.422 -11.156 1 90.88 163 PRO B N 1
ATOM 3687 C CA . PRO B 1 163 ? -8.375 17.906 -11.539 1 90.88 163 PRO B CA 1
ATOM 3688 C C . PRO B 1 163 ? -7.277 17.406 -10.586 1 90.88 163 PRO B C 1
ATOM 3690 O O . PRO B 1 163 ? -7.578 16.953 -9.484 1 90.88 163 PRO B O 1
ATOM 3693 N N . PHE B 1 164 ? -6.098 17.531 -11.109 1 92.31 164 PHE B N 1
ATOM 3694 C CA . PHE B 1 164 ? -4.934 17.375 -10.25 1 92.31 164 PHE B CA 1
ATOM 3695 C C . PHE B 1 164 ? -4.539 18.719 -9.633 1 92.31 164 PHE B C 1
ATOM 3697 O O . PHE B 1 164 ? -4.672 19.766 -10.273 1 92.31 164 PHE B O 1
ATOM 3704 N N . VAL B 1 165 ? -4.086 18.672 -8.445 1 92.31 165 VAL B N 1
ATOM 3705 C CA . VAL B 1 165 ? -3.686 19.891 -7.734 1 92.31 165 VAL B CA 1
ATOM 3706 C C . VAL B 1 165 ? -2.316 19.672 -7.09 1 92.31 165 VAL B C 1
ATOM 3708 O O . VAL B 1 165 ? -1.896 18.531 -6.867 1 92.31 165 VAL B O 1
ATOM 3711 N N . LEU B 1 166 ? -1.688 20.734 -6.867 1 93.56 166 LEU B N 1
ATOM 3712 C CA . LEU B 1 166 ? -0.458 20.703 -6.082 1 93.56 166 LEU B CA 1
ATOM 3713 C C . LEU B 1 166 ? -0.764 20.734 -4.59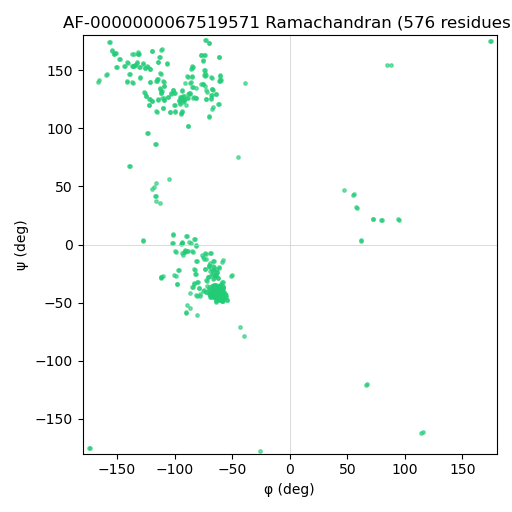 1 93.56 166 LEU B C 1
ATOM 3715 O O . LEU B 1 166 ? -1.521 21.578 -4.121 1 93.56 166 LEU B O 1
ATOM 3719 N N . VAL B 1 167 ? -0.237 19.781 -3.908 1 93.44 167 VAL B N 1
ATOM 3720 C CA . VAL B 1 167 ? -0.41 19.703 -2.461 1 93.44 167 VAL B CA 1
ATOM 3721 C C . VAL B 1 167 ? 0.935 19.906 -1.767 1 93.44 167 VAL B C 1
ATOM 3723 O O . VAL B 1 167 ? 1.919 19.25 -2.096 1 93.44 167 VAL B O 1
ATOM 3726 N N . MET B 1 168 ? 0.984 20.859 -0.878 1 93.56 168 MET B N 1
ATOM 3727 C CA . MET B 1 168 ? 2.219 21.172 -0.168 1 93.56 168 MET B CA 1
ATOM 3728 C C . MET B 1 168 ? 1.973 21.281 1.333 1 93.56 168 MET B C 1
ATOM 3730 O O . MET B 1 168 ? 0.826 21.375 1.773 1 93.56 168 MET B O 1
ATOM 3734 N N . PRO B 1 169 ? 3.08 21.234 2.125 1 91.38 169 PRO B N 1
ATOM 3735 C CA . PRO B 1 169 ? 2.902 21.453 3.562 1 91.38 169 PRO B CA 1
ATOM 3736 C C . PRO B 1 169 ? 2.326 22.828 3.885 1 91.38 169 PRO B C 1
ATOM 3738 O O . PRO B 1 169 ? 2.703 23.828 3.258 1 91.38 169 PRO B O 1
ATOM 3741 N N . ALA B 1 170 ? 1.45 22.844 4.848 1 86.94 170 ALA B N 1
ATOM 3742 C CA . ALA B 1 170 ? 0.789 24.094 5.215 1 86.94 170 ALA B CA 1
ATOM 3743 C C . ALA B 1 170 ? 1.798 25.125 5.715 1 86.94 170 ALA B C 1
ATOM 3745 O O . ALA B 1 170 ? 1.62 26.328 5.516 1 86.94 170 ALA B O 1
ATOM 3746 N N . LYS B 1 171 ? 2.842 24.672 6.277 1 83.88 171 LYS B N 1
ATOM 3747 C CA . LYS B 1 171 ? 3.809 25.562 6.922 1 83.88 171 LYS B CA 1
ATOM 3748 C C . LYS B 1 171 ? 4.75 26.188 5.898 1 83.88 171 LYS B C 1
ATOM 3750 O O . LYS B 1 171 ? 5.477 27.125 6.211 1 83.88 171 LYS B O 1
ATOM 3755 N N . TRP B 1 172 ? 4.723 25.609 4.719 1 85.88 172 TRP B N 1
ATOM 3756 C CA . TRP B 1 172 ? 5.582 26.188 3.693 1 85.88 172 TRP B CA 1
ATOM 3757 C C . TRP B 1 172 ? 5.078 27.578 3.285 1 85.88 172 TRP B C 1
ATOM 3759 O O . TRP B 1 172 ? 3.877 27.766 3.074 1 85.88 172 TRP B O 1
ATOM 3769 N N . GLU B 1 173 ? 5.926 28.594 3.357 1 71.94 173 GLU B N 1
ATOM 3770 C CA . GLU B 1 173 ? 5.582 29.953 2.986 1 71.94 173 GLU B CA 1
ATOM 3771 C C . GLU B 1 173 ? 5.777 30.188 1.49 1 71.94 173 GLU B C 1
ATOM 3773 O O . GLU B 1 173 ? 5.656 31.312 1.009 1 71.94 173 GLU B O 1
ATOM 3778 N N . LEU B 1 174 ? 6.121 29.297 0.884 1 62.56 174 LEU B N 1
ATOM 3779 C CA . LEU B 1 174 ? 6.531 29.5 -0.502 1 62.56 174 LEU B CA 1
ATOM 3780 C C . LEU B 1 174 ? 5.441 30.203 -1.297 1 62.56 174 LEU B C 1
ATOM 3782 O O . LEU B 1 174 ? 5.734 31.047 -2.148 1 62.56 174 LEU B O 1
ATOM 3786 N N . TYR B 1 175 ? 4.109 29.75 -1.217 1 57.69 175 TYR B N 1
ATOM 3787 C CA . TYR B 1 175 ? 3.168 30.266 -2.205 1 57.69 175 TYR B CA 1
ATOM 3788 C C . TYR B 1 175 ? 2.051 31.047 -1.533 1 57.69 175 TYR B C 1
ATOM 3790 O O . TYR B 1 175 ? 1.015 30.484 -1.173 1 57.69 175 TYR B O 1
ATOM 3798 N N . ARG B 1 176 ? 2.486 31.969 -0.643 1 55.16 176 ARG B N 1
ATOM 3799 C CA . ARG B 1 176 ? 1.497 32.844 -0.038 1 55.16 176 ARG B CA 1
ATOM 3800 C C . ARG B 1 176 ? 0.441 33.281 -1.056 1 55.16 176 ARG B C 1
ATOM 3802 O O . ARG B 1 176 ? -0.755 33.25 -0.757 1 55.16 176 ARG B O 1
ATOM 3809 N N . SER B 1 177 ? 0.752 34.312 -1.982 1 51.34 177 SER B N 1
ATOM 3810 C CA . SER B 1 177 ? -0.156 35.25 -2.664 1 51.34 177 SER B CA 1
ATOM 3811 C C . SER B 1 177 ? -0.809 34.562 -3.871 1 51.34 177 SER B C 1
ATOM 3813 O O . SER B 1 177 ? -1.905 34.969 -4.281 1 51.34 177 SER B O 1
ATOM 3815 N N . HIS B 1 178 ? -0.057 34.031 -5.004 1 55.06 178 HIS B N 1
ATOM 3816 C CA . HIS B 1 178 ? -0.411 34.031 -6.418 1 55.06 178 HIS B CA 1
ATOM 3817 C C . HIS B 1 178 ? -0.866 32.656 -6.887 1 55.06 178 HIS B C 1
ATOM 3819 O O . HIS B 1 178 ? -0.096 31.922 -7.516 1 55.06 178 HIS B O 1
ATOM 3825 N N . LEU B 1 179 ? -1.852 32.156 -6.227 1 66 179 LEU B N 1
ATOM 3826 C CA . LEU B 1 179 ? -2.477 30.906 -6.668 1 66 179 LEU B CA 1
ATOM 3827 C C . LEU B 1 179 ? -3.4 31.156 -7.855 1 66 179 LEU B C 1
ATOM 3829 O O . LEU B 1 179 ? -4.086 32.188 -7.914 1 66 179 LEU B O 1
ATOM 3833 N N . PRO B 1 180 ? -3.428 30.312 -8.914 1 84.25 180 PRO B N 1
ATOM 3834 C CA . PRO B 1 180 ? -2.877 29.047 -9.414 1 84.25 180 PRO B CA 1
ATOM 3835 C C . PRO B 1 180 ? -1.429 29.188 -9.883 1 84.25 180 PRO B C 1
ATOM 3837 O O . PRO B 1 180 ? -0.973 30.297 -10.188 1 84.25 180 PRO B O 1
ATOM 3840 N N . ILE B 1 181 ? -0.677 28.062 -9.922 1 87.38 181 ILE B N 1
ATOM 3841 C CA . ILE B 1 181 ? 0.727 28.125 -10.32 1 87.38 181 ILE B CA 1
ATOM 3842 C C . ILE B 1 181 ? 0.925 27.359 -11.625 1 87.38 181 ILE B C 1
ATOM 3844 O O . ILE B 1 181 ? 0.265 26.344 -11.859 1 87.38 181 ILE B O 1
ATOM 3848 N N . PRO B 1 182 ? 1.791 27.906 -12.484 1 88.5 182 PRO B N 1
ATOM 3849 C CA . PRO B 1 182 ? 2.16 27.141 -13.68 1 88.5 182 PRO B CA 1
ATOM 3850 C C . PRO B 1 182 ? 3.09 25.969 -13.375 1 88.5 182 PRO B C 1
ATOM 3852 O O . PRO B 1 182 ? 3.732 25.953 -12.32 1 88.5 182 PRO B O 1
ATOM 3855 N N . LEU B 1 183 ? 3.223 25.031 -14.266 1 89.75 183 LEU B N 1
ATOM 3856 C CA . LEU B 1 183 ? 4.059 23.844 -14.094 1 89.75 183 LEU B CA 1
ATOM 3857 C C . LEU B 1 183 ? 5.527 24.234 -13.961 1 89.75 183 LEU B C 1
ATOM 3859 O O . LEU B 1 183 ? 6.312 23.5 -13.344 1 89.75 183 LEU B O 1
ATOM 3863 N N . THR B 1 184 ? 5.84 25.391 -14.484 1 88 184 THR B N 1
ATOM 3864 C CA . THR B 1 184 ? 7.227 25.844 -14.484 1 88 184 THR B CA 1
ATOM 3865 C C . THR B 1 184 ? 7.719 26.062 -13.055 1 88 184 THR B C 1
ATOM 3867 O O . THR B 1 184 ? 8.914 25.969 -12.781 1 88 184 THR B O 1
ATOM 3870 N N . GLU B 1 185 ? 6.836 26.359 -12.188 1 88.06 185 GLU B N 1
ATOM 3871 C CA . GLU B 1 185 ? 7.191 26.625 -10.797 1 88.06 185 GLU B CA 1
ATOM 3872 C C . GLU B 1 185 ? 7.57 25.344 -10.062 1 88.06 185 GLU B C 1
ATOM 3874 O O . GLU B 1 185 ? 8.148 25.406 -8.969 1 88.06 185 GLU B O 1
ATOM 3879 N N . LEU B 1 186 ? 7.305 24.188 -10.633 1 91 186 LEU B N 1
ATOM 3880 C CA . LEU B 1 186 ? 7.551 22.906 -9.984 1 91 186 LEU B CA 1
ATOM 3881 C C . LEU B 1 186 ? 9.047 22.625 -9.875 1 91 186 LEU B C 1
ATOM 3883 O O . LEU B 1 186 ? 9.477 21.812 -9.055 1 91 186 LEU B O 1
ATOM 3887 N N . SER B 1 187 ? 9.797 23.344 -10.688 1 90.44 187 SER B N 1
ATOM 3888 C CA . SER B 1 187 ? 11.234 23.094 -10.719 1 90.44 187 SER B CA 1
ATOM 3889 C C . SER B 1 187 ? 11.891 23.484 -9.398 1 90.44 187 SER B C 1
ATOM 3891 O O . SER B 1 187 ? 12.938 22.938 -9.039 1 90.44 187 SER B O 1
ATOM 3893 N N . HIS B 1 188 ? 11.266 24.344 -8.648 1 87.5 188 HIS B N 1
ATOM 3894 C CA . HIS B 1 188 ? 11.859 24.859 -7.422 1 87.5 188 HIS B CA 1
ATOM 3895 C C . HIS B 1 188 ? 11.281 24.172 -6.195 1 87.5 188 HIS B C 1
ATOM 3897 O O . HIS B 1 188 ? 11.688 24.453 -5.062 1 87.5 188 HIS B O 1
ATOM 3903 N N . ILE B 1 189 ? 10.398 23.234 -6.41 1 90.81 189 ILE B N 1
ATOM 3904 C CA . ILE B 1 189 ? 9.703 22.578 -5.316 1 90.81 189 ILE B CA 1
ATOM 3905 C C . ILE B 1 189 ? 10.195 21.141 -5.188 1 90.81 189 ILE B C 1
ATOM 3907 O O . ILE B 1 189 ? 10.242 20.406 -6.176 1 90.81 189 ILE B O 1
ATOM 3911 N N . PRO B 1 190 ? 10.68 20.781 -3.949 1 93.19 190 PRO B N 1
ATOM 3912 C CA . PRO B 1 190 ? 10.961 19.359 -3.77 1 93.19 190 PRO B CA 1
ATOM 3913 C C . PRO B 1 190 ? 9.711 18.484 -3.918 1 93.19 190 PRO B C 1
ATOM 3915 O O . PRO B 1 190 ? 8.758 18.641 -3.148 1 93.19 190 PRO B O 1
ATOM 3918 N N . LEU B 1 191 ? 9.781 17.562 -4.883 1 95.12 191 LEU B N 1
ATOM 3919 C CA . LEU B 1 191 ? 8.57 16.812 -5.211 1 95.12 191 LEU B CA 1
ATOM 3920 C C . LEU B 1 191 ? 8.688 15.375 -4.746 1 95.12 191 LEU B C 1
ATOM 3922 O O . LEU B 1 191 ? 9.75 14.758 -4.871 1 95.12 191 LEU B O 1
ATOM 3926 N N . LEU B 1 192 ? 7.641 14.969 -4.195 1 95.94 192 LEU B N 1
ATOM 3927 C CA . LEU B 1 192 ? 7.426 13.555 -3.902 1 95.94 192 LEU B CA 1
ATOM 3928 C C . LEU B 1 192 ? 6.629 12.891 -5.016 1 95.94 192 LEU B C 1
ATOM 3930 O O . LEU B 1 192 ? 5.504 13.297 -5.316 1 95.94 192 LEU B O 1
ATOM 3934 N N . LEU B 1 193 ? 7.207 11.875 -5.633 1 93.44 193 LEU B N 1
ATOM 3935 C CA . LEU B 1 193 ? 6.547 11.242 -6.773 1 93.44 193 LEU B CA 1
ATOM 3936 C C . LEU B 1 193 ? 6.438 9.734 -6.566 1 93.44 193 LEU B C 1
ATOM 3938 O O . LEU B 1 193 ? 7.227 9.148 -5.832 1 93.44 193 LEU B O 1
ATOM 3942 N N . LEU B 1 194 ? 5.488 9.195 -7.223 1 88.94 194 LEU B N 1
ATOM 3943 C CA . LEU B 1 194 ? 5.355 7.746 -7.246 1 88.94 194 LEU B CA 1
ATOM 3944 C C . LEU B 1 194 ? 6.457 7.113 -8.086 1 88.94 194 LEU B C 1
ATOM 3946 O O . LEU B 1 194 ? 6.828 7.645 -9.133 1 88.94 194 LEU B O 1
ATOM 3950 N N . HIS B 1 195 ? 7.078 6.125 -7.543 1 82.44 195 HIS B N 1
ATOM 3951 C CA . HIS B 1 195 ? 8.164 5.57 -8.344 1 82.44 195 HIS B CA 1
ATOM 3952 C C . HIS B 1 195 ? 7.625 4.754 -9.516 1 82.44 195 HIS B C 1
ATOM 3954 O O . HIS B 1 195 ? 6.496 4.258 -9.461 1 82.44 195 HIS B O 1
ATOM 3960 N N . LYS B 1 196 ? 8.328 4.699 -10.594 1 65.56 196 LYS B N 1
ATOM 3961 C CA . LYS B 1 196 ? 8.008 4.305 -11.969 1 65.56 196 LYS B CA 1
ATOM 3962 C C . LYS B 1 196 ? 7.758 2.803 -12.062 1 65.56 196 LYS B C 1
ATOM 3964 O O . LYS B 1 196 ? 7.082 2.336 -12.977 1 65.56 196 LYS B O 1
ATOM 3969 N N . ASP B 1 197 ? 8.367 2.166 -11.164 1 56.34 197 ASP B N 1
ATOM 3970 C CA . ASP B 1 197 ? 8.305 0.714 -11.305 1 56.34 197 ASP B CA 1
ATOM 3971 C C . ASP B 1 197 ? 6.875 0.204 -11.172 1 56.34 197 ASP B C 1
ATOM 3973 O O . ASP B 1 197 ? 6.559 -0.902 -11.617 1 56.34 197 ASP B O 1
ATOM 3977 N N . LYS B 1 198 ? 6.168 1.083 -10.539 1 54.06 198 LYS B N 1
ATOM 3978 C CA . LYS B 1 198 ? 4.773 0.645 -10.5 1 54.06 198 LYS B CA 1
ATOM 3979 C C . LYS B 1 198 ? 3.998 1.177 -11.703 1 54.06 198 LYS B C 1
ATOM 3981 O O . LYS B 1 198 ? 4.375 2.189 -12.297 1 54.06 198 LYS B O 1
ATOM 3986 N N . GLU B 1 199 ? 3.15 0.422 -12.328 1 55.56 199 GLU B N 1
ATOM 3987 C CA . GLU B 1 199 ? 2.33 0.676 -13.508 1 55.56 199 GLU B CA 1
ATOM 3988 C C . GLU B 1 199 ? 2.051 2.168 -13.68 1 55.56 199 GLU B C 1
ATOM 3990 O O . GLU B 1 199 ? 2.467 2.979 -12.844 1 55.56 199 GLU B O 1
ATOM 3995 N N . ASN B 1 200 ? 1.295 2.594 -14.664 1 59.38 200 ASN B N 1
ATOM 3996 C CA . ASN B 1 200 ? 0.88 3.887 -15.195 1 59.38 200 ASN B CA 1
ATOM 3997 C C . ASN B 1 200 ? 0.455 4.844 -14.086 1 59.38 200 ASN B C 1
ATOM 3999 O O . ASN B 1 200 ? -0.732 4.945 -13.773 1 59.38 200 ASN B O 1
ATOM 4003 N N . SER B 1 201 ? 1.554 5.383 -13.352 1 73.88 201 SER B N 1
ATOM 4004 C CA . SER B 1 201 ? 1.276 6.41 -12.352 1 73.88 201 SER B CA 1
ATOM 4005 C C . SER B 1 201 ? 0.93 7.742 -13.008 1 73.88 201 SER B C 1
ATOM 4007 O O . SER B 1 201 ? 1.439 8.062 -14.086 1 73.88 201 SER B O 1
ATOM 4009 N N . TYR B 1 202 ? -0.052 8.422 -12.547 1 80.06 202 TYR B N 1
ATOM 4010 C CA . TYR B 1 202 ? -0.431 9.734 -13.055 1 80.06 202 TYR B CA 1
ATOM 4011 C C . TYR B 1 202 ? 0.72 10.727 -12.922 1 80.06 202 TYR B C 1
ATOM 4013 O O . TYR B 1 202 ? 0.735 11.766 -13.594 1 80.06 202 TYR B O 1
ATOM 4021 N N . HIS B 1 203 ? 1.733 10.391 -12.133 1 89.81 203 HIS B N 1
ATOM 4022 C CA . HIS B 1 203 ? 2.883 11.281 -12.023 1 89.81 203 HIS B CA 1
ATOM 4023 C C . HIS B 1 203 ? 3.738 11.234 -13.281 1 89.81 203 HIS B C 1
ATOM 4025 O O . HIS B 1 203 ? 4.504 12.164 -13.555 1 89.81 203 HIS B O 1
ATOM 4031 N N . GLN B 1 204 ? 3.564 10.141 -14 1 87.06 204 GLN B N 1
ATOM 4032 C CA . GLN B 1 204 ? 4.27 10.086 -15.281 1 87.06 204 GLN B CA 1
ATOM 4033 C C . GLN B 1 204 ? 3.76 11.156 -16.234 1 87.06 204 GLN B C 1
ATOM 4035 O O . GLN B 1 204 ? 4.531 11.711 -17.031 1 87.06 20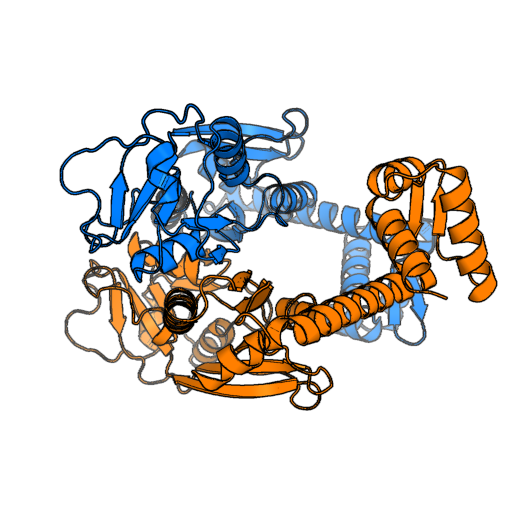4 GLN B O 1
ATOM 4040 N N . LEU B 1 205 ? 2.512 11.453 -16.188 1 85.88 205 LEU B N 1
ATOM 4041 C CA . LEU B 1 205 ? 1.936 12.531 -16.984 1 85.88 205 LEU B CA 1
ATOM 4042 C C . LEU B 1 205 ? 2.58 13.867 -16.641 1 85.88 205 LEU B C 1
ATOM 4044 O O . LEU B 1 205 ? 2.871 14.664 -17.531 1 85.88 205 LEU B O 1
ATOM 4048 N N . VAL B 1 206 ? 2.836 14.031 -15.391 1 88.25 206 VAL B N 1
ATOM 4049 C CA . VAL B 1 206 ? 3.451 15.266 -14.914 1 88.25 206 VAL B CA 1
ATOM 4050 C C . VAL B 1 206 ? 4.895 15.352 -15.414 1 88.25 206 VAL B C 1
ATOM 4052 O O . VAL B 1 206 ? 5.324 16.391 -15.922 1 88.25 206 VAL B O 1
ATOM 4055 N N . ILE B 1 207 ? 5.52 14.258 -15.273 1 89.88 207 ILE B N 1
ATOM 4056 C CA . ILE B 1 207 ? 6.918 14.188 -15.68 1 89.88 207 ILE B CA 1
ATOM 4057 C C . ILE B 1 207 ? 7.027 14.461 -17.188 1 89.88 207 ILE B C 1
ATOM 4059 O O . ILE B 1 207 ? 7.859 15.266 -17.609 1 89.88 207 ILE B O 1
ATOM 4063 N N . ASP B 1 208 ? 6.184 13.844 -17.922 1 88.81 208 ASP B N 1
ATOM 4064 C CA . ASP B 1 208 ? 6.199 14 -19.375 1 88.81 208 ASP B CA 1
ATOM 4065 C C . ASP B 1 208 ? 5.887 15.438 -19.781 1 88.81 208 ASP B C 1
ATOM 4067 O O . ASP B 1 208 ? 6.543 15.992 -20.656 1 88.81 208 ASP B O 1
ATOM 4071 N N . GLU B 1 209 ? 4.918 15.961 -19.188 1 89.12 209 GLU B N 1
ATOM 4072 C CA . GLU B 1 209 ? 4.535 17.328 -19.5 1 89.12 209 GLU B CA 1
ATOM 4073 C C . GLU B 1 209 ? 5.656 18.312 -19.156 1 89.12 209 GLU B C 1
ATOM 4075 O O . GLU B 1 209 ? 5.938 19.234 -19.922 1 89.12 209 GLU B O 1
ATOM 4080 N N . CYS B 1 210 ? 6.305 18.094 -18.109 1 91.25 210 CYS B N 1
ATOM 4081 C CA . CYS B 1 210 ? 7.406 18.953 -17.703 1 91.25 210 CYS B CA 1
ATOM 4082 C C . CYS B 1 210 ? 8.594 18.797 -18.641 1 91.25 210 CYS B C 1
ATOM 4084 O O . CYS B 1 210 ? 9.258 19.781 -18.984 1 91.25 210 CYS B O 1
ATOM 4086 N N . LYS B 1 211 ? 8.797 17.594 -18.953 1 91.44 211 LYS B N 1
ATOM 4087 C CA . LYS B 1 211 ? 9.859 17.344 -19.922 1 91.44 211 LYS B CA 1
ATOM 4088 C C . LYS B 1 211 ? 9.602 18.078 -21.234 1 91.44 211 LYS B C 1
ATOM 4090 O O . LYS B 1 211 ? 10.508 18.688 -21.812 1 91.44 211 LYS B O 1
ATOM 4095 N N . HIS B 1 212 ? 8.43 18.031 -21.703 1 90.75 212 HIS B N 1
ATOM 4096 C CA . HIS B 1 212 ? 8.016 18.719 -22.922 1 90.75 212 HIS B CA 1
ATOM 4097 C C . HIS B 1 212 ? 8.25 20.219 -22.812 1 90.75 212 HIS B C 1
ATOM 4099 O O . HIS B 1 212 ? 8.609 20.875 -23.797 1 90.75 212 HIS B O 1
ATOM 4105 N N . LEU B 1 213 ? 8.125 20.719 -21.641 1 89.19 213 LEU B N 1
ATOM 4106 C CA . LEU B 1 213 ? 8.266 22.156 -21.406 1 89.19 213 LEU B CA 1
ATOM 4107 C C . LEU B 1 213 ? 9.711 22.516 -21.062 1 89.19 213 LEU B C 1
ATOM 4109 O O . LEU B 1 213 ? 10.023 23.672 -20.812 1 89.19 213 LEU B O 1
ATOM 4113 N N . GLY B 1 214 ? 10.516 21.484 -20.938 1 91.88 214 GLY B N 1
ATOM 4114 C CA . GLY B 1 214 ? 11.914 21.703 -20.625 1 91.88 214 GLY B CA 1
ATOM 4115 C C . GLY B 1 214 ? 12.156 21.969 -19.141 1 91.88 214 GLY B C 1
ATOM 4116 O O . GLY B 1 214 ? 13.125 22.641 -18.781 1 91.88 214 GLY B O 1
ATOM 4117 N N . ILE B 1 215 ? 11.242 21.562 -18.359 1 91.06 215 ILE B N 1
ATOM 4118 C CA . ILE B 1 215 ? 11.336 21.75 -16.922 1 91.06 215 ILE B CA 1
ATOM 4119 C C . ILE B 1 215 ? 11.984 20.531 -16.281 1 91.06 215 ILE B C 1
ATOM 4121 O O . ILE B 1 215 ? 11.586 19.391 -16.547 1 91.06 215 ILE B O 1
ATOM 4125 N N . THR B 1 216 ? 13.016 20.766 -15.484 1 91.69 216 THR B N 1
ATOM 4126 C CA . THR B 1 216 ? 13.609 19.703 -14.688 1 91.69 216 THR B CA 1
ATOM 4127 C C . THR B 1 216 ? 13.008 19.672 -13.281 1 91.69 216 THR B C 1
ATOM 4129 O O . THR B 1 216 ? 13.094 20.656 -12.547 1 91.69 216 THR B O 1
ATOM 4132 N N . LEU B 1 217 ? 12.523 18.562 -12.906 1 91.56 217 LEU B N 1
ATOM 4133 C CA . LEU B 1 217 ? 11.867 18.422 -11.609 1 91.56 217 LEU B CA 1
ATOM 4134 C C . LEU B 1 217 ? 12.891 18.109 -10.516 1 91.56 217 LEU B C 1
ATOM 4136 O O . LEU B 1 217 ? 13.844 17.375 -10.75 1 91.56 217 LEU B O 1
ATOM 4140 N N . ASN B 1 218 ? 12.656 18.75 -9.438 1 90.12 218 ASN B N 1
ATOM 4141 C CA . ASN B 1 218 ? 13.398 18.406 -8.234 1 90.12 218 ASN B CA 1
ATOM 4142 C C . ASN B 1 218 ? 12.703 17.297 -7.449 1 90.12 218 ASN B C 1
ATOM 4144 O O . ASN B 1 218 ? 11.758 17.547 -6.703 1 90.12 218 ASN B O 1
ATOM 4148 N N . ILE B 1 219 ? 13.203 16.094 -7.559 1 90.5 219 ILE B N 1
ATOM 4149 C CA . ILE B 1 219 ? 12.562 14.953 -6.918 1 90.5 219 ILE B CA 1
ATOM 4150 C C . ILE B 1 219 ? 13.195 14.719 -5.543 1 90.5 219 ILE B C 1
ATOM 4152 O O . ILE B 1 219 ? 14.359 14.32 -5.449 1 90.5 219 ILE B O 1
ATOM 4156 N N . ALA B 1 220 ? 12.406 14.906 -4.504 1 91.56 220 ALA B N 1
ATOM 4157 C CA . ALA B 1 220 ? 12.859 14.727 -3.129 1 91.56 220 ALA B CA 1
ATOM 4158 C C . ALA B 1 220 ? 12.891 13.25 -2.752 1 91.56 220 ALA B C 1
ATOM 4160 O O . ALA B 1 220 ? 13.781 12.812 -2.016 1 91.56 220 ALA B O 1
ATOM 4161 N N . CYS B 1 221 ? 11.891 12.516 -3.262 1 93.62 221 CYS B N 1
ATOM 4162 C CA . CYS B 1 221 ? 11.734 11.109 -2.908 1 93.62 221 CYS B CA 1
ATOM 4163 C C . CYS B 1 221 ? 10.758 10.414 -3.848 1 93.62 221 CYS B C 1
ATOM 4165 O O . CYS B 1 221 ? 9.758 11.008 -4.258 1 93.62 221 CYS B O 1
ATOM 4167 N N . GLU B 1 222 ? 11.086 9.281 -4.168 1 93.81 222 GLU B N 1
ATOM 4168 C CA . GLU B 1 222 ? 10.141 8.422 -4.871 1 93.81 222 GLU B CA 1
ATOM 4169 C C . GLU B 1 222 ? 9.375 7.523 -3.898 1 93.81 222 GLU B C 1
ATOM 4171 O O . GLU B 1 222 ? 9.984 6.781 -3.123 1 93.81 222 GLU B O 1
ATOM 4176 N N . CYS B 1 223 ? 8.117 7.598 -4.012 1 92.56 223 CYS B N 1
ATOM 4177 C CA . CYS B 1 223 ? 7.258 6.988 -3.004 1 92.56 223 CYS B CA 1
ATOM 4178 C C . CYS B 1 223 ? 6.457 5.836 -3.596 1 92.56 223 CYS B C 1
ATOM 4180 O O . CYS B 1 223 ? 6.207 5.801 -4.801 1 92.56 223 CYS B O 1
ATOM 4182 N N . PRO B 1 224 ? 6.051 4.969 -2.707 1 88.06 224 PRO B N 1
ATOM 4183 C CA . PRO B 1 224 ? 5.352 3.781 -3.199 1 88.06 224 PRO B CA 1
ATOM 4184 C C . PRO B 1 224 ? 3.883 4.055 -3.523 1 88.06 224 PRO B C 1
ATOM 4186 O O . PRO B 1 224 ? 3.301 3.385 -4.379 1 88.06 224 PRO B O 1
ATOM 4189 N N . ASP B 1 225 ? 3.244 4.941 -2.807 1 84.19 225 ASP B N 1
ATOM 4190 C CA . ASP B 1 225 ? 1.828 5.223 -3.027 1 84.19 225 ASP B CA 1
ATOM 4191 C C . ASP B 1 225 ? 1.463 6.617 -2.527 1 84.19 225 ASP B C 1
ATOM 4193 O O . ASP B 1 225 ? 2.299 7.316 -1.951 1 84.19 225 ASP B O 1
ATOM 4197 N N . SER B 1 226 ? 0.193 7.004 -2.805 1 85.75 226 SER B N 1
ATOM 4198 C CA . SER B 1 226 ? -0.241 8.367 -2.508 1 85.75 226 SER B CA 1
ATOM 4199 C C . SER B 1 226 ? -0.373 8.586 -1.004 1 85.75 226 SER B C 1
ATOM 4201 O O . SER B 1 226 ? -0.216 9.711 -0.521 1 85.75 226 SER B O 1
ATOM 4203 N N . ALA B 1 227 ? -0.653 7.52 -0.313 1 84.25 227 ALA B N 1
ATOM 4204 C CA . ALA B 1 227 ? -0.749 7.668 1.137 1 84.25 227 ALA B CA 1
ATOM 4205 C C . ALA B 1 227 ? 0.597 8.062 1.738 1 84.25 227 ALA B C 1
ATOM 4207 O O . ALA B 1 227 ? 0.666 8.93 2.607 1 84.25 227 ALA B O 1
ATOM 4208 N N . PHE B 1 228 ? 1.638 7.426 1.295 1 87.62 228 PHE B N 1
ATOM 4209 C CA . PHE B 1 228 ? 2.986 7.766 1.731 1 87.62 228 PHE B CA 1
ATOM 4210 C C . PHE B 1 228 ? 3.312 9.219 1.402 1 87.62 228 PHE B C 1
ATOM 4212 O O . PHE B 1 228 ? 3.857 9.945 2.238 1 87.62 228 PHE B O 1
ATOM 4219 N N . ILE B 1 229 ? 2.951 9.586 0.216 1 91.38 229 ILE B N 1
ATOM 4220 C CA . ILE B 1 229 ? 3.197 10.953 -0.246 1 91.38 229 ILE B CA 1
ATOM 4221 C C . ILE B 1 229 ? 2.496 11.945 0.677 1 91.38 229 ILE B C 1
ATOM 4223 O O . ILE B 1 229 ? 3.111 12.898 1.158 1 91.38 229 ILE B O 1
ATOM 4227 N N . LEU B 1 230 ? 1.292 11.656 0.906 1 88 230 LEU B N 1
ATOM 4228 C CA . LEU B 1 230 ? 0.5 12.57 1.725 1 88 230 LEU B CA 1
ATOM 4229 C C . LEU B 1 230 ? 1.09 12.695 3.125 1 88 230 LEU B C 1
ATOM 4231 O O . LEU B 1 230 ? 1.19 13.797 3.664 1 88 230 LEU B O 1
ATOM 4235 N N . MET B 1 231 ? 1.464 11.625 3.645 1 86.56 231 MET B N 1
ATOM 4236 C CA . MET B 1 231 ? 2.025 11.633 4.992 1 86.56 231 MET B CA 1
ATOM 4237 C C . MET B 1 231 ? 3.348 12.398 5.023 1 86.56 231 MET B C 1
ATOM 4239 O O . MET B 1 231 ? 3.615 13.141 5.965 1 86.56 231 MET B O 1
ATOM 4243 N N . LEU B 1 232 ? 4.156 12.211 4.047 1 91.19 232 LEU B N 1
ATOM 4244 C CA . LEU B 1 232 ? 5.418 12.938 3.971 1 91.19 232 LEU B CA 1
ATOM 4245 C C . LEU B 1 232 ? 5.18 14.438 3.789 1 91.19 232 LEU B C 1
ATOM 4247 O O . LEU B 1 232 ? 5.934 15.258 4.312 1 91.19 232 LEU B O 1
ATOM 4251 N N . ILE B 1 233 ? 4.145 14.781 3.031 1 92.31 233 ILE B N 1
ATOM 4252 C CA . ILE B 1 233 ? 3.791 16.188 2.877 1 92.31 233 ILE B CA 1
ATOM 4253 C C . ILE B 1 233 ? 3.443 16.781 4.238 1 92.31 233 ILE B C 1
ATOM 4255 O O . ILE B 1 233 ? 3.912 17.875 4.582 1 92.31 233 ILE B O 1
ATOM 4259 N N . MET B 1 234 ? 2.699 16.062 4.938 1 85.81 234 MET B N 1
ATOM 4260 C CA . MET B 1 234 ? 2.234 16.547 6.23 1 85.81 234 MET B CA 1
ATOM 4261 C C . MET B 1 234 ? 3.402 16.734 7.191 1 85.81 234 MET B C 1
ATOM 4263 O O . MET B 1 234 ? 3.322 17.547 8.117 1 85.81 234 MET B O 1
ATOM 4267 N N . THR B 1 235 ? 4.469 16.016 6.984 1 85.75 235 THR B N 1
ATOM 4268 C CA . THR B 1 235 ? 5.645 16.156 7.836 1 85.75 235 THR B CA 1
ATOM 4269 C C . THR B 1 235 ? 6.582 17.234 7.297 1 85.75 235 THR B C 1
ATOM 4271 O O . THR B 1 235 ? 7.637 17.484 7.879 1 85.75 235 THR B O 1
ATOM 4274 N N . GLY B 1 236 ? 6.277 17.766 6.137 1 89.12 236 GLY B N 1
ATOM 4275 C CA . GLY B 1 236 ? 7.012 18.922 5.629 1 89.12 236 GLY B CA 1
ATOM 4276 C C . GLY B 1 236 ? 8.164 18.531 4.715 1 89.12 236 GLY B C 1
ATOM 4277 O O . GLY B 1 236 ? 9.078 19.328 4.5 1 89.12 236 GLY B O 1
ATOM 4278 N N . ILE B 1 237 ? 8.148 17.375 4.133 1 91.88 237 ILE B N 1
ATOM 4279 C CA . ILE B 1 237 ? 9.289 16.859 3.395 1 91.88 237 ILE B CA 1
ATOM 4280 C C . ILE B 1 237 ? 9.266 17.391 1.964 1 91.88 237 ILE B C 1
ATOM 4282 O O . ILE B 1 237 ? 10.312 17.625 1.365 1 91.88 237 ILE B O 1
ATOM 4286 N N . GLY B 1 238 ? 8.07 17.484 1.502 1 95.19 238 GLY B N 1
ATOM 4287 C CA . GLY B 1 238 ? 7.934 17.891 0.111 1 95.19 238 GLY B CA 1
ATOM 4288 C C . GLY B 1 238 ? 6.492 18.109 -0.303 1 95.19 238 GLY B C 1
ATOM 4289 O O . GLY B 1 238 ? 5.594 18.141 0.541 1 95.19 238 GLY B O 1
ATOM 4290 N N . ALA B 1 239 ? 6.383 18.375 -1.629 1 95.44 239 ALA B N 1
ATOM 4291 C CA . ALA B 1 239 ? 5.07 18.562 -2.24 1 95.44 239 ALA B CA 1
ATOM 4292 C C . ALA B 1 239 ? 4.82 17.531 -3.33 1 95.44 239 ALA B C 1
ATOM 4294 O O . ALA B 1 239 ? 5.711 16.75 -3.668 1 95.44 239 ALA B O 1
ATOM 4295 N N . SER B 1 240 ? 3.568 17.453 -3.732 1 95.88 240 SER B N 1
ATOM 4296 C CA . SER B 1 240 ? 3.242 16.531 -4.809 1 95.88 240 SER B CA 1
ATOM 4297 C C . SER B 1 240 ? 1.989 16.969 -5.559 1 95.88 240 SER B C 1
ATOM 4299 O O . SER B 1 240 ? 1.33 17.922 -5.164 1 95.88 240 SER B O 1
ATOM 4301 N N . ILE B 1 241 ? 1.768 16.359 -6.691 1 93.75 241 ILE B N 1
ATOM 4302 C CA . ILE B 1 241 ? 0.55 16.531 -7.477 1 93.75 241 ILE B CA 1
ATOM 4303 C C . ILE B 1 241 ? -0.391 15.359 -7.234 1 93.75 241 ILE B C 1
ATOM 4305 O O . ILE B 1 241 ? -0.029 14.203 -7.484 1 93.75 241 ILE B O 1
ATOM 4309 N N . LEU B 1 242 ? -1.556 15.672 -6.734 1 92.25 242 LEU B N 1
ATOM 4310 C CA . LEU B 1 242 ? -2.525 14.633 -6.391 1 92.25 242 LEU B CA 1
ATOM 4311 C C . LEU B 1 242 ? -3.916 15.008 -6.895 1 92.25 242 LEU B C 1
ATOM 4313 O O . LEU B 1 242 ? -4.215 16.188 -7.094 1 92.25 242 LEU B O 1
ATOM 4317 N N . PRO B 1 243 ? -4.738 13.945 -7.125 1 89.25 243 PRO B N 1
ATOM 4318 C CA . PRO B 1 243 ? -6.145 14.266 -7.371 1 89.25 243 PRO B CA 1
ATOM 4319 C C . PRO B 1 243 ? -6.789 15.008 -6.203 1 89.25 243 PRO B C 1
ATOM 4321 O O . PRO B 1 243 ? -6.52 14.695 -5.039 1 89.25 243 PRO B O 1
ATOM 4324 N N . LYS B 1 244 ? -7.59 15.914 -6.508 1 88.44 244 LYS B N 1
ATOM 4325 C CA . LYS B 1 244 ? -8.195 16.766 -5.488 1 88.44 244 LYS B CA 1
ATOM 4326 C C . LYS B 1 244 ? -8.961 15.938 -4.465 1 88.44 244 LYS B C 1
ATOM 4328 O O . LYS B 1 244 ? -8.93 16.234 -3.268 1 88.44 244 LYS B O 1
ATOM 4333 N N . SER B 1 245 ? -9.586 14.906 -4.848 1 82.12 245 SER B N 1
ATOM 4334 C CA . SER B 1 245 ? -10.398 14.078 -3.961 1 82.12 245 SER B CA 1
ATOM 4335 C C . SER B 1 245 ? -9.531 13.359 -2.936 1 82.12 245 SER B C 1
ATOM 4337 O O . SER B 1 245 ? -10 13.008 -1.851 1 82.12 245 SER B O 1
ATOM 4339 N N . ALA B 1 246 ? -8.305 13.156 -3.301 1 80.75 246 ALA B N 1
ATOM 4340 C CA . ALA B 1 246 ? -7.402 12.43 -2.412 1 80.75 246 ALA B CA 1
ATOM 4341 C C . ALA B 1 246 ? -7.137 13.227 -1.135 1 80.75 246 ALA B C 1
ATOM 4343 O O . ALA B 1 246 ? -6.734 12.656 -0.117 1 80.75 246 ALA B O 1
ATOM 4344 N N . ILE B 1 247 ? -7.395 14.508 -1.185 1 85 247 ILE B N 1
ATOM 4345 C CA . ILE B 1 247 ? -6.973 15.328 -0.059 1 85 247 ILE B CA 1
ATOM 4346 C C . ILE B 1 247 ? -8.164 16.141 0.461 1 85 247 ILE B C 1
ATOM 4348 O O . ILE B 1 247 ? -7.996 17.016 1.308 1 85 247 ILE B O 1
ATOM 4352 N N . SER B 1 248 ? -9.32 15.945 -0.074 1 77.5 248 SER B N 1
ATOM 4353 C CA . SER B 1 248 ? -10.492 16.734 0.277 1 77.5 248 SER B CA 1
ATOM 4354 C C . SER B 1 248 ? -10.844 16.578 1.751 1 77.5 248 SER B C 1
ATOM 4356 O O . SER B 1 248 ? -11.461 17.469 2.348 1 77.5 248 SER B O 1
ATOM 4358 N N . HIS B 1 249 ? -10.375 15.562 2.32 1 73.19 249 HIS B N 1
ATOM 4359 C CA . HIS B 1 249 ? -10.742 15.258 3.699 1 73.19 249 HIS B CA 1
ATOM 4360 C C . HIS B 1 249 ? -9.656 15.727 4.668 1 73.19 249 HIS B C 1
ATOM 4362 O O . HIS B 1 249 ? -9.836 15.641 5.887 1 73.19 249 HIS B O 1
ATOM 4368 N N . ILE B 1 250 ? -8.594 16.172 4.125 1 78.44 250 ILE B N 1
ATOM 4369 C CA . ILE B 1 250 ? -7.488 16.609 4.965 1 78.44 250 ILE B CA 1
ATOM 4370 C C . ILE B 1 250 ? -7.656 18.094 5.301 1 78.44 250 ILE B C 1
ATOM 4372 O O . ILE B 1 250 ? -7.82 18.922 4.402 1 78.44 250 ILE B O 1
ATOM 4376 N N . PRO B 1 251 ? -7.629 18.406 6.496 1 76.88 251 PRO B N 1
ATOM 4377 C CA . PRO B 1 251 ? -7.758 19.812 6.871 1 76.88 251 PRO B CA 1
ATOM 4378 C C . PRO B 1 251 ? -6.641 20.688 6.293 1 76.88 251 PRO B C 1
ATOM 4380 O O . PRO B 1 251 ? -5.488 20.25 6.23 1 76.88 251 PRO B O 1
ATOM 4383 N N . GLN B 1 252 ? -7.004 21.859 5.977 1 80.06 252 GLN B N 1
ATOM 4384 C CA . GLN B 1 252 ? -6.078 22.766 5.309 1 80.06 252 GLN B CA 1
ATOM 4385 C C . GLN B 1 252 ? -5.012 23.266 6.277 1 80.06 252 GLN B C 1
ATOM 4387 O O . GLN B 1 252 ? -4.031 23.891 5.859 1 80.06 252 GLN B O 1
ATOM 4392 N N . GLU B 1 253 ? -5.148 22.984 7.477 1 79.5 253 GLU B N 1
ATOM 4393 C CA . GLU B 1 253 ? -4.137 23.344 8.469 1 79.5 253 GLU B CA 1
ATOM 4394 C C . GLU B 1 253 ? -2.865 22.531 8.281 1 79.5 253 GLU B C 1
ATOM 4396 O O . GLU B 1 253 ? -1.79 22.922 8.727 1 79.5 253 GLU B O 1
ATOM 4401 N N . PHE B 1 254 ? -2.998 21.469 7.516 1 81.06 254 PHE B N 1
ATOM 4402 C CA . PHE B 1 254 ? -1.867 20.547 7.406 1 81.06 254 PHE B CA 1
ATOM 4403 C C . PHE B 1 254 ? -1.267 20.594 6.008 1 81.06 254 PHE B C 1
ATOM 4405 O O . PHE B 1 254 ? -0.092 20.281 5.816 1 81.06 254 PHE B O 1
ATOM 4412 N N . ILE B 1 255 ? -2.178 20.906 5.164 1 87.5 255 ILE B N 1
ATOM 4413 C CA . ILE B 1 255 ? -1.727 20.953 3.777 1 87.5 255 ILE B CA 1
ATOM 4414 C C . ILE B 1 255 ? -2.273 22.203 3.09 1 87.5 255 ILE B C 1
ATOM 4416 O O . ILE B 1 255 ? -3.262 22.781 3.543 1 87.5 255 ILE B O 1
ATOM 4420 N N . LYS B 1 256 ? -1.595 22.609 2.16 1 90.5 256 LYS B N 1
ATOM 4421 C CA . LYS B 1 256 ? -2.043 23.656 1.258 1 90.5 256 LYS B CA 1
ATOM 4422 C C . LYS B 1 256 ? -2.312 23.109 -0.14 1 90.5 256 LYS B C 1
ATOM 4424 O O . LYS B 1 256 ? -1.531 22.312 -0.662 1 90.5 256 LYS B O 1
ATOM 4429 N N . ILE B 1 257 ? -3.443 23.469 -0.665 1 91.44 257 ILE B N 1
ATOM 4430 C CA . ILE B 1 257 ? -3.848 23.031 -1.996 1 91.44 257 ILE B CA 1
ATOM 4431 C C . ILE B 1 257 ? -3.705 24.188 -2.984 1 91.44 257 ILE B C 1
ATOM 4433 O O . ILE B 1 257 ? -4.234 25.281 -2.756 1 91.44 257 ILE B O 1
ATOM 4437 N N . VAL B 1 258 ? -2.994 23.953 -4.062 1 90.94 258 VAL B N 1
ATOM 4438 C CA . VAL B 1 258 ? -2.77 24.969 -5.074 1 90.94 258 VAL B CA 1
ATOM 4439 C C . VAL B 1 258 ? -3.188 24.453 -6.445 1 90.94 258 VAL B C 1
ATOM 4441 O O . VAL B 1 258 ? -2.773 23.359 -6.852 1 90.94 258 VAL B O 1
ATOM 4444 N N . ASP B 1 259 ? -3.949 25.219 -7.102 1 91 259 ASP B N 1
ATOM 4445 C CA . ASP B 1 259 ? -4.379 24.828 -8.438 1 91 259 ASP B CA 1
ATOM 4446 C C . ASP B 1 259 ? -3.232 24.953 -9.445 1 91 259 ASP B C 1
ATOM 4448 O O . ASP B 1 259 ? -2.4 25.859 -9.328 1 91 259 ASP B O 1
ATOM 4452 N N . LEU B 1 260 ? -3.279 24.016 -10.391 1 90.19 260 LEU B N 1
ATOM 4453 C CA . LEU B 1 260 ? -2.314 24.062 -11.484 1 90.19 260 LEU B CA 1
ATOM 4454 C C . LEU B 1 260 ? -2.939 24.656 -12.742 1 90.19 260 LEU B C 1
ATOM 4456 O O . LEU B 1 260 ? -4.059 24.297 -13.109 1 90.19 260 LEU B O 1
ATOM 4460 N N . ILE B 1 261 ? -2.344 25.609 -13.406 1 83.75 261 ILE B N 1
ATOM 4461 C CA . ILE B 1 261 ? -2.891 26.328 -14.555 1 83.75 261 ILE B CA 1
ATOM 4462 C C . ILE B 1 261 ? -2.686 25.5 -15.82 1 83.75 261 ILE B C 1
ATOM 4464 O O . ILE B 1 261 ? -3.596 25.391 -16.656 1 83.75 261 ILE B O 1
ATOM 4468 N N . ASP B 1 262 ? -1.625 24.922 -16.062 1 81.38 262 ASP B N 1
ATOM 4469 C CA . ASP B 1 262 ? -1.285 24.344 -17.359 1 81.38 262 ASP B CA 1
ATOM 4470 C C . ASP B 1 262 ? -1.13 22.828 -17.266 1 81.38 262 ASP B C 1
ATOM 4472 O O . ASP B 1 262 ? -0.221 22.25 -17.875 1 81.38 262 ASP B O 1
ATOM 4476 N N . PHE B 1 263 ? -2.004 22.281 -16.547 1 85.19 263 PHE B N 1
ATOM 4477 C CA . PHE B 1 263 ? -2.031 20.812 -16.484 1 85.19 263 PHE B CA 1
ATOM 4478 C C . PHE B 1 263 ? -3.406 20.281 -16.875 1 85.19 263 PHE B C 1
ATOM 4480 O O . PHE B 1 263 ? -4.289 20.156 -16.031 1 85.19 263 PHE B O 1
ATOM 4487 N N . PRO B 1 264 ? -3.57 19.922 -18.062 1 82.12 264 PRO B N 1
ATOM 4488 C CA . PRO B 1 264 ? -4.902 19.672 -18.609 1 82.12 264 PRO B CA 1
ATOM 4489 C C . PRO B 1 264 ? -5.426 18.281 -18.25 1 82.12 264 PRO B C 1
ATOM 4491 O O . PRO B 1 264 ? -6.555 17.938 -18.609 1 82.12 264 PRO B O 1
ATOM 4494 N N . TYR B 1 265 ? -4.723 17.531 -17.578 1 86.88 265 TYR B N 1
ATOM 4495 C CA . TYR B 1 265 ? -5.137 16.156 -17.312 1 86.88 265 TYR B CA 1
ATOM 4496 C C . TYR B 1 265 ? -6.062 16.094 -16.094 1 86.88 265 TYR B C 1
ATOM 4498 O O . TYR B 1 265 ? -5.926 16.875 -15.156 1 86.88 265 TYR B O 1
ATOM 4506 N N . GLU B 1 266 ? -6.996 15.195 -16.188 1 89.31 266 GLU B N 1
ATOM 4507 C CA . GLU B 1 266 ? -7.934 14.945 -15.102 1 89.31 266 GLU B CA 1
ATOM 4508 C C . GLU B 1 266 ? -7.871 13.484 -14.641 1 89.31 266 GLU B C 1
ATOM 4510 O O . GLU B 1 266 ? -7.469 12.609 -15.406 1 89.31 266 GLU B O 1
ATOM 4515 N N . SER B 1 267 ? -8.18 13.344 -13.375 1 87.25 267 SER B N 1
ATOM 4516 C CA . SER B 1 267 ? -8.289 12 -12.812 1 87.25 267 SER B CA 1
ATOM 4517 C C . SER B 1 267 ? -9.727 11.5 -12.844 1 87.25 267 SER B C 1
ATOM 4519 O O . SER B 1 267 ? -10.648 12.227 -12.461 1 87.25 267 SER B O 1
ATOM 4521 N N . GLU B 1 268 ? -9.867 10.336 -13.43 1 87.69 268 GLU B N 1
ATOM 4522 C CA . GLU B 1 268 ? -11.18 9.711 -13.469 1 87.69 268 GLU B CA 1
ATOM 4523 C C . GLU B 1 268 ? -11.18 8.367 -12.758 1 87.69 268 GLU B C 1
ATOM 4525 O O . GLU B 1 268 ? -10.352 7.5 -13.055 1 87.69 268 GLU B O 1
ATOM 4530 N N . SER B 1 269 ? -12.039 8.258 -11.797 1 88.56 269 SER B N 1
ATOM 4531 C CA . SER B 1 269 ? -12.164 7 -11.07 1 88.56 269 SER B CA 1
ATOM 4532 C C . SER B 1 269 ? -13.5 6.332 -11.352 1 88.56 269 SER B C 1
ATOM 4534 O O . SER B 1 269 ? -14.5 7.012 -11.609 1 88.56 269 SER B O 1
ATOM 4536 N N . SER B 1 270 ? -13.5 5.047 -11.367 1 91.81 270 SER B N 1
ATOM 4537 C CA . SER B 1 270 ? -14.711 4.266 -11.602 1 91.81 270 SER B CA 1
ATOM 4538 C C . SER B 1 270 ? -14.773 3.053 -10.68 1 91.81 270 SER B C 1
ATOM 4540 O O . SER B 1 270 ? -13.742 2.523 -10.273 1 91.81 270 SER B O 1
ATOM 4542 N N . ILE B 1 271 ? -15.961 2.723 -10.32 1 94.69 271 ILE B N 1
ATOM 4543 C CA . ILE B 1 271 ? -16.188 1.39 -9.773 1 94.69 271 ILE B CA 1
ATOM 4544 C C . ILE B 1 271 ? -16.312 0.376 -10.906 1 94.69 271 ILE B C 1
ATOM 4546 O O . ILE B 1 271 ? -17.078 0.581 -11.852 1 94.69 271 ILE B O 1
ATOM 4550 N N . ILE B 1 272 ? -15.547 -0.644 -10.859 1 95.38 272 ILE B N 1
ATOM 4551 C CA . ILE B 1 272 ? -15.586 -1.622 -11.938 1 95.38 272 ILE B CA 1
ATOM 4552 C C . ILE B 1 272 ? -15.828 -3.016 -11.367 1 95.38 272 ILE B C 1
ATOM 4554 O O . ILE B 1 272 ? -15.477 -3.289 -10.219 1 95.38 272 ILE B O 1
ATOM 4558 N N . TRP B 1 273 ? -16.422 -3.873 -12.102 1 95.56 273 TRP B N 1
ATOM 4559 C CA . TRP B 1 273 ? -16.625 -5.281 -11.773 1 95.56 273 TRP B CA 1
ATOM 4560 C C . TRP B 1 273 ? -16.688 -6.129 -13.039 1 95.56 273 TRP B C 1
ATOM 4562 O O . TRP B 1 273 ? -16.797 -5.598 -14.148 1 95.56 273 TRP B O 1
ATOM 4572 N N . LEU B 1 274 ? -16.562 -7.434 -12.898 1 93.5 274 LEU B N 1
ATOM 4573 C CA . LEU B 1 274 ? -16.594 -8.336 -14.047 1 93.5 274 LEU B CA 1
ATOM 4574 C C . LEU B 1 274 ? -17.984 -8.375 -14.664 1 93.5 274 LEU B C 1
ATOM 4576 O O . LEU B 1 274 ? -18.984 -8.609 -13.969 1 93.5 274 LEU B O 1
ATOM 4580 N N . LYS B 1 275 ? -18.047 -8.172 -15.961 1 91.12 275 LYS B N 1
ATOM 4581 C CA . LYS B 1 275 ? -19.328 -8.172 -16.672 1 91.12 275 LYS B CA 1
ATOM 4582 C C . LYS B 1 275 ? -20.031 -9.516 -16.531 1 91.12 275 LYS B C 1
ATOM 4584 O O . LYS B 1 275 ? -21.25 -9.57 -16.359 1 91.12 275 LYS B O 1
ATOM 4589 N N . ASP B 1 276 ? -19.297 -10.555 -16.594 1 85.62 276 ASP B N 1
ATOM 4590 C CA . ASP B 1 276 ? -19.859 -11.898 -16.641 1 85.62 276 ASP B CA 1
ATOM 4591 C C . ASP B 1 276 ? -20.062 -12.461 -15.234 1 85.62 276 ASP B C 1
ATOM 4593 O O . ASP B 1 276 ? -20.359 -13.648 -15.07 1 85.62 276 ASP B O 1
ATOM 4597 N N . ARG B 1 277 ? -19.859 -11.672 -14.242 1 81.88 277 ARG B N 1
ATOM 4598 C CA . ARG B 1 277 ? -20.047 -12.102 -12.859 1 81.88 277 ARG B CA 1
ATOM 4599 C C . ARG B 1 277 ? -21.266 -11.438 -12.234 1 81.88 277 ARG B C 1
ATOM 4601 O O . ARG B 1 277 ? -21.344 -10.203 -12.195 1 81.88 277 ARG B O 1
ATOM 4608 N N . LYS B 1 278 ? -22.234 -12.32 -11.875 1 82.31 278 LYS B N 1
ATOM 4609 C CA . LYS B 1 278 ? -23.375 -11.758 -11.141 1 82.31 278 LYS B CA 1
ATOM 4610 C C . LYS B 1 278 ? -22.938 -11.188 -9.797 1 82.31 278 LYS B C 1
ATOM 4612 O O . LYS B 1 278 ? -22.234 -11.859 -9.031 1 82.31 278 LYS B O 1
ATOM 4617 N N . LEU B 1 279 ? -23.328 -9.992 -9.539 1 88.69 279 LEU B N 1
ATOM 4618 C CA . LEU B 1 279 ? -22.953 -9.305 -8.305 1 88.69 279 LEU B CA 1
ATOM 4619 C C . LEU B 1 279 ? -23.766 -9.844 -7.121 1 88.69 279 LEU B C 1
ATOM 4621 O O . LEU B 1 279 ? -24.953 -10.133 -7.254 1 88.69 279 LEU B O 1
ATOM 4625 N N . SER B 1 280 ? -23.062 -10.023 -6.012 1 87.19 280 SER B N 1
ATOM 4626 C CA . SER B 1 280 ? -23.781 -10.305 -4.773 1 87.19 280 SER B CA 1
ATOM 4627 C C . SER B 1 280 ? -24.703 -9.156 -4.395 1 87.19 280 SER B C 1
ATOM 4629 O O . SER B 1 280 ? -24.547 -8.039 -4.891 1 87.19 280 SER B O 1
ATOM 4631 N N . LYS B 1 281 ? -25.672 -9.391 -3.547 1 85.31 281 LYS B N 1
ATOM 4632 C CA . LYS B 1 281 ? -26.578 -8.344 -3.084 1 85.31 281 LYS B CA 1
ATOM 4633 C C . LYS B 1 281 ? -25.812 -7.238 -2.363 1 85.31 281 LYS B C 1
ATOM 4635 O O . LYS B 1 281 ? -26.156 -6.059 -2.479 1 85.31 281 LYS B O 1
ATOM 4640 N N . ARG B 1 282 ? -24.828 -7.648 -1.623 1 90.94 282 ARG B N 1
ATOM 4641 C CA . ARG B 1 282 ? -24 -6.672 -0.919 1 90.94 282 ARG B CA 1
ATOM 4642 C C . ARG B 1 282 ? -23.281 -5.754 -1.9 1 90.94 282 ARG B C 1
ATOM 4644 O O . ARG B 1 282 ? -23.219 -4.539 -1.696 1 90.94 282 ARG B O 1
ATOM 4651 N N . ALA B 1 283 ? -22.766 -6.32 -2.955 1 93.56 283 ALA B N 1
ATOM 4652 C CA . ALA B 1 283 ? -22.078 -5.535 -3.984 1 93.56 283 ALA B CA 1
ATOM 4653 C C . ALA B 1 283 ? -23.062 -4.613 -4.703 1 93.56 283 ALA B C 1
ATOM 4655 O O . ALA B 1 283 ? -22.719 -3.465 -5.012 1 93.56 283 ALA B O 1
ATOM 4656 N N . GLN B 1 284 ? -24.234 -5.117 -4.945 1 90.19 284 GLN B N 1
ATOM 4657 C CA . GLN B 1 284 ? -25.266 -4.309 -5.59 1 90.19 284 GLN B CA 1
ATOM 4658 C C . GLN B 1 284 ? -25.641 -3.105 -4.727 1 90.19 284 GLN B C 1
ATOM 4660 O O . GLN B 1 284 ? -25.766 -1.988 -5.23 1 90.19 284 GLN B O 1
ATOM 4665 N N . ARG B 1 285 ? -25.781 -3.396 -3.49 1 89.31 285 ARG B N 1
ATOM 4666 C CA . ARG B 1 285 ? -26.109 -2.309 -2.578 1 89.31 285 ARG B CA 1
ATOM 4667 C C . ARG B 1 285 ? -25 -1.272 -2.525 1 89.31 285 ARG B C 1
ATOM 4669 O O . ARG B 1 285 ? -25.266 -0.071 -2.439 1 89.31 285 ARG B O 1
ATOM 4676 N N . PHE B 1 286 ? -23.734 -1.743 -2.502 1 93.31 286 PHE B N 1
ATOM 4677 C CA . PHE B 1 286 ? -22.578 -0.854 -2.516 1 93.31 286 PHE B CA 1
ATOM 4678 C C . PHE B 1 286 ? -22.641 0.091 -3.709 1 93.31 286 PHE B C 1
ATOM 4680 O O . PHE B 1 286 ? -22.375 1.288 -3.572 1 93.31 286 PHE B O 1
ATOM 4687 N N . ILE B 1 287 ? -23 -0.458 -4.883 1 91.75 287 ILE B N 1
ATOM 4688 C CA . ILE B 1 287 ? -23.062 0.301 -6.125 1 91.75 287 ILE B CA 1
ATOM 4689 C C . ILE B 1 287 ? -24.266 1.239 -6.102 1 91.75 287 ILE B C 1
ATOM 4691 O O . ILE B 1 287 ? -24.172 2.395 -6.52 1 91.75 287 ILE B O 1
ATOM 4695 N N . GLU B 1 288 ? -25.375 0.853 -5.625 1 84.19 288 GLU B N 1
ATOM 4696 C CA . GLU B 1 288 ? -26.625 1.595 -5.645 1 84.19 288 GLU B CA 1
ATOM 4697 C C . GLU B 1 288 ? -26.531 2.852 -4.785 1 84.19 288 GLU B C 1
ATOM 4699 O O . GLU B 1 288 ? -27.156 3.869 -5.098 1 84.19 288 GLU B O 1
ATOM 4704 N N . CYS B 1 289 ? -25.828 2.709 -3.732 1 77.56 289 CYS B N 1
ATOM 4705 C CA . CYS B 1 289 ? -25.734 3.863 -2.844 1 77.56 289 CYS B CA 1
ATOM 4706 C C . CYS B 1 289 ? -24.672 4.844 -3.328 1 77.56 289 CYS B C 1
ATOM 4708 O O . CYS B 1 289 ? -24.328 5.785 -2.615 1 77.56 289 CYS B O 1
ATOM 4710 N N . THR B 1 290 ? -24.062 4.594 -4.484 1 75.5 290 THR B N 1
ATOM 4711 C CA . THR B 1 290 ? -23.094 5.496 -5.09 1 75.5 290 THR B CA 1
ATOM 4712 C C . THR B 1 290 ? -23.781 6.59 -5.895 1 75.5 290 THR B C 1
ATOM 4714 O O . THR B 1 290 ? -24.75 6.32 -6.605 1 75.5 290 THR B O 1
#

pLDDT: mean 84.96, std 10.06, range [46.69, 96.19]

InterPro domains:
  IPR000847 LysR, HTH, N-terminal domain [PF00126] (3-62)
  IPR000847 LysR, HTH, N-terminal domain [PR00039] (18-29)
  IPR000847 LysR, HTH, N-terminal domain [PR00039] (29-39)
  IPR000847 LysR, HTH, N-terminal domain [PR00039] (39-50)
  IPR000847 LysR, HTH, N-terminal domain [PS50931] (1-58)
  IPR005119 LysR, substrate-binding [PF03466] (87-289)
  IPR036388 Winged helix-like DNA-binding domain superfamily [G3DSA:1.10.10.10] (1-92)
  IPR036390 Winged helix DNA-binding domain superfamily [SSF46785] (1-87)
  IPR050950 HTH-type LysR transcriptional regulators [PTHR30419] (1-289)

Sequence (580 aa):
MDIRKLRYFIVIAEEKQLTRAAQRLHMAQPPLSRQLSLLEQELSVNLFERNGRNMLLTEEGKILYMKAKNIILQLEETITEIKDTSEGLRGKLSIGAFHSCIPFLSEKIRYFQDNYPNVNLKIWEGGPSYLIEQLENRHIELAILRTPFNKDVFSSICLSKEPFVLVMPAKWELYRSHLPIPLTELSHIPLLLLHKDKENSYHQLVIDECKHLGITLNIACECPDSAFILMLIMTGIGASILPKSAISHIPQEFIKIVDLIDFPYESESSIIWLKDRKLSKRAQRFIECTMDIRKLRYFIVIAEEKQLTRAAQRLHMAQPPLSRQLSLLEQELSVNLFERNGRNMLLTEEGKILYMKAKNIILQLEETITEIKDTSEGLRGKLSIGAFHSCIPFLSEKIRYFQDNYPNVNLKIWEGGPSYLIEQLENRHIELAILRTPFNKDVFSSICLSKEPFVLVMPAKWELYRSHLPIPLTELSHIPLLLLHKDKENSYHQLVIDECKHLGITLNIACECPDSAFILMLIMTGIGASILPKSAISHIPQEFIKIVDLIDFPYESESSIIWLKDRKLSKRAQRFIECT

Solvent-accessible surface area (backbone atoms only — not comparable to full-atom values): 31475 Å² total; per-residue (Å²): 137,50,72,65,55,45,51,51,48,46,42,29,62,72,55,25,19,58,63,58,22,16,55,75,65,72,45,62,45,67,63,51,53,49,50,50,51,50,51,25,58,74,66,72,45,68,42,59,43,75,59,84,73,36,41,38,69,30,75,62,21,50,54,46,47,55,50,40,50,36,50,51,48,48,50,52,48,50,54,47,50,63,54,31,72,75,82,53,64,57,48,78,48,33,34,27,32,45,67,52,45,45,63,63,49,45,54,52,50,48,51,34,57,76,74,28,68,56,40,39,40,34,44,39,67,57,56,66,71,56,43,50,50,33,43,74,56,56,71,23,64,38,30,46,40,57,74,83,72,64,68,88,57,32,40,71,45,81,72,49,77,39,49,50,23,37,38,30,24,39,82,59,71,83,77,76,85,65,79,56,39,53,69,74,61,44,43,79,37,43,25,42,39,62,46,75,86,49,81,87,50,74,56,53,58,53,51,50,52,30,50,76,71,68,45,61,74,34,70,60,31,27,25,69,44,68,57,56,41,50,53,37,16,58,73,58,65,27,24,35,76,40,50,50,61,50,47,66,80,53,59,64,82,42,32,36,81,36,48,49,69,74,58,90,61,65,45,44,36,24,42,34,34,53,60,91,49,85,71,49,68,68,55,48,52,59,55,67,76,100,139,50,71,65,54,44,52,51,49,48,41,30,61,72,56,24,20,60,62,58,23,15,56,74,65,72,45,60,45,67,63,52,52,49,49,50,51,50,52,25,58,74,66,72,44,64,41,58,43,76,60,84,73,35,41,38,69,30,75,61,20,49,52,47,45,54,50,40,51,36,49,52,48,49,51,51,49,51,54,47,49,64,53,32,71,74,82,54,63,58,47,77,48,33,32,26,33,44,70,54,44,43,64,63,49,45,55,52,51,46,50,35,58,75,75,29,67,56,39,39,40,33,43,39,67,56,55,68,72,55,43,50,50,32,44,74,54,55,71,23,66,36,30,45,41,56,74,83,74,65,69,88,56,32,40,71,44,81,70,48,76,39,49,52,24,37,38,31,24,38,82,58,70,83,77,74,85,71,79,53,40,53,68,73,61,46,43,80,37,44,24,41,39,64,45,75,89,46,71,94,50,73,55,54,57,52,51,50,52,31,49,76,71,68,44,63,73,33,69,58,31,27,25,67,44,68,58,57,41,50,53,38,17,58,72,60,66,28,25,34,76,39,48,48,61,52,47,67,82,54,60,62,83,43,32,36,81,36,48,51,68,77,57,91,59,64,45,43,37,26,42,34,33,52,60,90,48,86,71,49,66,69,54,47,50,60,55,65,76,101

Foldseek 3Di:
DDLVLLVLLLLCQVVQFLCVSCVVVVHDSVVSVVSQVVVCVVVVHHQWDDDDRGTHGDPVVVVSNLVSLLVNLQVVLVVQQVVCVPPHHAEEAEEEEALLCVVVVVVLVVVCVVRPVRYHYHYDYDAPVVVVVCQVSPVHFKYKHWDDDDVVFKDKDWDDKFAKWKKAFLPDPPDPPDFADELQVQLVWAEEEADPVGPPGVVVLSVVVCVVVVRDHHHQYHDNGVVVRVVCRLVGRTMYIDTPSSCVPPDCNRMPIGGYDPRPDIIIIIMMHGPPDDHRPSVVVSVVVD/DDLVLLQLLLLCQVVQFLCVSCVVVVHDSVVSVVSQVVVCVVVVHDQWDDDDRGTHGDPVVVVSNLVSLLVNLQVVLVVQQVVCPPPHHAEEAEEEEALLCVVVVVVLVVVCVVRPVRYHYHYDYDAPVVVVVCQVSPVHFKYKHWDDDDVVFKDKDWDDKFAKWKKAFLPDPPDPPDFDDELQVQLVWAEEEADPVGPDDVVVLSVVVCVVVVRDHHHQYHDNGVVVRLVCRLVGRTMYIDTPSSCVPPDCNRMPIGHYDPRPDIIIIIMMHGPPDDHRPSVVVSVVVD

Secondary structure (DSSP, 8-state):
--HHHHHHHHHHHHHSSHHHHHHHTTS-HHHHHHHHHHHHHHHTS--EEEETTEEEE-HHHHHHHHHHHHHHHHHHHHHHHHHHTTSSS-EEEEEEE-GGGHHHHHHHHHHHHHH-TTEEEEEEE--HHHHHHHHHTTS-SEEEEES---TTTEEEEEEEEEEEEEEEETT--TTSS--SB-GGGGGGSEEEEE-TTSTT-THHHHHHHHHHTTPPPEEEEEESSHHHHHHHHHTTS-BEEEEGGGGTTS-TTTEEEEEBSS---EEEEEEEEETTSPPPHHHHHHHHT-/--HHHHHHHHHHHHHSBHHHHHHHTTS-HHHHHHHHHHHHHHHTS--EEEETTEEEE-HHHHHHHHHHHHHHHHHHHHHHHHHHTTSS--EEEEEEE-GGGHHHHHHHHHHHHHH-TTEEEEEEE--HHHHHHHHHTTS-SEEEEES---TTTEEEEEEEEEEEEEEEETT--TTSS--SB-GGGGGGSEEEEE-TTSSS-HHHHHHHHHHHTTPPPEEEEEESSHHHHHHHHHTTS-BEEEEGGGGTTS-TTTEEEEEBSS---EEEEEEEEETTSPPPHHHHHHHHT-

Radius of gyration: 25.75 Å; Cα contacts (8 Å, |Δi|>4): 997; chains: 2; bounding box: 70×77×66 Å

Nearest PDB structures (foldseek):
  5y2v-assembly1_C  TM=6.139E-01  e=3.068E-24  Synechocystis sp. PCC 6803 substr. Kazusa
  3k1n-assembly1_A  TM=5.582E-01  e=1.348E-22  Acinetobacter baylyi ADP1
  3k1m-assembly1_B  TM=5.412E-01  e=1.348E-22  Acinetobacter baylyi ADP1
  3k1p-assembly1_A  TM=5.595E-01  e=1.777E-20  Acinetobacter baylyi ADP1
  2h9b-assembly1_A  TM=7.744E-01  e=6.135E-15  Acinetobacter baylyi ADP1